Protein AF-0000000078824563 (afdb_homodimer)

Nearest PDB structures (foldseek):
  2xwp-assembly1_A  TM=9.485E-01  e=7.573E-29  Salmonella enterica subsp. enterica serovar Typhimurium
  2xvz-assembly1_A  TM=9.354E-01  e=5.977E-27  Nitratidesulfovibrio vulgaris str. Hildenborough
  4ccs-assembly1_A  TM=6.247E-01  e=8.666E-05  Paracoccus pantotrophus
  3t95-assembly1_A  TM=3.969E-01  e=1.319E-03  Yersinia pestis CO92
  3r5j-assembly1_A  TM=4.379E-01  e=1.372E-02  Homo sapiens

Secondary structure (DSSP, 8-state):
--EEEEEEE---S-HHHHIIIIIHHHHHHHHH-TTSEEEEEES-HHHHHHIIIII----B-HHHHHHHHHHTT--EEEEEE--SSSSHHHHHHHHHHHTTGGGSSEEEE---SS--B-SSTTS-BHHHHHHHHHGGGS-SSSEEEEEEEE-SSGGGHHHHHHHHHHHHTT-TTEEEEEEESSSBHHHHHHHHHHH----SSGGGEEEEEE-SSS--HIIIIIIT-SSTTSHHHHHHHTT-EEEE----GGG-HHHHHHHHHHHHHHHTT-S-TTTHHHHHHGGG--/--EEEEEEE---S-HHHHIIIIIHHHHHHHHH-TTSEEEEEES-HHHHHHIIIII----B-HHHHHHHHHHTT--EEEEEE--SSSSHHHHHHHHHHHTTGGGSSEEEE---SS--B-SSTTS-BHHHHHHHHHGGGS-SSSEEEEEEEE-SSGGGHHHHHHHHHHHHTT-TTEEEEEEESSSBHHHHHHHHHHH----SSGGGEEEEEE-SSS--HIIIIIIT-SSTTSHHHHHHHTT-EEEE----GGG-HHHHHHHHHHHHHHHTT-S-TTSHHHHHHGGG--

Radius of gyration: 24.61 Å; Cα contacts (8 Å, |Δi|>4): 1111; chains: 2; bounding box: 66×63×58 Å

Sequence (572 aa):
MKKAILVISFGTTYENTRRLTIDIIENKIRKKFNGYEIRRAFTAYKIISTLKSRDKIMIDTPGDALEKLKNEGFEKVIVQPLHIIPGGEYDFIVRVVQRYRGSFEEIKIGRPVLFYKGIDEEIPDDYSVMADAIENIIPKDNLSILMGHGSTHWANACYSCLQLVLRERGFNNSFIANVEGYPDFNNVVNHITKNYTFTEKEHKKIKLIPLMLVAGNHALVDMAGDEEDSWKNILTRLGFQVEAYIHGLGEIEEFQDIYISHIQDVINSKYDYKFHRKKEYECQKLMKKAILVISFGTTYENTRRLTIDIIENKIRKKFNGYEIRRAFTAYKIISTLKSRDKIMIDTPGDALEKLKNEGFEKVIVQPLHIIPGGEYDFIVRVVQRYRGSFEEIKIGRPVLFYKGIDEEIPDDYSVMADAIENIIPKDNLSILMGHGSTHWANACYSCLQLVLRERGFNNSFIANVEGYPDFNNVVNHITKNYTFTEKEHKKIKLIPLMLVAGNHALVDMAGDEEDSWKNILTRLGFQVEAYIHGLGEIEEFQDIYISHIQDVINSKYDYKFHRKKEYECQKL

Structure (mmCIF, N/CA/C/O backbone):
data_AF-0000000078824563-model_v1
#
loop_
_entity.id
_entity.type
_entity.pdbx_description
1 polymer CbiK
#
loop_
_atom_site.group_PDB
_atom_site.id
_atom_site.type_symbol
_atom_site.label_atom_id
_atom_site.label_alt_id
_atom_site.label_comp_id
_atom_site.label_asym_id
_atom_site.label_entity_id
_atom_site.label_seq_id
_atom_site.pdbx_PDB_ins_code
_atom_site.Cartn_x
_atom_site.Cartn_y
_atom_site.Cartn_z
_atom_site.occupancy
_atom_site.B_iso_or_equiv
_atom_site.auth_seq_id
_atom_site.auth_comp_id
_atom_site.auth_asym_id
_atom_site.auth_atom_id
_atom_site.pdbx_PDB_model_num
ATOM 1 N N . MET A 1 1 ? -19.219 -29.328 14.5 1 87.12 1 MET A N 1
ATOM 2 C CA . MET A 1 1 ? -19.219 -28.062 13.773 1 87.12 1 MET A CA 1
ATOM 3 C C . MET A 1 1 ? -18.594 -28.219 12.398 1 87.12 1 MET A C 1
ATOM 5 O O . MET A 1 1 ? -17.547 -28.844 12.258 1 87.12 1 MET A O 1
ATOM 9 N N . LYS A 1 2 ? -19.391 -27.938 11.391 1 96.25 2 LYS A N 1
ATOM 10 C CA . LYS A 1 2 ? -18.844 -28 10.039 1 96.25 2 LYS A CA 1
ATOM 11 C C . LYS A 1 2 ? -17.953 -26.797 9.742 1 96.25 2 LYS A C 1
ATOM 13 O O . LYS A 1 2 ? -18.406 -25.641 9.875 1 96.25 2 LYS A O 1
ATOM 18 N N . LYS A 1 3 ? -16.703 -27.078 9.461 1 98.44 3 LYS A N 1
ATOM 19 C CA . LYS A 1 3 ? -15.727 -26.016 9.188 1 98.44 3 LYS A CA 1
ATOM 20 C C . LYS A 1 3 ? -15.164 -26.141 7.781 1 98.44 3 LYS A C 1
ATOM 22 O O . LYS A 1 3 ? -14.945 -27.25 7.285 1 98.44 3 LYS A O 1
ATOM 27 N N . ALA A 1 4 ? -14.906 -25 7.172 1 98.81 4 ALA A N 1
ATOM 28 C CA . ALA A 1 4 ? -14.367 -25.016 5.812 1 98.81 4 ALA A CA 1
ATOM 29 C C . ALA A 1 4 ? -13.281 -23.953 5.637 1 98.81 4 ALA A C 1
ATOM 31 O O . ALA A 1 4 ? -13.273 -22.938 6.344 1 98.81 4 ALA A O 1
ATOM 32 N N . ILE A 1 5 ? -12.359 -24.234 4.836 1 98.88 5 ILE A N 1
ATOM 33 C CA . ILE A 1 5 ? -11.414 -23.266 4.297 1 98.88 5 ILE A CA 1
ATOM 34 C C . ILE A 1 5 ? -11.68 -23.047 2.811 1 98.88 5 ILE A C 1
ATOM 36 O O . ILE A 1 5 ? -11.625 -24 2.023 1 98.88 5 ILE A O 1
ATOM 40 N N . LEU A 1 6 ? -12.102 -21.891 2.496 1 98.94 6 LEU A N 1
ATOM 41 C CA . LEU A 1 6 ? -12.289 -21.5 1.105 1 98.94 6 LEU A CA 1
ATOM 42 C C . LEU A 1 6 ? -11.039 -20.828 0.553 1 98.94 6 LEU A C 1
ATOM 44 O O . LEU A 1 6 ? -10.672 -19.734 0.982 1 98.94 6 LEU A O 1
ATOM 48 N N . VAL A 1 7 ? -10.352 -21.5 -0.366 1 98.94 7 VAL A N 1
ATOM 49 C CA . VAL A 1 7 ? -9.141 -21 -0.998 1 98.94 7 VAL A CA 1
ATOM 50 C C . VAL A 1 7 ? -9.5 -20.266 -2.293 1 98.94 7 VAL A C 1
ATOM 52 O O . VAL A 1 7 ? -10.07 -20.859 -3.207 1 98.94 7 VAL A O 1
ATOM 55 N N . ILE A 1 8 ? -9.18 -18.969 -2.346 1 98.88 8 ILE A N 1
ATOM 56 C CA . ILE A 1 8 ? -9.594 -18.172 -3.494 1 98.88 8 ILE A CA 1
ATOM 57 C C . ILE A 1 8 ? -8.367 -17.703 -4.266 1 98.88 8 ILE A C 1
ATOM 59 O O . ILE A 1 8 ? -7.469 -17.062 -3.691 1 98.88 8 ILE A O 1
ATOM 63 N N . SER A 1 9 ? -8.289 -18 -5.531 1 98.62 9 SER A N 1
ATOM 64 C CA . SER A 1 9 ? -7.227 -17.531 -6.414 1 98.62 9 SER A CA 1
ATOM 65 C C . SER A 1 9 ? -7.793 -16.703 -7.57 1 98.62 9 SER A C 1
ATOM 67 O O . SER A 1 9 ? -9.008 -16.688 -7.781 1 98.62 9 SER A O 1
ATOM 69 N N . PHE A 1 10 ? -6.93 -15.93 -8.211 1 98 10 PHE A N 1
ATOM 70 C CA . PHE A 1 10 ? -7.336 -15.297 -9.461 1 98 10 PHE A CA 1
ATOM 71 C C . PHE A 1 10 ? -7.758 -16.344 -10.484 1 98 10 PHE A C 1
ATOM 73 O O . PHE A 1 10 ? -8.773 -16.188 -11.156 1 98 10 PHE A O 1
ATOM 80 N N . GLY A 1 11 ? -6.957 -17.406 -10.562 1 97.62 11 GLY A N 1
ATOM 81 C CA . GLY A 1 11 ? -7.191 -18.5 -11.484 1 97.62 11 GLY A CA 1
ATOM 82 C C . GLY A 1 11 ? -6.27 -18.469 -12.688 1 97.62 11 GLY A C 1
ATOM 83 O O . GLY A 1 11 ? -5.488 -17.531 -12.859 1 97.62 11 GLY A O 1
ATOM 84 N N . THR A 1 12 ? -6.266 -19.531 -13.445 1 97.81 12 THR A N 1
ATOM 85 C CA . THR A 1 12 ? -5.531 -19.625 -14.703 1 97.81 12 THR A CA 1
ATOM 86 C C . THR A 1 12 ? -6.215 -20.609 -15.648 1 97.81 12 THR A C 1
ATOM 88 O O . THR A 1 12 ? -6.816 -21.594 -15.203 1 97.81 12 THR A O 1
ATOM 91 N N . THR A 1 13 ? -6.145 -20.281 -16.906 1 96.94 13 THR A N 1
ATOM 92 C CA . THR A 1 13 ? -6.691 -21.203 -17.891 1 96.94 13 THR A CA 1
ATOM 93 C C . THR A 1 13 ? -5.66 -22.25 -18.281 1 96.94 13 THR A C 1
ATOM 95 O O . THR A 1 13 ? -5.98 -23.219 -18.969 1 96.94 13 THR A O 1
ATOM 98 N N . TYR A 1 14 ? -4.426 -22.109 -17.859 1 96.38 14 TYR A N 1
ATOM 99 C CA . TYR A 1 14 ? -3.352 -23.047 -18.172 1 96.38 14 TYR A CA 1
ATOM 100 C C . TYR A 1 14 ? -3.35 -24.219 -17.203 1 96.38 14 TYR A C 1
ATOM 102 O O . TYR A 1 14 ? -3.023 -24.062 -16.031 1 96.38 14 TYR A O 1
ATOM 110 N N . GLU A 1 15 ? -3.641 -25.328 -17.734 1 97 15 GLU A N 1
ATOM 111 C CA . GLU A 1 15 ? -3.807 -26.516 -16.906 1 97 15 GLU A CA 1
ATOM 112 C C . GLU A 1 15 ? -2.506 -26.891 -16.188 1 97 15 GLU A C 1
ATOM 114 O O . GLU A 1 15 ? -2.508 -27.188 -15 1 97 15 GLU A O 1
ATOM 119 N N . ASN A 1 16 ? -1.443 -26.875 -16.938 1 96.88 16 ASN A N 1
ATOM 120 C CA . ASN A 1 16 ? -0.164 -27.312 -16.375 1 96.88 16 ASN A CA 1
ATOM 121 C C . ASN A 1 16 ? 0.24 -26.469 -15.172 1 96.88 16 ASN A C 1
ATOM 123 O O . ASN A 1 16 ? 0.537 -27.016 -14.109 1 96.88 16 ASN A O 1
ATOM 127 N N . THR A 1 17 ? 0.23 -25.156 -15.297 1 97.38 17 THR A N 1
ATOM 128 C CA . THR A 1 17 ? 0.646 -24.312 -14.18 1 97.38 17 THR A CA 1
ATOM 129 C C . THR A 1 17 ? -0.39 -24.359 -13.055 1 97.38 17 THR A C 1
ATOM 131 O O . THR A 1 17 ? -0.041 -24.25 -11.875 1 97.38 17 THR A O 1
ATOM 134 N N . ARG A 1 18 ? -1.708 -24.516 -13.398 1 98.25 18 ARG A N 1
ATOM 135 C CA . ARG A 1 18 ? -2.713 -24.688 -12.359 1 98.25 18 ARG A CA 1
ATOM 136 C C . ARG A 1 18 ? -2.359 -25.859 -11.445 1 98.25 18 ARG A C 1
ATOM 138 O O . ARG A 1 18 ? -2.4 -25.734 -10.219 1 98.25 18 ARG A O 1
ATOM 145 N N . ARG A 1 19 ? -1.992 -26.969 -12.023 1 98.19 19 ARG A N 1
ATOM 146 C CA . ARG A 1 19 ? -1.627 -28.188 -11.297 1 98.19 19 ARG A CA 1
ATOM 147 C C . ARG A 1 19 ? -0.384 -27.953 -10.445 1 98.19 19 ARG A C 1
ATOM 149 O O . ARG A 1 19 ? -0.324 -28.406 -9.297 1 98.19 19 ARG A O 1
ATOM 156 N N . LEU A 1 20 ? 0.561 -27.234 -10.945 1 98.31 20 LEU A N 1
ATOM 157 C CA . LEU A 1 20 ? 1.868 -27.078 -10.32 1 98.31 20 LEU A CA 1
ATOM 158 C C . LEU A 1 20 ? 1.83 -26.016 -9.227 1 98.31 20 LEU A C 1
ATOM 160 O O . LEU A 1 20 ? 2.758 -25.922 -8.422 1 98.31 20 LEU A O 1
ATOM 164 N N . THR A 1 21 ? 0.789 -25.234 -9.164 1 98.69 21 THR A N 1
ATOM 165 C CA . THR A 1 21 ? 0.752 -24.109 -8.234 1 98.69 21 THR A CA 1
ATOM 166 C C . THR A 1 21 ? -0.511 -24.156 -7.375 1 98.69 21 THR A C 1
ATOM 168 O O . THR A 1 21 ? -0.499 -24.719 -6.273 1 98.69 21 THR A O 1
ATOM 171 N N . ILE A 1 22 ? -1.688 -23.859 -7.98 1 98.81 22 ILE A N 1
ATOM 172 C CA . ILE A 1 22 ? -2.941 -23.719 -7.25 1 98.81 22 ILE A CA 1
ATOM 173 C C . ILE A 1 22 ? -3.326 -25.062 -6.625 1 98.81 22 ILE A C 1
ATOM 175 O O . ILE A 1 22 ? -3.57 -25.141 -5.418 1 98.81 22 ILE A O 1
ATOM 179 N N . ASP A 1 23 ? -3.314 -26.125 -7.465 1 98.75 23 ASP A N 1
ATOM 180 C CA . ASP A 1 23 ? -3.725 -27.438 -6.98 1 98.75 23 ASP A CA 1
ATOM 181 C C . ASP A 1 23 ? -2.809 -27.922 -5.859 1 98.75 23 ASP A C 1
ATOM 183 O O . ASP A 1 23 ? -3.277 -28.469 -4.859 1 98.75 23 ASP A O 1
ATOM 187 N N . ILE A 1 24 ? -1.542 -27.719 -6.012 1 98.69 24 ILE A N 1
ATOM 188 C CA . ILE A 1 24 ? -0.576 -28.188 -5.031 1 98.69 24 ILE A CA 1
ATOM 189 C C . ILE A 1 24 ? -0.781 -27.453 -3.707 1 98.69 24 ILE A C 1
ATOM 191 O O . ILE A 1 24 ? -0.717 -28.062 -2.635 1 98.69 24 ILE A O 1
ATOM 195 N N . ILE A 1 25 ? -1.021 -26.156 -3.738 1 98.88 25 ILE A N 1
ATOM 196 C CA . ILE A 1 25 ? -1.242 -25.359 -2.531 1 98.88 25 ILE A CA 1
ATOM 197 C C . ILE A 1 25 ? -2.521 -25.828 -1.838 1 98.88 25 ILE A C 1
ATOM 199 O O . ILE A 1 25 ? -2.541 -26.016 -0.62 1 98.88 25 ILE A O 1
ATOM 203 N N . GLU A 1 26 ? -3.578 -26.016 -2.637 1 98.81 26 GLU A N 1
ATOM 204 C CA . GLU A 1 26 ? -4.84 -26.5 -2.078 1 98.81 26 GLU A CA 1
ATOM 205 C C . GLU A 1 26 ? -4.676 -27.859 -1.429 1 98.81 26 GLU A C 1
ATOM 207 O O . GLU A 1 26 ? -5.23 -28.125 -0.358 1 98.81 26 GLU A O 1
ATOM 212 N N . ASN A 1 27 ? -3.957 -28.719 -2.086 1 98.56 27 ASN A N 1
ATOM 213 C CA . ASN A 1 27 ? -3.705 -30.047 -1.531 1 98.56 27 ASN A CA 1
ATOM 214 C C . ASN A 1 27 ? -2.902 -29.969 -0.236 1 98.56 27 ASN A C 1
ATOM 216 O O . ASN A 1 27 ? -3.162 -30.719 0.706 1 98.56 27 ASN A O 1
ATOM 220 N N . LYS A 1 28 ? -1.932 -29.109 -0.235 1 98.69 28 LYS A N 1
ATOM 221 C CA . LYS A 1 28 ? -1.144 -28.922 0.978 1 98.69 28 LYS A CA 1
ATOM 222 C C . LYS A 1 28 ? -2.016 -28.406 2.125 1 98.69 28 LYS A C 1
ATOM 224 O O . LYS A 1 28 ? -1.871 -28.859 3.264 1 98.69 28 LYS A O 1
ATOM 229 N N . ILE A 1 29 ? -2.881 -27.469 1.826 1 98.81 29 ILE A N 1
ATOM 230 C CA . ILE A 1 29 ? -3.818 -26.953 2.816 1 98.81 29 ILE A CA 1
ATOM 231 C C . ILE A 1 29 ? -4.715 -28.078 3.32 1 98.81 29 ILE A C 1
ATOM 233 O O . ILE A 1 29 ? -4.926 -28.234 4.527 1 98.81 29 ILE A O 1
ATOM 237 N N . ARG A 1 30 ? -5.191 -28.891 2.396 1 98.44 30 ARG A N 1
ATOM 238 C CA . ARG A 1 30 ? -6.051 -30.016 2.74 1 98.44 30 ARG A CA 1
ATOM 239 C C . ARG A 1 30 ? -5.348 -30.984 3.697 1 98.44 30 ARG A C 1
ATOM 241 O O . ARG A 1 30 ? -5.945 -31.438 4.672 1 98.44 30 ARG A O 1
ATOM 248 N N . LYS A 1 31 ? -4.117 -31.219 3.461 1 98.12 31 LYS A N 1
ATOM 249 C CA . LYS A 1 31 ? -3.342 -32.156 4.277 1 98.12 31 LYS A CA 1
ATOM 250 C C . LYS A 1 31 ? -3.068 -31.578 5.66 1 98.12 31 LYS A C 1
ATOM 252 O O . LYS A 1 31 ? -3.074 -32.312 6.656 1 98.12 31 LYS A O 1
ATOM 257 N N . LYS A 1 32 ? -2.832 -30.312 5.695 1 98.19 32 LYS A N 1
ATOM 258 C CA . LYS A 1 32 ? -2.441 -29.656 6.945 1 98.19 32 LYS A CA 1
ATOM 259 C C . LYS A 1 32 ? -3.648 -29.453 7.855 1 98.19 32 LYS A C 1
ATOM 261 O O . LYS A 1 32 ? -3.529 -29.547 9.078 1 98.19 32 LYS A O 1
ATOM 266 N N . PHE A 1 33 ? -4.805 -29.188 7.223 1 98.25 33 PHE A N 1
ATOM 267 C CA . PHE A 1 33 ? -5.98 -28.844 8.016 1 98.25 33 PHE A CA 1
ATOM 268 C C . PHE A 1 33 ? -7.07 -29.891 7.84 1 98.25 33 PHE A C 1
ATOM 270 O O . PHE A 1 33 ? -8.164 -29.594 7.352 1 98.25 33 PHE A O 1
ATOM 277 N N . ASN A 1 34 ? -6.914 -31.141 8.391 1 94.12 34 ASN A N 1
ATOM 278 C CA . ASN A 1 34 ? -7.762 -32.312 8.211 1 94.12 34 ASN A CA 1
ATOM 279 C C . ASN A 1 34 ? -9.148 -32.094 8.805 1 94.12 34 ASN A C 1
ATOM 281 O O . ASN A 1 34 ? -10.117 -32.719 8.383 1 94.12 34 ASN A O 1
ATOM 285 N N . GLY A 1 35 ? -9.328 -31.109 9.586 1 95.12 35 GLY A N 1
ATOM 286 C CA . GLY A 1 35 ? -10.625 -30.875 10.203 1 95.12 35 GLY A CA 1
ATOM 287 C C . GLY A 1 35 ? -11.469 -29.875 9.43 1 95.12 35 GLY A C 1
ATOM 288 O O . GLY A 1 35 ? -12.609 -29.594 9.805 1 95.12 35 GLY A O 1
ATOM 289 N N . TYR A 1 36 ? -10.977 -29.438 8.305 1 98.19 36 TYR A N 1
ATOM 290 C CA . TYR A 1 36 ? -11.672 -28.453 7.484 1 98.19 36 TYR A CA 1
ATOM 291 C C . TYR A 1 36 ? -11.992 -29.016 6.105 1 98.19 36 TYR A C 1
ATOM 293 O O . TYR A 1 36 ? -11.172 -29.734 5.516 1 98.19 36 TYR A O 1
ATOM 301 N N . GLU A 1 37 ? -13.203 -28.75 5.656 1 98.31 37 GLU A N 1
ATOM 302 C CA . GLU A 1 37 ? -13.477 -28.922 4.23 1 98.31 37 GLU A CA 1
ATOM 303 C C . GLU A 1 37 ? -12.766 -27.859 3.398 1 98.31 37 GLU A C 1
ATOM 305 O O . GLU A 1 37 ? -12.828 -26.672 3.715 1 98.31 37 GLU A O 1
ATOM 310 N N . ILE A 1 38 ? -12.062 -28.312 2.346 1 98.69 38 ILE A N 1
ATOM 311 C CA . ILE A 1 38 ? -11.344 -27.359 1.503 1 98.69 38 ILE A CA 1
ATOM 312 C C . ILE A 1 38 ? -12.133 -27.125 0.217 1 98.69 38 ILE A C 1
ATOM 314 O O . ILE A 1 38 ? -12.523 -28.062 -0.466 1 98.69 38 ILE A O 1
ATOM 318 N N . ARG A 1 39 ? -12.445 -25.859 -0.086 1 98.75 39 ARG A N 1
ATOM 319 C CA . ARG A 1 39 ? -13.148 -25.469 -1.301 1 98.75 39 ARG A CA 1
ATOM 320 C C . ARG A 1 39 ? -12.32 -24.469 -2.107 1 98.75 39 ARG A C 1
ATOM 322 O O . ARG A 1 39 ? -11.531 -23.703 -1.543 1 98.75 39 ARG A O 1
ATOM 329 N N . ARG A 1 40 ? -12.578 -24.531 -3.402 1 98.75 40 ARG A N 1
ATOM 330 C CA . ARG A 1 40 ? -11.891 -23.641 -4.332 1 98.75 40 ARG A CA 1
ATOM 331 C C . ARG A 1 40 ? -12.859 -22.609 -4.898 1 98.75 40 ARG A C 1
ATOM 333 O O . ARG A 1 40 ? -14.023 -22.906 -5.172 1 98.75 40 ARG A O 1
ATOM 340 N N . ALA A 1 41 ? -12.375 -21.375 -5.086 1 98.81 41 ALA A N 1
ATOM 341 C CA . ALA A 1 41 ? -13.047 -20.359 -5.891 1 98.81 41 ALA A CA 1
ATOM 342 C C . ALA A 1 41 ? -12.031 -19.516 -6.66 1 98.81 41 ALA A C 1
ATOM 344 O O . ALA A 1 41 ? -10.867 -19.406 -6.266 1 98.81 41 ALA A O 1
ATOM 345 N N . PHE A 1 42 ? -12.406 -19 -7.812 1 98.62 42 PHE A N 1
ATOM 346 C CA . PHE A 1 42 ? -11.609 -18.047 -8.586 1 98.62 42 PHE A CA 1
ATOM 347 C C . PHE A 1 42 ? -12.297 -16.703 -8.648 1 98.62 42 PHE A C 1
ATOM 349 O O . PHE A 1 42 ? -13.531 -16.609 -8.602 1 98.62 42 PHE A O 1
ATOM 356 N N . THR A 1 43 ? -11.539 -15.625 -8.742 1 97.81 43 THR A N 1
ATOM 357 C CA . THR A 1 43 ? -12.109 -14.281 -8.828 1 97.81 43 THR A CA 1
ATOM 358 C C . THR A 1 43 ? -12.273 -13.859 -10.289 1 97.81 43 THR A C 1
ATOM 360 O O . THR A 1 43 ? -13.125 -13.031 -10.609 1 97.81 43 THR A O 1
ATOM 363 N N . ALA A 1 44 ? -11.469 -14.453 -11.242 1 96.62 44 ALA A N 1
ATOM 364 C CA . ALA A 1 44 ? -11.5 -14.008 -12.633 1 96.62 44 ALA A CA 1
ATOM 365 C C . ALA A 1 44 ? -12.617 -14.711 -13.398 1 96.62 44 ALA A C 1
ATOM 367 O O . ALA A 1 44 ? -12.492 -15.875 -13.773 1 96.62 44 ALA A O 1
ATOM 368 N N . TYR A 1 45 ? -13.602 -13.977 -13.727 1 95.88 45 TYR A N 1
ATOM 369 C CA . TYR A 1 45 ? -14.773 -14.523 -14.398 1 95.88 45 TYR A CA 1
ATOM 370 C C . TYR A 1 45 ? -14.414 -15.086 -15.766 1 95.88 45 TYR A C 1
ATOM 372 O O . TYR A 1 45 ? -14.953 -16.109 -16.188 1 95.88 45 TYR A O 1
ATOM 380 N N . LYS A 1 46 ? -13.562 -14.352 -16.484 1 95.69 46 LYS A N 1
ATOM 381 C CA . LYS A 1 46 ? -13.164 -14.805 -17.812 1 95.69 46 LYS A CA 1
ATOM 382 C C . LYS A 1 46 ? -12.484 -16.172 -17.734 1 95.69 46 LYS A C 1
ATOM 384 O O . LYS A 1 46 ? -12.664 -17.016 -18.625 1 95.69 46 LYS A O 1
ATOM 389 N N . ILE A 1 47 ? -11.711 -16.375 -16.656 1 97.38 47 ILE A N 1
ATOM 390 C CA . ILE A 1 47 ? -11.031 -17.641 -16.469 1 97.38 47 ILE A CA 1
ATOM 391 C C . ILE A 1 47 ? -12.062 -18.734 -16.156 1 97.38 47 ILE A C 1
ATOM 393 O O . ILE A 1 47 ? -12.016 -19.828 -16.719 1 97.38 47 ILE A O 1
ATOM 397 N N . ILE A 1 48 ? -12.992 -18.406 -15.258 1 97.88 48 ILE A N 1
ATOM 398 C CA . ILE A 1 48 ? -14.047 -19.344 -14.883 1 97.88 48 ILE A CA 1
ATOM 399 C C . ILE A 1 48 ? -14.828 -19.75 -16.125 1 97.88 48 ILE A C 1
ATOM 401 O O . ILE A 1 48 ? -15.039 -20.953 -16.359 1 97.88 48 ILE A O 1
ATOM 405 N N . SER A 1 49 ? -15.164 -18.75 -16.906 1 97.81 49 SER A N 1
ATOM 406 C CA . SER A 1 49 ? -15.945 -18.984 -18.125 1 97.81 49 SER A CA 1
ATOM 407 C C . SER A 1 49 ? -15.172 -19.844 -19.125 1 97.81 49 SER A C 1
ATOM 409 O O . SER A 1 49 ? -15.727 -20.766 -19.703 1 97.81 49 SER A O 1
ATOM 411 N N . THR A 1 50 ? -13.922 -19.531 -19.297 1 97.81 50 THR A N 1
ATOM 412 C CA . THR A 1 50 ? -13.086 -20.266 -20.234 1 97.81 50 THR A CA 1
ATOM 413 C C . THR A 1 50 ? -12.922 -21.719 -19.797 1 97.81 50 THR A C 1
ATOM 415 O O . THR A 1 50 ? -13.016 -22.641 -20.609 1 97.81 50 THR A O 1
ATOM 418 N N . LEU A 1 51 ? -12.672 -21.938 -18.547 1 98.25 51 LEU A N 1
ATOM 419 C CA . LEU A 1 51 ? -12.516 -23.281 -18.016 1 98.25 51 LEU A CA 1
ATOM 420 C C . LEU A 1 51 ? -13.805 -24.078 -18.188 1 98.25 51 LEU A C 1
ATOM 422 O O . LEU A 1 51 ? -13.758 -25.266 -18.516 1 98.25 51 LEU A O 1
ATOM 426 N N . LYS A 1 52 ? -14.891 -23.453 -17.938 1 98.12 52 LYS A N 1
ATOM 427 C CA . LYS A 1 52 ? -16.188 -24.109 -18.109 1 98.12 52 LYS A CA 1
ATOM 428 C C . LYS A 1 52 ? -16.422 -24.469 -19.578 1 98.12 52 LYS A C 1
ATOM 430 O O . LYS A 1 52 ? -16.766 -25.625 -19.875 1 98.12 52 LYS A O 1
ATOM 435 N N . SER A 1 53 ? -16.234 -23.516 -20.453 1 98.19 53 SER A N 1
ATOM 436 C CA . SER A 1 53 ? -16.578 -23.703 -21.859 1 98.19 53 SER A CA 1
ATOM 437 C C . SER A 1 53 ? -15.57 -24.609 -22.562 1 98.19 53 SER A C 1
ATOM 439 O O . SER A 1 53 ? -15.945 -25.484 -23.344 1 98.19 53 SER A O 1
ATOM 441 N N . ARG A 1 54 ? -14.312 -24.359 -22.281 1 97.81 54 ARG A N 1
ATOM 442 C CA . ARG A 1 54 ? -13.242 -25.047 -23 1 97.81 54 ARG A CA 1
ATOM 443 C C . ARG A 1 54 ? -12.953 -26.406 -22.375 1 97.81 54 ARG A C 1
ATOM 445 O O . ARG A 1 54 ? -12.805 -27.406 -23.094 1 97.81 54 ARG A O 1
ATOM 452 N N . ASP A 1 55 ? -12.914 -26.484 -21.062 1 97.5 55 ASP A N 1
ATOM 453 C CA . ASP A 1 55 ? -12.414 -27.672 -20.375 1 97.5 55 ASP A CA 1
ATOM 454 C C . ASP A 1 55 ? -13.539 -28.375 -19.625 1 97.5 55 ASP A C 1
ATOM 456 O O . ASP A 1 55 ? -13.328 -29.453 -19.047 1 97.5 55 ASP A O 1
ATOM 460 N N . LYS A 1 56 ? -14.703 -27.844 -19.531 1 97.88 56 LYS A N 1
ATOM 461 C CA . LYS A 1 56 ? -15.844 -28.375 -18.797 1 97.88 56 LYS A CA 1
ATOM 462 C C . LYS A 1 56 ? -15.539 -28.484 -17.312 1 97.88 56 LYS A C 1
ATOM 464 O O . LYS A 1 56 ? -15.969 -29.438 -16.656 1 97.88 56 LYS A O 1
ATOM 469 N N . ILE A 1 57 ? -14.703 -27.625 -16.875 1 97.94 57 ILE A N 1
ATOM 470 C CA . ILE A 1 57 ? -14.367 -27.547 -15.453 1 97.94 57 ILE A CA 1
ATOM 471 C C . ILE A 1 57 ? -15.195 -26.438 -14.789 1 97.94 57 ILE A C 1
ATOM 473 O O . ILE A 1 57 ? -15.156 -25.281 -15.219 1 97.94 57 ILE A O 1
ATOM 477 N N . MET A 1 58 ? -15.945 -26.828 -13.828 1 98.19 58 MET A N 1
ATOM 478 C CA . MET A 1 58 ? -16.781 -25.859 -13.109 1 98.19 58 MET A CA 1
ATOM 479 C C . MET A 1 58 ? -16.062 -25.344 -11.875 1 98.19 58 MET A C 1
ATOM 481 O O . MET A 1 58 ? -15.719 -26.109 -10.977 1 98.19 58 MET A O 1
ATOM 485 N N . ILE A 1 59 ? -15.812 -24.078 -11.875 1 98.38 59 ILE A N 1
ATOM 486 C CA . ILE A 1 59 ? -15.188 -23.422 -10.734 1 98.38 59 ILE A CA 1
ATOM 487 C C . ILE A 1 59 ? -16.125 -22.344 -10.188 1 98.38 59 ILE A C 1
ATOM 489 O O . ILE A 1 59 ? -16.688 -21.562 -10.953 1 98.38 59 ILE A O 1
ATOM 493 N N . ASP A 1 60 ? -16.281 -22.266 -8.906 1 98.56 60 ASP A N 1
ATOM 494 C CA . ASP A 1 60 ? -17.172 -21.312 -8.258 1 98.56 60 ASP A CA 1
ATOM 495 C C . ASP A 1 60 ? -16.531 -19.922 -8.219 1 98.56 60 ASP A C 1
ATOM 497 O O . ASP A 1 60 ? -15.312 -19.781 -8.117 1 98.56 60 ASP A O 1
ATOM 501 N N . THR A 1 61 ? -17.391 -18.906 -8.344 1 98.25 61 THR A N 1
ATOM 502 C CA . THR A 1 61 ? -17 -17.578 -7.867 1 98.25 61 THR A CA 1
ATOM 503 C C . THR A 1 61 ? -16.969 -17.547 -6.344 1 98.25 61 THR A C 1
ATOM 505 O O . THR A 1 61 ? -17.516 -18.438 -5.684 1 98.25 61 THR A O 1
ATOM 508 N N . PRO A 1 62 ? -16.312 -16.547 -5.781 1 98.31 62 PRO A N 1
ATOM 509 C CA . PRO A 1 62 ? -16.328 -16.438 -4.32 1 98.31 62 PRO A CA 1
ATOM 510 C C . PRO A 1 62 ? -17.734 -16.438 -3.744 1 98.31 62 PRO A C 1
ATOM 512 O O . PRO A 1 62 ? -18.016 -17.125 -2.76 1 98.31 62 PRO A O 1
ATOM 515 N N . GLY A 1 63 ? -18.609 -15.688 -4.371 1 98.06 63 GLY A N 1
ATOM 516 C CA . GLY A 1 63 ? -19.984 -15.641 -3.912 1 98.06 63 GLY A CA 1
ATOM 517 C C . GLY A 1 63 ? -20.688 -16.984 -3.99 1 98.06 63 GLY A C 1
ATOM 518 O O . GLY A 1 63 ? -21.344 -17.406 -3.039 1 98.06 63 GLY A O 1
ATOM 519 N N . ASP A 1 64 ? -20.547 -17.688 -5.109 1 98.19 64 ASP A N 1
ATOM 520 C CA . ASP A 1 64 ? -21.156 -19.016 -5.285 1 98.19 64 ASP A CA 1
ATOM 521 C C . ASP A 1 64 ? -20.625 -20 -4.238 1 98.19 64 ASP A C 1
ATOM 523 O O . ASP A 1 64 ? -21.406 -20.766 -3.668 1 98.19 64 ASP A O 1
ATOM 527 N N . ALA A 1 65 ? -19.344 -19.938 -4.055 1 98.75 65 ALA A N 1
ATOM 528 C CA . ALA A 1 65 ? -18.734 -20.859 -3.096 1 98.75 65 ALA A CA 1
ATOM 529 C C . ALA A 1 65 ? -19.281 -20.625 -1.688 1 98.75 65 ALA A C 1
ATOM 531 O O . ALA A 1 65 ? -19.594 -21.578 -0.971 1 98.75 65 ALA A O 1
ATOM 532 N N . LEU A 1 66 ? -19.391 -19.375 -1.29 1 98.69 66 LEU A N 1
ATOM 533 C CA . LEU A 1 66 ? -19.891 -19.031 0.043 1 98.69 66 LEU A CA 1
ATOM 534 C C . LEU A 1 66 ? -21.359 -19.391 0.187 1 98.69 66 LEU A C 1
ATOM 536 O O . LEU A 1 66 ? -21.797 -19.844 1.248 1 98.69 66 LEU A O 1
ATOM 540 N N . GLU A 1 67 ? -22.094 -19.172 -0.883 1 98.44 67 GLU A N 1
ATOM 541 C CA . GLU A 1 67 ? -23.516 -19.562 -0.868 1 98.44 67 GLU A CA 1
ATOM 542 C C . GLU A 1 67 ? -23.672 -21.062 -0.666 1 98.44 67 GLU A C 1
ATOM 544 O O . GLU A 1 67 ? -24.531 -21.5 0.102 1 98.44 67 GLU A O 1
ATOM 549 N N . LYS A 1 68 ? -22.891 -21.828 -1.405 1 98.62 68 LYS A N 1
ATOM 550 C CA . LYS A 1 68 ? -22.938 -23.281 -1.263 1 98.62 68 LYS A CA 1
ATOM 551 C C . LYS A 1 68 ? -22.578 -23.703 0.159 1 98.62 68 LYS A C 1
ATOM 553 O O . LYS A 1 68 ? -23.25 -24.562 0.744 1 98.62 68 LYS A O 1
ATOM 558 N N . LEU A 1 69 ? -21.547 -23.109 0.744 1 98.69 69 LEU A N 1
ATOM 559 C CA . LEU A 1 69 ? -21.156 -23.422 2.109 1 98.69 69 LEU A CA 1
ATOM 560 C C . LEU A 1 69 ? -22.281 -23.109 3.094 1 98.69 69 LEU A C 1
ATOM 562 O O . LEU A 1 69 ? -22.547 -23.891 4 1 98.69 69 LEU A O 1
ATOM 566 N N . LYS A 1 70 ? -22.844 -21.969 2.896 1 98.25 70 LYS A N 1
ATOM 567 C CA . LYS A 1 70 ? -23.984 -21.562 3.736 1 98.25 70 LYS A CA 1
ATOM 568 C C . LYS A 1 70 ? -25.109 -22.594 3.658 1 98.25 70 LYS A C 1
ATOM 570 O O . LYS A 1 70 ? -25.594 -23.078 4.688 1 98.25 70 LYS A O 1
ATOM 575 N N . ASN A 1 71 ? -25.484 -22.922 2.443 1 98.12 71 ASN A N 1
ATOM 576 C CA . ASN A 1 71 ? -26.594 -23.844 2.213 1 98.12 71 ASN A CA 1
ATOM 577 C C . ASN A 1 71 ? -26.312 -25.234 2.75 1 98.12 71 ASN A C 1
ATOM 579 O O . ASN A 1 71 ? -27.219 -25.969 3.131 1 98.12 71 ASN A O 1
ATOM 583 N N . GLU A 1 72 ? -25.078 -25.594 2.789 1 98.31 72 GLU A N 1
ATOM 584 C CA . GLU A 1 72 ? -24.672 -26.922 3.252 1 98.31 72 GLU A CA 1
ATOM 585 C C . GLU A 1 72 ? -24.484 -26.938 4.766 1 98.31 72 GLU A C 1
ATOM 587 O O . GLU A 1 72 ? -24.141 -27.984 5.34 1 98.31 72 GLU A O 1
ATOM 592 N N . GLY A 1 73 ? -24.641 -25.781 5.438 1 97.75 73 GLY A N 1
ATOM 593 C CA . GLY A 1 73 ? -24.719 -25.734 6.891 1 97.75 73 GLY A CA 1
ATOM 594 C C . GLY A 1 73 ? -23.375 -25.547 7.566 1 97.75 73 GLY A C 1
ATOM 595 O O . GLY A 1 73 ? -23.219 -25.906 8.734 1 97.75 73 GLY A O 1
ATOM 596 N N . PHE A 1 74 ? -22.406 -25.094 6.852 1 98.38 74 PHE A N 1
ATOM 597 C CA . PHE A 1 74 ? -21.125 -24.828 7.48 1 98.38 74 PHE A CA 1
ATOM 598 C C . PHE A 1 74 ? -21.234 -23.672 8.461 1 98.38 74 PHE A C 1
ATOM 600 O O . PHE A 1 74 ? -21.984 -22.719 8.219 1 98.38 74 PHE A O 1
ATOM 607 N N . GLU A 1 75 ? -20.531 -23.719 9.523 1 97.88 75 GLU A N 1
ATOM 608 C CA . GLU A 1 75 ? -20.656 -22.734 10.602 1 97.88 75 GLU A CA 1
ATOM 609 C C . GLU A 1 75 ? -19.422 -21.828 10.672 1 97.88 75 GLU A C 1
ATOM 611 O O . GLU A 1 75 ? -19.516 -20.641 10.984 1 97.88 75 GLU A O 1
ATOM 616 N N . LYS A 1 76 ? -18.281 -22.438 10.547 1 97.81 76 LYS A N 1
ATOM 617 C CA . LYS A 1 76 ? -17.031 -21.688 10.578 1 97.81 76 LYS A CA 1
ATOM 618 C C . LYS A 1 76 ? -16.328 -21.75 9.227 1 97.81 76 LYS A C 1
ATOM 620 O O . LYS A 1 76 ? -16.047 -22.828 8.703 1 97.81 76 LYS A O 1
ATOM 625 N N . VAL A 1 77 ? -16.047 -20.594 8.648 1 98.5 77 VAL A N 1
ATOM 626 C CA . VAL A 1 77 ? -15.43 -20.516 7.328 1 98.5 77 VAL A CA 1
ATOM 627 C C . VAL A 1 77 ? -14.203 -19.609 7.383 1 98.5 77 VAL A C 1
ATOM 629 O O . VAL A 1 77 ? -14.273 -18.484 7.879 1 98.5 77 VAL A O 1
ATOM 632 N N . ILE A 1 78 ? -13.109 -20.125 6.969 1 98.38 78 ILE A N 1
ATOM 633 C CA . ILE A 1 78 ? -11.898 -19.328 6.75 1 98.38 78 ILE A CA 1
ATOM 634 C C . ILE A 1 78 ? -11.68 -19.125 5.25 1 98.38 78 ILE A C 1
ATOM 636 O O . ILE A 1 78 ? -11.664 -20.094 4.484 1 98.38 78 ILE A O 1
ATOM 640 N N . VAL A 1 79 ? -11.625 -17.922 4.859 1 98.69 79 VAL A N 1
ATOM 641 C CA . VAL A 1 79 ? -11.328 -17.578 3.473 1 98.69 79 VAL A CA 1
ATOM 642 C C . VAL A 1 79 ? -9.852 -17.219 3.334 1 98.69 79 VAL A C 1
ATOM 644 O O . VAL A 1 79 ? -9.359 -16.312 4.023 1 98.69 79 VAL A O 1
ATOM 647 N N . GLN A 1 80 ? -9.117 -17.891 2.479 1 98.81 80 GLN A N 1
ATOM 648 C CA . GLN A 1 80 ? -7.707 -17.578 2.254 1 98.81 80 GLN A CA 1
ATOM 649 C C . GLN A 1 80 ? -7.453 -17.203 0.796 1 98.81 80 GLN A C 1
ATOM 651 O O . GLN A 1 80 ? -7.457 -18.062 -0.084 1 98.81 80 GLN A O 1
ATOM 656 N N . PRO A 1 81 ? -7.23 -15.891 0.546 1 98.69 81 PRO A N 1
ATOM 657 C CA . PRO A 1 81 ? -6.777 -15.492 -0.789 1 98.69 81 PRO A CA 1
ATOM 658 C C . PRO A 1 81 ? -5.355 -15.961 -1.095 1 98.69 81 PRO A C 1
ATOM 660 O O . PRO A 1 81 ? -4.488 -15.93 -0.217 1 98.69 81 PRO A O 1
ATOM 663 N N . LEU A 1 82 ? -5.109 -16.391 -2.309 1 98.88 82 LEU A N 1
ATOM 664 C CA . LEU A 1 82 ? -3.764 -16.75 -2.73 1 98.88 82 LEU A CA 1
ATOM 665 C C . LEU A 1 82 ? -3.086 -15.602 -3.463 1 98.88 82 LEU A C 1
ATOM 667 O O . LEU A 1 82 ? -2.15 -15.82 -4.238 1 98.88 82 LEU A O 1
ATOM 671 N N . HIS A 1 83 ? -3.568 -14.414 -3.273 1 98.25 83 HIS A N 1
ATOM 672 C CA . HIS A 1 83 ? -3.051 -13.211 -3.924 1 98.25 83 HIS A CA 1
ATOM 673 C C . HIS A 1 83 ? -1.771 -12.727 -3.246 1 98.25 83 HIS A C 1
ATOM 675 O O . HIS A 1 83 ? -1.525 -13.039 -2.08 1 98.25 83 HIS A O 1
ATOM 681 N N . ILE A 1 84 ? -1.035 -11.969 -3.967 1 98.56 84 ILE A N 1
ATOM 682 C CA . ILE A 1 84 ? 0.267 -11.5 -3.502 1 98.56 84 ILE A CA 1
ATOM 683 C C . ILE A 1 84 ? 0.1 -10.195 -2.727 1 98.56 84 ILE A C 1
ATOM 685 O O . ILE A 1 84 ? 0.668 -10.031 -1.644 1 98.56 84 ILE A O 1
ATOM 689 N N . ILE A 1 85 ? -0.698 -9.25 -3.223 1 98.38 85 ILE A N 1
ATOM 690 C CA . ILE A 1 85 ? -0.888 -7.957 -2.582 1 98.38 85 ILE A CA 1
ATOM 691 C C . ILE A 1 85 ? -2.363 -7.758 -2.246 1 98.38 85 ILE A C 1
ATOM 693 O O . ILE A 1 85 ? -3.232 -8.406 -2.832 1 98.38 85 ILE A O 1
ATOM 697 N N . PRO A 1 86 ? -2.633 -6.902 -1.283 1 97.5 86 PRO A N 1
ATOM 698 C CA . PRO A 1 86 ? -4.027 -6.562 -0.986 1 97.5 86 PRO A CA 1
ATOM 699 C C . PRO A 1 86 ? -4.609 -5.551 -1.969 1 97.5 86 PRO A C 1
ATOM 701 O O . PRO A 1 86 ? -5.074 -4.484 -1.559 1 97.5 86 PRO A O 1
ATOM 704 N N . GLY A 1 87 ? -4.648 -5.934 -3.254 1 95.88 87 GLY A N 1
ATOM 705 C CA . GLY A 1 87 ? -5.117 -5.059 -4.316 1 95.88 87 GLY A CA 1
ATOM 706 C C . GLY A 1 87 ? -6.598 -5.199 -4.598 1 95.88 87 GLY A C 1
ATOM 707 O O . GLY A 1 87 ? -7.387 -5.465 -3.688 1 95.88 87 GLY A O 1
ATOM 708 N N . GLY A 1 88 ? -6.973 -4.945 -5.824 1 93.62 88 GLY A N 1
ATOM 709 C CA . GLY A 1 88 ? -8.367 -4.941 -6.227 1 93.62 88 GLY A CA 1
ATOM 710 C C . GLY A 1 88 ? -9.055 -6.281 -6.027 1 93.62 88 GLY A C 1
ATOM 711 O O . GLY A 1 88 ? -10.219 -6.336 -5.621 1 93.62 88 GLY A O 1
ATOM 712 N N . GLU A 1 89 ? -8.352 -7.406 -6.316 1 95.44 89 GLU A N 1
ATOM 713 C CA . GLU A 1 89 ? -8.922 -8.742 -6.141 1 95.44 89 GLU A CA 1
ATOM 714 C C . GLU A 1 89 ? -9.203 -9.031 -4.668 1 95.44 89 GLU A C 1
ATOM 716 O O . GLU A 1 89 ? -10.219 -9.641 -4.332 1 95.44 89 GLU A O 1
ATOM 721 N N . TYR A 1 90 ? -8.289 -8.602 -3.852 1 96.44 90 TYR A N 1
ATOM 722 C CA . TYR A 1 90 ? -8.484 -8.766 -2.416 1 96.44 90 TYR A CA 1
ATOM 723 C C . TYR A 1 90 ? -9.68 -7.945 -1.932 1 96.44 90 TYR A C 1
ATOM 725 O O . TYR A 1 90 ? -10.508 -8.438 -1.158 1 96.44 90 TYR A O 1
ATOM 733 N N . ASP A 1 91 ? -9.773 -6.699 -2.387 1 93.56 91 ASP A N 1
ATOM 734 C CA . ASP A 1 91 ? -10.922 -5.863 -2.051 1 93.56 91 ASP A CA 1
ATOM 735 C C . ASP A 1 91 ? -12.234 -6.547 -2.436 1 93.56 91 ASP A C 1
ATOM 737 O O . ASP A 1 91 ? -13.211 -6.5 -1.683 1 93.56 91 ASP A O 1
ATOM 741 N N . PHE A 1 92 ? -12.195 -7.164 -3.662 1 95.5 92 PHE A N 1
ATOM 742 C CA . PHE A 1 92 ? -13.367 -7.875 -4.152 1 95.5 92 PHE A CA 1
ATOM 743 C C . PHE A 1 92 ? -13.75 -9.008 -3.205 1 95.5 92 PHE A C 1
ATOM 745 O O . PHE A 1 92 ? -14.922 -9.141 -2.828 1 95.5 92 PHE A O 1
ATOM 752 N N . ILE A 1 93 ? -12.805 -9.742 -2.758 1 96.5 93 ILE A N 1
ATOM 753 C CA . ILE A 1 93 ? -13.039 -10.867 -1.858 1 96.5 93 ILE A CA 1
ATOM 754 C C . ILE A 1 93 ? -13.594 -10.359 -0.531 1 96.5 93 ILE A C 1
ATOM 756 O O . ILE A 1 93 ? -14.562 -10.914 -0.002 1 96.5 93 ILE A O 1
ATOM 760 N N . VAL A 1 94 ? -12.992 -9.297 0.001 1 94.69 94 VAL A N 1
ATOM 761 C CA . VAL A 1 94 ? -13.43 -8.719 1.264 1 94.69 94 VAL A CA 1
ATOM 762 C C . VAL A 1 94 ? -14.891 -8.281 1.147 1 94.69 94 VAL A C 1
ATOM 764 O O . VAL A 1 94 ? -15.703 -8.555 2.039 1 94.69 94 VAL A O 1
ATOM 767 N N . ARG A 1 95 ? -15.219 -7.629 0.032 1 93.12 95 ARG A N 1
ATOM 768 C CA . ARG A 1 95 ? -16.578 -7.172 -0.186 1 93.12 95 ARG A CA 1
ATOM 769 C C . ARG A 1 95 ? -17.562 -8.352 -0.224 1 93.12 95 ARG A C 1
ATOM 771 O O . ARG A 1 95 ? -18.641 -8.289 0.366 1 93.12 95 ARG A O 1
ATOM 778 N N . VAL A 1 96 ? -17.188 -9.406 -0.914 1 95.69 96 VAL A N 1
ATOM 779 C CA . VAL A 1 96 ? -18.047 -10.578 -1.022 1 95.69 96 VAL A CA 1
ATOM 780 C C . VAL A 1 96 ? -18.234 -11.211 0.355 1 95.69 96 VAL A C 1
ATOM 782 O O . VAL A 1 96 ? -19.359 -11.539 0.75 1 95.69 96 VAL A O 1
ATOM 785 N N . VAL A 1 97 ? -17.156 -11.344 1.1 1 96.38 97 VAL A N 1
ATOM 786 C CA . VAL A 1 97 ? -17.188 -11.984 2.41 1 96.38 97 VAL A CA 1
ATOM 787 C C . VAL A 1 97 ? -18.062 -11.172 3.361 1 96.38 97 VAL A C 1
ATOM 789 O O . VAL A 1 97 ? -18.797 -11.734 4.176 1 96.38 97 VAL A O 1
ATOM 792 N N . GLN A 1 98 ? -17.953 -9.844 3.248 1 92.38 98 GLN A N 1
ATOM 793 C CA . GLN A 1 98 ? -18.734 -8.969 4.109 1 92.38 98 GLN A CA 1
ATOM 794 C C . GLN A 1 98 ? -20.234 -9.219 3.941 1 92.38 98 GLN A C 1
ATOM 796 O O . GLN A 1 98 ? -21 -9.117 4.902 1 92.38 98 GLN A O 1
ATOM 801 N N . ARG A 1 99 ? -20.656 -9.609 2.795 1 93.31 99 ARG A N 1
ATOM 802 C CA . ARG A 1 99 ? -22.062 -9.867 2.506 1 93.31 99 ARG A CA 1
ATOM 803 C C . ARG A 1 99 ? -22.531 -11.148 3.191 1 93.31 99 ARG A C 1
ATOM 805 O O . ARG A 1 99 ? -23.734 -11.352 3.375 1 93.31 99 ARG A O 1
ATOM 812 N N . TYR A 1 100 ? -21.578 -11.961 3.623 1 95.5 100 TYR A N 1
ATOM 813 C CA . TYR A 1 100 ? -21.938 -13.25 4.195 1 95.5 100 TYR A CA 1
ATOM 814 C C . TYR A 1 100 ? -21.641 -13.289 5.688 1 95.5 100 TYR A C 1
ATOM 816 O O . TYR A 1 100 ? -21.703 -14.352 6.316 1 95.5 100 TYR A O 1
ATOM 824 N N . ARG A 1 101 ? -21.203 -12.172 6.332 1 90.06 101 ARG A N 1
ATOM 825 C CA . ARG A 1 101 ? -20.844 -12.125 7.742 1 90.06 101 ARG A CA 1
ATOM 826 C C . ARG A 1 101 ? -21.969 -12.648 8.625 1 90.06 101 ARG A C 1
ATOM 828 O O . ARG A 1 101 ? -21.719 -13.32 9.625 1 90.06 101 ARG A O 1
ATOM 835 N N . GLY A 1 102 ? -23.234 -12.586 8.359 1 92.12 102 GLY A N 1
ATOM 836 C CA . GLY A 1 102 ? -24.359 -13.039 9.156 1 92.12 102 GLY A CA 1
ATOM 837 C C . GLY A 1 102 ? -24.844 -14.43 8.773 1 92.12 102 GLY A C 1
ATOM 838 O O . GLY A 1 102 ? -25.75 -14.969 9.406 1 92.12 102 GLY A O 1
ATOM 839 N N . SER A 1 103 ? -24.047 -15.031 7.895 1 96.12 103 SER A N 1
ATOM 840 C CA . SER A 1 103 ? -24.516 -16.312 7.355 1 96.12 103 SER A CA 1
ATOM 841 C C . SER A 1 103 ? -23.781 -17.484 8.016 1 96.12 103 SER A C 1
ATOM 843 O O . SER A 1 103 ? -24.188 -18.625 7.863 1 96.12 103 SER A O 1
ATOM 845 N N . PHE A 1 104 ? -22.734 -17.203 8.82 1 97.81 104 PHE A N 1
ATOM 846 C CA . PHE A 1 104 ? -21.906 -18.203 9.5 1 97.81 104 PHE A CA 1
ATOM 847 C C . PHE A 1 104 ? -21.703 -17.828 10.969 1 97.81 104 PHE A C 1
ATOM 849 O O . PHE A 1 104 ? -21.844 -16.656 11.336 1 97.81 104 PHE A O 1
ATOM 856 N N . GLU A 1 105 ? -21.531 -18.781 11.789 1 97.12 105 GLU A N 1
ATOM 857 C CA . GLU A 1 105 ? -21.109 -18.453 13.148 1 97.12 105 GLU A CA 1
ATOM 858 C C . GLU A 1 105 ? -19.844 -17.609 13.148 1 97.12 105 GLU A C 1
ATOM 860 O O . GLU A 1 105 ? -19.719 -16.672 13.953 1 97.12 105 GLU A O 1
ATOM 865 N N . GLU A 1 106 ? -18.984 -18.016 12.25 1 96.31 106 GLU A N 1
ATOM 866 C CA . GLU A 1 106 ? -17.734 -17.25 12.086 1 96.31 106 GLU A CA 1
ATOM 867 C C . GLU A 1 106 ? -17.25 -17.312 10.641 1 96.31 106 GLU A C 1
ATOM 869 O O . GLU A 1 106 ? -17.266 -18.375 10.023 1 96.31 106 GLU A O 1
ATOM 874 N N . ILE A 1 107 ? -16.875 -16.203 10.102 1 97.56 107 ILE A N 1
ATOM 875 C CA . ILE A 1 107 ? -16.188 -16.141 8.82 1 97.56 107 ILE A CA 1
ATOM 876 C C . ILE A 1 107 ? -15.016 -15.156 8.914 1 97.56 107 ILE A C 1
ATOM 878 O O . ILE A 1 107 ? -15.18 -14.023 9.391 1 97.56 107 ILE A O 1
ATOM 882 N N . LYS A 1 108 ? -13.828 -15.586 8.633 1 96.62 108 LYS A N 1
ATOM 883 C CA . LYS A 1 108 ? -12.617 -14.773 8.703 1 96.62 108 LYS A CA 1
ATOM 884 C C . LYS A 1 108 ? -11.828 -14.852 7.395 1 96.62 108 LYS A C 1
ATOM 886 O O . LYS A 1 108 ? -11.961 -15.82 6.637 1 96.62 108 LYS A O 1
ATOM 891 N N . ILE A 1 109 ? -11.109 -13.852 7.16 1 97 109 ILE A N 1
ATOM 892 C CA . ILE A 1 109 ? -10.328 -13.789 5.93 1 97 109 ILE A CA 1
ATOM 893 C C . ILE A 1 109 ? -8.836 -13.742 6.262 1 97 109 ILE A C 1
ATOM 895 O O . ILE A 1 109 ? -8.414 -12.969 7.125 1 97 109 ILE A O 1
ATOM 899 N N . GLY A 1 110 ? -8.055 -14.586 5.641 1 97.38 110 GLY A N 1
ATOM 900 C CA . GLY A 1 110 ? -6.605 -14.5 5.719 1 97.38 110 GLY A CA 1
ATOM 901 C C . GLY A 1 110 ? -6.023 -13.391 4.863 1 97.38 110 GLY A C 1
ATOM 902 O O . GLY A 1 110 ? -6.668 -12.93 3.918 1 97.38 110 GLY A O 1
ATOM 903 N N . ARG A 1 111 ? -4.832 -12.977 5.133 1 97 111 ARG A N 1
ATOM 904 C CA . ARG A 1 111 ? -4.191 -11.883 4.41 1 97 111 ARG A CA 1
ATOM 905 C C . ARG A 1 111 ? -3.379 -12.406 3.234 1 97 111 ARG A C 1
ATOM 907 O O . ARG A 1 111 ? -2.967 -13.57 3.225 1 97 111 ARG A O 1
ATOM 914 N N . PRO A 1 112 ? -3.139 -11.594 2.172 1 98.19 112 PRO A N 1
ATOM 915 C CA . PRO A 1 112 ? -2.227 -11.945 1.084 1 98.19 112 PRO A CA 1
ATOM 916 C C . PRO A 1 112 ? -0.769 -12.016 1.536 1 98.19 112 PRO A C 1
ATOM 918 O O . PRO A 1 112 ? -0.477 -11.836 2.721 1 98.19 112 PRO A O 1
ATOM 921 N N . VAL A 1 113 ? 0.066 -12.281 0.585 1 98.69 113 VAL A N 1
ATOM 922 C CA . VAL A 1 113 ? 1.459 -12.586 0.894 1 98.69 113 VAL A CA 1
ATOM 923 C C . VAL A 1 113 ? 2.154 -11.336 1.426 1 98.69 113 VAL A C 1
ATOM 925 O O . VAL A 1 113 ? 2.826 -11.383 2.459 1 98.69 113 VAL A O 1
ATOM 928 N N . LEU A 1 114 ? 1.982 -10.203 0.725 1 98.56 114 LEU A N 1
ATOM 929 C CA . LEU A 1 114 ? 2.615 -8.938 1.095 1 98.56 114 LEU A CA 1
ATOM 930 C C . LEU A 1 114 ? 1.621 -8.016 1.794 1 98.56 114 LEU A C 1
ATOM 932 O O . LEU A 1 114 ? 1.019 -7.152 1.157 1 98.56 114 LEU A O 1
ATOM 936 N N . PHE A 1 115 ? 1.557 -8.195 3.133 1 97 115 PHE A N 1
ATOM 937 C CA . PHE A 1 115 ? 0.528 -7.484 3.881 1 97 115 PHE A CA 1
ATOM 938 C C . PHE A 1 115 ? 1.146 -6.68 5.016 1 97 115 PHE A C 1
ATOM 940 O O . PHE A 1 115 ? 1.413 -5.484 4.867 1 97 115 PHE A O 1
ATOM 947 N N . TYR A 1 116 ? 1.63 -7.32 6.055 1 95.31 116 TYR A N 1
ATOM 948 C CA . TYR A 1 116 ? 2.213 -6.633 7.203 1 95.31 116 TYR A CA 1
ATOM 949 C C . TYR A 1 116 ? 3.727 -6.523 7.062 1 95.31 116 TYR A C 1
ATOM 951 O O . TYR A 1 116 ? 4.395 -7.496 6.711 1 95.31 116 TYR A O 1
ATOM 959 N N . LYS A 1 117 ? 4.199 -5.379 7.262 1 95.69 117 LYS A N 1
ATOM 960 C CA . LYS A 1 117 ? 5.637 -5.195 7.445 1 95.69 117 LYS A CA 1
ATOM 961 C C . LYS A 1 117 ? 5.961 -4.781 8.875 1 95.69 117 LYS A C 1
ATOM 963 O O . LYS A 1 117 ? 6.238 -3.609 9.141 1 95.69 117 LYS A O 1
ATOM 968 N N . GLY A 1 118 ? 5.867 -5.77 9.789 1 89.25 118 GLY A N 1
ATOM 969 C CA . GLY A 1 118 ? 6.125 -5.508 11.195 1 89.25 118 GLY A CA 1
ATOM 970 C C . GLY A 1 118 ? 7.586 -5.227 11.492 1 89.25 118 GLY A C 1
ATOM 971 O O . GLY A 1 118 ? 8.477 -5.805 10.859 1 89.25 118 GLY A O 1
ATOM 972 N N . ILE A 1 119 ? 7.785 -4.238 12.414 1 79.94 119 ILE A N 1
ATOM 973 C CA . ILE A 1 119 ? 9.148 -3.936 12.828 1 79.94 119 ILE A CA 1
ATOM 974 C C . ILE A 1 119 ? 9.391 -4.484 14.234 1 79.94 119 ILE A C 1
ATOM 976 O O . ILE A 1 119 ? 10.539 -4.574 14.68 1 79.94 119 ILE A O 1
ATOM 980 N N . ASP A 1 120 ? 8.242 -4.793 14.93 1 76.38 120 ASP A N 1
ATOM 981 C CA . ASP A 1 120 ? 8.344 -5.406 16.25 1 76.38 120 ASP A CA 1
ATOM 982 C C . ASP A 1 120 ? 7.727 -6.805 16.266 1 76.38 120 ASP A C 1
ATOM 984 O O . ASP A 1 120 ? 7.152 -7.242 15.258 1 76.38 120 ASP A O 1
ATOM 988 N N . GLU A 1 121 ? 7.895 -7.473 17.297 1 76.06 121 GLU A N 1
ATOM 989 C CA . GLU A 1 121 ? 7.516 -8.883 17.375 1 76.06 121 GLU A CA 1
ATOM 990 C C . GLU A 1 121 ? 5.996 -9.039 17.406 1 76.06 121 GLU A C 1
ATOM 992 O O . GLU A 1 121 ? 5.477 -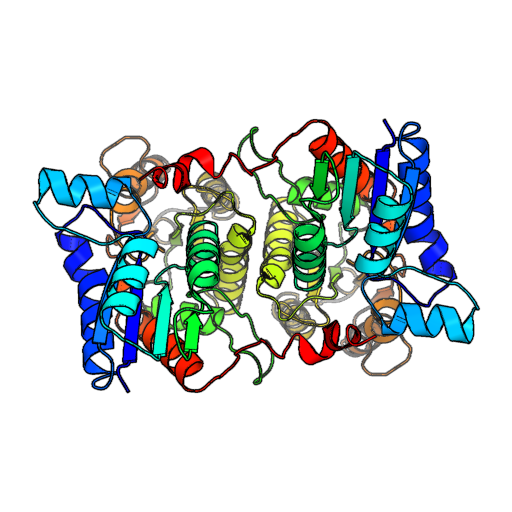10.133 17.156 1 76.06 121 GLU A O 1
ATOM 997 N N . GLU A 1 122 ? 5.277 -8.039 17.484 1 82.12 122 GLU A N 1
ATOM 998 C CA . GLU A 1 122 ? 3.83 -8.141 17.641 1 82.12 122 GLU A CA 1
ATOM 999 C C . GLU A 1 122 ? 3.125 -8.203 16.297 1 82.12 122 GLU A C 1
ATOM 1001 O O . GLU A 1 122 ? 1.993 -8.68 16.203 1 82.12 122 GLU A O 1
ATOM 1006 N N . ILE A 1 123 ? 3.762 -7.684 15.273 1 87.94 123 ILE A N 1
ATOM 1007 C CA . ILE A 1 123 ? 3.205 -7.68 13.922 1 87.94 123 ILE A CA 1
ATOM 1008 C C . ILE A 1 123 ? 4.129 -8.445 12.984 1 87.94 123 ILE A C 1
ATOM 1010 O O . ILE A 1 123 ? 5.344 -8.234 12.984 1 87.94 123 ILE A O 1
ATOM 1014 N N . PRO A 1 124 ? 3.562 -9.375 12.25 1 92.94 124 PRO A N 1
ATOM 1015 C CA . PRO A 1 124 ? 4.422 -10.18 11.383 1 92.94 124 PRO A CA 1
ATOM 1016 C C . PRO A 1 124 ? 5.113 -9.352 10.305 1 92.94 124 PRO A C 1
ATOM 1018 O O . PRO A 1 124 ? 4.617 -8.289 9.922 1 92.94 124 PRO A O 1
ATOM 1021 N N . ASP A 1 125 ? 6.258 -9.812 9.93 1 96.19 125 ASP A N 1
ATOM 1022 C CA . ASP A 1 125 ? 6.984 -9.25 8.797 1 96.19 125 ASP A CA 1
ATOM 1023 C C . ASP A 1 125 ? 6.836 -10.125 7.555 1 96.19 125 ASP A C 1
ATOM 1025 O O . ASP A 1 125 ? 7.75 -10.875 7.203 1 96.19 125 ASP A O 1
ATOM 1029 N N . ASP A 1 126 ? 5.73 -9.93 6.863 1 97.56 126 ASP A N 1
ATOM 1030 C CA . ASP A 1 126 ? 5.387 -10.758 5.707 1 97.56 126 ASP A CA 1
ATOM 1031 C C . ASP A 1 126 ? 6.391 -10.555 4.57 1 97.56 126 ASP A C 1
ATOM 1033 O O . ASP A 1 126 ? 6.582 -11.445 3.738 1 97.56 126 ASP A O 1
ATOM 1037 N N . TYR A 1 127 ? 7.023 -9.398 4.516 1 98.31 127 TYR A N 1
ATOM 1038 C CA . TYR A 1 127 ? 7.957 -9.086 3.441 1 98.31 127 TYR A CA 1
ATOM 1039 C C . TYR A 1 127 ? 9.25 -9.867 3.598 1 98.31 127 TYR A C 1
ATOM 1041 O O . TYR A 1 127 ? 9.789 -10.391 2.617 1 98.31 127 TYR A O 1
ATOM 1049 N N . SER A 1 128 ? 9.742 -9.93 4.801 1 97.19 128 SER A N 1
ATOM 1050 C CA . SER A 1 128 ? 10.93 -10.734 5.043 1 97.19 128 SER A CA 1
ATOM 1051 C C . SER A 1 128 ? 10.656 -12.211 4.812 1 97.19 128 SER A C 1
ATOM 1053 O O . SER A 1 128 ? 11.5 -12.938 4.277 1 97.19 128 SER A O 1
ATOM 1055 N N . VAL A 1 129 ? 9.461 -12.656 5.273 1 98.12 129 VAL A N 1
ATOM 1056 C CA . VAL A 1 129 ? 9.07 -14.047 5.051 1 98.12 129 VAL A CA 1
ATOM 1057 C C . VAL A 1 129 ? 9.047 -14.344 3.553 1 98.12 129 VAL A C 1
ATOM 1059 O O . VAL A 1 129 ? 9.562 -15.375 3.111 1 98.12 129 VAL A O 1
ATOM 1062 N N . MET A 1 130 ? 8.5 -13.453 2.777 1 98.69 130 MET A N 1
ATOM 1063 C CA . MET A 1 130 ? 8.461 -13.586 1.323 1 98.69 130 MET A CA 1
ATOM 1064 C C . MET A 1 130 ? 9.867 -13.609 0.741 1 98.69 130 MET A C 1
ATOM 1066 O O . MET A 1 130 ? 10.188 -14.453 -0.1 1 98.69 130 MET A O 1
ATOM 1070 N N . ALA A 1 131 ? 10.703 -12.672 1.16 1 98.25 131 ALA A N 1
ATOM 1071 C CA . ALA A 1 131 ? 12.078 -12.609 0.672 1 98.25 131 ALA A CA 1
ATOM 1072 C C . ALA A 1 131 ? 12.82 -13.922 0.94 1 98.25 131 ALA A C 1
ATOM 1074 O O . ALA A 1 131 ? 13.516 -14.438 0.063 1 98.25 131 ALA A O 1
ATOM 1075 N N . ASP A 1 132 ? 12.625 -14.461 2.127 1 98.25 132 ASP A N 1
ATOM 1076 C CA . ASP A 1 132 ? 13.25 -15.734 2.49 1 98.25 132 ASP A CA 1
ATOM 1077 C C . ASP A 1 132 ? 12.742 -16.875 1.602 1 98.25 132 ASP A C 1
ATOM 1079 O O . ASP A 1 132 ? 13.516 -17.734 1.188 1 98.25 132 ASP A O 1
ATOM 1083 N N . ALA A 1 133 ? 11.492 -16.828 1.312 1 98.62 133 ALA A N 1
ATOM 1084 C CA . ALA A 1 133 ? 10.867 -17.906 0.559 1 98.62 133 ALA A CA 1
ATOM 1085 C C . ALA A 1 133 ? 11.398 -17.969 -0.869 1 98.62 133 ALA A C 1
ATOM 1087 O O . ALA A 1 133 ? 11.461 -19.047 -1.473 1 98.62 133 ALA A O 1
ATOM 1088 N N . ILE A 1 134 ? 11.859 -16.812 -1.403 1 98.06 134 ILE A N 1
ATOM 1089 C CA . ILE A 1 134 ? 12.172 -16.812 -2.828 1 98.06 134 ILE A CA 1
ATOM 1090 C C . ILE A 1 134 ? 13.672 -16.578 -3.027 1 98.06 134 ILE A C 1
ATOM 1092 O O . ILE A 1 134 ? 14.141 -16.469 -4.164 1 98.06 134 ILE A O 1
ATOM 1096 N N . GLU A 1 135 ? 14.461 -16.531 -1.976 1 97.5 135 GLU A N 1
ATOM 1097 C CA . GLU A 1 135 ? 15.859 -16.125 -2.062 1 97.5 135 GLU A CA 1
ATOM 1098 C C . GLU A 1 135 ? 16.656 -17.094 -2.951 1 97.5 135 GLU A C 1
ATOM 1100 O O . GLU A 1 135 ? 17.578 -16.672 -3.648 1 97.5 135 GLU A O 1
ATOM 1105 N N . ASN A 1 136 ? 16.219 -18.359 -3.027 1 96.88 136 ASN A N 1
ATOM 1106 C CA . ASN A 1 136 ? 16.984 -19.375 -3.734 1 96.88 136 ASN A CA 1
ATOM 1107 C C . ASN A 1 136 ? 16.828 -19.25 -5.246 1 96.88 136 ASN A C 1
ATOM 1109 O O . ASN A 1 136 ? 17.625 -19.797 -6.008 1 96.88 136 ASN A O 1
ATOM 1113 N N . ILE A 1 137 ? 15.805 -18.547 -5.672 1 97.44 137 ILE A N 1
ATOM 1114 C CA . ILE A 1 137 ? 15.641 -18.438 -7.117 1 97.44 137 ILE A CA 1
ATOM 1115 C C . ILE A 1 137 ? 16.234 -17.125 -7.609 1 97.44 137 ILE A C 1
ATOM 1117 O O . ILE A 1 137 ? 16.312 -16.875 -8.82 1 97.44 137 ILE A O 1
ATOM 1121 N N . ILE A 1 138 ? 16.625 -16.25 -6.75 1 97.06 138 ILE A N 1
ATOM 1122 C CA . ILE A 1 138 ? 17.266 -14.992 -7.09 1 97.06 138 ILE A CA 1
ATOM 1123 C C . ILE A 1 138 ? 18.781 -15.203 -7.195 1 97.06 138 ILE A C 1
ATOM 1125 O O . ILE A 1 138 ? 19.422 -15.648 -6.234 1 97.06 138 ILE A O 1
ATOM 1129 N N . PRO A 1 139 ? 19.344 -14.938 -8.352 1 94.56 139 PRO A N 1
ATOM 1130 C CA . PRO A 1 139 ? 20.781 -15.141 -8.484 1 94.56 139 PRO A CA 1
ATOM 1131 C C . PRO A 1 139 ? 21.609 -14.188 -7.621 1 94.56 139 PRO A C 1
ATOM 1133 O O . PRO A 1 139 ? 21.219 -13.023 -7.441 1 94.56 139 PRO A O 1
ATOM 1136 N N . LYS A 1 140 ? 22.734 -14.602 -7.164 1 88.25 140 LYS A N 1
ATOM 1137 C CA . LYS A 1 140 ? 23.594 -13.805 -6.289 1 88.25 140 LYS A CA 1
ATOM 1138 C C . LYS A 1 140 ? 24.516 -12.898 -7.098 1 88.25 140 LYS A C 1
ATOM 1140 O O . LYS A 1 140 ? 24.828 -11.781 -6.676 1 88.25 140 LYS A O 1
ATOM 1145 N N . ASP A 1 141 ? 24.906 -13.297 -8.273 1 85.88 141 ASP A N 1
ATOM 1146 C CA . ASP A 1 141 ? 25.969 -12.602 -8.977 1 85.88 141 ASP A CA 1
ATOM 1147 C C . ASP A 1 141 ? 25.453 -11.938 -10.25 1 85.88 141 ASP A C 1
ATOM 1149 O O . ASP A 1 141 ? 26.094 -11.031 -10.789 1 85.88 141 ASP A O 1
ATOM 1153 N N . ASN A 1 142 ? 24.312 -12.43 -10.758 1 91.06 142 ASN A N 1
ATOM 1154 C CA . ASN A 1 142 ? 23.75 -11.875 -11.992 1 91.06 142 ASN A CA 1
ATOM 1155 C C . ASN A 1 142 ? 22.578 -10.93 -11.695 1 91.06 142 ASN A C 1
ATOM 1157 O O . ASN A 1 142 ? 22.031 -10.953 -10.602 1 91.06 142 ASN A O 1
ATOM 1161 N N . LEU A 1 143 ? 22.312 -10.094 -12.703 1 94.94 143 LEU A N 1
ATOM 1162 C CA . LEU A 1 143 ? 21.109 -9.266 -12.602 1 94.94 143 LEU A CA 1
ATOM 1163 C C . LEU A 1 143 ? 19.859 -10.117 -12.68 1 94.94 143 LEU A C 1
ATOM 1165 O O . LEU A 1 143 ? 19.859 -11.18 -13.312 1 94.94 143 LEU A O 1
ATOM 1169 N N . SER A 1 144 ? 18.875 -9.711 -12.016 1 97.62 144 SER A N 1
ATOM 1170 C CA . SER A 1 144 ? 17.578 -10.359 -12.156 1 97.62 144 SER A CA 1
ATOM 1171 C C . SER A 1 144 ? 16.438 -9.344 -12.141 1 97.62 144 SER A C 1
ATOM 1173 O O . SER A 1 144 ? 16.562 -8.281 -11.523 1 97.62 144 SER A O 1
ATOM 1175 N N . ILE A 1 145 ? 15.469 -9.602 -12.945 1 98.5 145 ILE A N 1
ATOM 1176 C CA . ILE A 1 145 ? 14.227 -8.844 -12.945 1 98.5 145 ILE A CA 1
ATOM 1177 C C . ILE A 1 145 ? 13.062 -9.758 -12.562 1 98.5 145 ILE A C 1
ATOM 1179 O O . ILE A 1 145 ? 12.805 -10.758 -13.234 1 98.5 145 ILE A O 1
ATOM 1183 N N . LEU A 1 146 ? 12.469 -9.484 -11.43 1 98.88 146 LEU A N 1
ATOM 1184 C CA . LEU A 1 146 ? 11.258 -10.18 -10.992 1 98.88 146 LEU A CA 1
ATOM 1185 C C . LEU A 1 146 ? 10.008 -9.516 -11.555 1 98.88 146 LEU A C 1
ATOM 1187 O O . LEU A 1 146 ? 9.734 -8.352 -11.242 1 98.88 146 LEU A O 1
ATOM 1191 N N . MET A 1 147 ? 9.258 -10.258 -12.359 1 98.81 147 MET A N 1
ATOM 1192 C CA . MET A 1 147 ? 8.086 -9.711 -13.039 1 98.81 147 MET A CA 1
ATOM 1193 C C . MET A 1 147 ? 6.836 -9.867 -12.188 1 98.81 147 MET A C 1
ATOM 1195 O O . MET A 1 147 ? 6.293 -10.969 -12.062 1 98.81 147 MET A O 1
ATOM 1199 N N . GLY A 1 148 ? 6.395 -8.758 -11.594 1 98.5 148 GLY A N 1
ATOM 1200 C CA . GLY A 1 148 ? 5.094 -8.75 -10.953 1 98.5 148 GLY A CA 1
ATOM 1201 C C . GLY A 1 148 ? 3.961 -8.398 -11.898 1 98.5 148 GLY A C 1
ATOM 1202 O O . GLY A 1 148 ? 4.195 -7.836 -12.969 1 98.5 148 GLY A O 1
ATOM 1203 N N . HIS A 1 149 ? 2.771 -8.789 -11.57 1 97.19 149 HIS A N 1
ATOM 1204 C CA . HIS A 1 149 ? 1.628 -8.344 -12.359 1 97.19 149 HIS A CA 1
ATOM 1205 C C . HIS A 1 149 ? 1.424 -6.836 -12.234 1 97.19 149 HIS A C 1
ATOM 1207 O O . HIS A 1 149 ? 1.212 -6.148 -13.234 1 97.19 149 HIS A O 1
ATOM 1213 N N . GLY A 1 150 ? 1.566 -6.426 -10.938 1 95.62 150 GLY A N 1
ATOM 1214 C CA . GLY A 1 150 ? 1.27 -5.031 -10.648 1 95.62 150 GLY A CA 1
ATOM 1215 C C . GLY A 1 150 ? -0.216 -4.723 -10.656 1 95.62 150 GLY A C 1
ATOM 1216 O O . GLY A 1 150 ? -1.043 -5.633 -10.734 1 95.62 150 GLY A O 1
ATOM 1217 N N . SER A 1 151 ? -0.589 -3.438 -10.391 1 93.44 151 SER A N 1
ATOM 1218 C CA . SER A 1 151 ? -1.978 -3.002 -10.289 1 93.44 151 SER A CA 1
ATOM 1219 C C . SER A 1 151 ? -2.086 -1.481 -10.359 1 93.44 151 SER A C 1
ATOM 1221 O O . SER A 1 151 ? -1.122 -0.771 -10.07 1 93.44 151 SER A O 1
ATOM 1223 N N . THR A 1 152 ? -3.229 -1.042 -10.836 1 90.62 152 THR A N 1
ATOM 1224 C CA . THR A 1 152 ? -3.527 0.381 -10.711 1 90.62 152 THR A CA 1
ATOM 1225 C C . THR A 1 152 ? -4.035 0.71 -9.312 1 90.62 152 THR A C 1
ATOM 1227 O O . THR A 1 152 ? -4.125 1.881 -8.938 1 90.62 152 THR A O 1
ATOM 1230 N N . HIS A 1 153 ? -4.348 -0.327 -8.562 1 93.75 153 HIS A N 1
ATOM 1231 C CA . HIS A 1 153 ? -4.715 -0.19 -7.16 1 93.75 153 HIS A CA 1
ATOM 1232 C C . HIS A 1 153 ? -3.557 0.368 -6.34 1 93.75 153 HIS A C 1
ATOM 1234 O O . HIS A 1 153 ? -2.393 0.074 -6.621 1 93.75 153 HIS A O 1
ATOM 1240 N N . TRP A 1 154 ? -3.848 1.164 -5.34 1 94.88 154 TRP A N 1
ATOM 1241 C CA . TRP A 1 154 ? -2.811 1.832 -4.559 1 94.88 154 TRP A CA 1
ATOM 1242 C C . TRP A 1 154 ? -1.944 0.816 -3.822 1 94.88 154 TRP A C 1
ATOM 1244 O O . TRP A 1 154 ? -0.813 1.12 -3.438 1 94.88 154 TRP A O 1
ATOM 1254 N N . ALA A 1 155 ? -2.422 -0.415 -3.67 1 96.56 155 ALA A N 1
ATOM 1255 C CA . ALA A 1 155 ? -1.653 -1.468 -3.01 1 96.56 155 ALA A CA 1
ATOM 1256 C C . ALA A 1 155 ? -0.451 -1.881 -3.854 1 96.56 155 ALA A C 1
ATOM 1258 O O . ALA A 1 155 ? 0.416 -2.625 -3.389 1 96.56 155 ALA A O 1
ATOM 1259 N N . ASN A 1 156 ? -0.387 -1.389 -5.098 1 97.56 156 ASN A N 1
ATOM 1260 C CA . ASN A 1 156 ? 0.795 -1.648 -5.914 1 97.56 156 ASN A CA 1
ATOM 1261 C C . ASN A 1 156 ? 2.076 -1.253 -5.184 1 97.56 156 ASN A C 1
ATOM 1263 O O . ASN A 1 156 ? 3.146 -1.798 -5.461 1 97.56 156 ASN A O 1
ATOM 1267 N N . ALA A 1 157 ? 1.948 -0.36 -4.215 1 98.44 157 ALA A N 1
ATOM 1268 C CA . ALA A 1 157 ? 3.08 0.123 -3.428 1 98.44 157 ALA A CA 1
ATOM 1269 C C . ALA A 1 157 ? 3.771 -1.026 -2.699 1 98.44 157 ALA A C 1
ATOM 1271 O O . ALA A 1 157 ? 4.945 -0.922 -2.338 1 98.44 157 ALA A O 1
ATOM 1272 N N . CYS A 1 158 ? 3.062 -2.125 -2.506 1 98.62 158 CYS A N 1
ATOM 1273 C CA . CYS A 1 158 ? 3.627 -3.281 -1.82 1 98.62 158 CYS A CA 1
ATOM 1274 C C . CYS A 1 158 ? 4.84 -3.824 -2.57 1 98.62 158 CYS A C 1
ATOM 1276 O O . CYS A 1 158 ? 5.785 -4.312 -1.956 1 98.62 158 CYS A O 1
ATOM 1278 N N . TYR A 1 159 ? 4.836 -3.727 -3.912 1 98.75 159 TYR A N 1
ATOM 1279 C CA . TYR A 1 159 ? 5.98 -4.18 -4.695 1 98.75 159 TYR A CA 1
ATOM 1280 C C . TYR A 1 159 ? 7.199 -3.305 -4.43 1 98.75 159 TYR A C 1
ATOM 1282 O O . TYR A 1 159 ? 8.336 -3.797 -4.414 1 98.75 159 TYR A O 1
ATOM 1290 N N . SER A 1 160 ? 6.977 -1.983 -4.234 1 98.62 160 SER A N 1
ATOM 1291 C CA . SER A 1 160 ? 8.062 -1.074 -3.889 1 98.62 160 SER A CA 1
ATOM 1292 C C . SER A 1 160 ? 8.648 -1.41 -2.521 1 98.62 160 SER A C 1
ATOM 1294 O O . SER A 1 160 ? 9.867 -1.353 -2.33 1 98.62 160 SER A O 1
ATOM 1296 N N . CYS A 1 161 ? 7.734 -1.736 -1.615 1 98.69 161 CYS A N 1
ATOM 1297 C CA . CYS A 1 161 ? 8.203 -2.119 -0.288 1 98.69 161 CYS A CA 1
ATOM 1298 C C . CYS A 1 161 ? 9.055 -3.379 -0.353 1 98.69 161 CYS A C 1
ATOM 1300 O O . CYS A 1 161 ? 10.125 -3.443 0.26 1 98.69 161 CYS A O 1
ATOM 1302 N N . LEU A 1 162 ? 8.594 -4.355 -1.138 1 98.81 162 LEU A N 1
ATOM 1303 C CA . LEU A 1 162 ? 9.375 -5.574 -1.303 1 98.81 162 LEU A CA 1
ATOM 1304 C C . LEU A 1 162 ? 10.742 -5.266 -1.908 1 98.81 162 LEU A C 1
ATOM 1306 O O . LEU A 1 162 ? 11.75 -5.859 -1.515 1 98.81 162 LEU 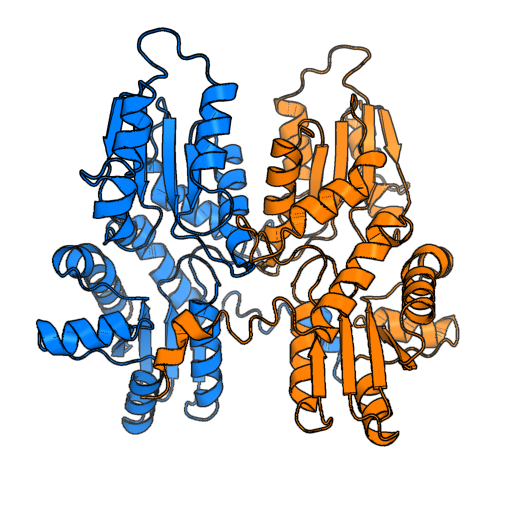A O 1
ATOM 1310 N N . GLN A 1 163 ? 10.805 -4.359 -2.898 1 98.62 163 GLN A N 1
ATOM 1311 C CA . GLN A 1 163 ? 12.07 -3.957 -3.512 1 98.62 163 GLN A CA 1
ATOM 1312 C C . GLN A 1 163 ? 13.055 -3.451 -2.463 1 98.62 163 GLN A C 1
ATOM 1314 O O . GLN A 1 163 ? 14.227 -3.828 -2.469 1 98.62 163 GLN A O 1
ATOM 1319 N N . LEU A 1 164 ? 12.609 -2.609 -1.559 1 97.94 164 LEU A N 1
ATOM 1320 C CA . LEU A 1 164 ? 13.477 -2.07 -0.518 1 97.94 164 LEU A CA 1
ATOM 1321 C C . LEU A 1 164 ? 13.953 -3.176 0.421 1 97.94 164 LEU A C 1
ATOM 1323 O O . LEU A 1 164 ? 15.109 -3.188 0.838 1 97.94 164 LEU A O 1
ATOM 1327 N N . VAL A 1 165 ? 13.055 -4.09 0.742 1 97.88 165 VAL A N 1
ATOM 1328 C CA . VAL A 1 165 ? 13.398 -5.191 1.64 1 97.88 165 VAL A CA 1
ATOM 1329 C C . VAL A 1 165 ? 14.469 -6.07 0.996 1 97.88 165 VAL A C 1
ATOM 1331 O O . VAL A 1 165 ? 15.422 -6.484 1.657 1 97.88 165 VAL A O 1
ATOM 1334 N N . LEU A 1 166 ? 14.281 -6.371 -0.313 1 97.75 166 LEU A N 1
ATOM 1335 C CA . LEU A 1 166 ? 15.281 -7.168 -1.022 1 97.75 166 LEU A CA 1
ATOM 1336 C C . LEU A 1 166 ? 16.641 -6.484 -0.994 1 97.75 166 LEU A C 1
ATOM 1338 O O . LEU A 1 166 ? 17.672 -7.137 -0.789 1 97.75 166 LEU A O 1
ATOM 1342 N N . ARG A 1 167 ? 16.656 -5.199 -1.127 1 95.25 167 ARG A N 1
ATOM 1343 C CA . ARG A 1 167 ? 17.906 -4.449 -1.072 1 95.25 167 ARG A CA 1
ATOM 1344 C C . ARG A 1 167 ? 18.547 -4.543 0.311 1 95.25 167 ARG A C 1
ATOM 1346 O O . ARG A 1 167 ? 19.75 -4.742 0.43 1 95.25 167 ARG A O 1
ATOM 1353 N N . GLU A 1 168 ? 17.766 -4.383 1.28 1 94.12 168 GLU A N 1
ATOM 1354 C CA . GLU A 1 168 ? 18.266 -4.473 2.65 1 94.12 168 GLU A CA 1
ATOM 1355 C C . GLU A 1 168 ? 18.844 -5.852 2.934 1 94.12 168 GLU A C 1
ATOM 1357 O O . GLU A 1 168 ? 19.766 -5.984 3.742 1 94.12 168 GLU A O 1
ATOM 1362 N N . ARG A 1 169 ? 18.328 -6.82 2.225 1 94.19 169 ARG A N 1
ATOM 1363 C CA . ARG A 1 169 ? 18.766 -8.195 2.414 1 94.19 169 ARG A CA 1
ATOM 1364 C C . ARG A 1 169 ? 19.969 -8.508 1.535 1 94.19 169 ARG A C 1
ATOM 1366 O O . ARG A 1 169 ? 20.438 -9.656 1.487 1 94.19 169 ARG A O 1
ATOM 1373 N N . GLY A 1 170 ? 20.453 -7.551 0.791 1 93.06 170 GLY A N 1
ATOM 1374 C CA . GLY A 1 170 ? 21.688 -7.703 0.03 1 93.06 170 GLY A CA 1
ATOM 1375 C C . GLY A 1 170 ? 21.438 -8.062 -1.423 1 93.06 170 GLY A C 1
ATOM 1376 O O . GLY A 1 170 ? 22.391 -8.328 -2.166 1 93.06 170 GLY A O 1
ATOM 1377 N N . PHE A 1 171 ? 20.141 -8.062 -1.841 1 95.62 171 PHE A N 1
ATOM 1378 C CA . PHE A 1 171 ? 19.828 -8.367 -3.234 1 95.62 171 PHE A CA 1
ATOM 1379 C C . PHE A 1 171 ? 19.844 -7.094 -4.078 1 95.62 171 PHE A C 1
ATOM 1381 O O . PHE A 1 171 ? 18.859 -6.758 -4.723 1 95.62 171 PHE A O 1
ATOM 1388 N N . ASN A 1 172 ? 20.984 -6.5 -4.199 1 92.69 172 ASN A N 1
ATOM 1389 C CA . ASN A 1 172 ? 21.141 -5.203 -4.844 1 92.69 172 ASN A CA 1
ATOM 1390 C C . ASN A 1 172 ? 21.062 -5.32 -6.363 1 92.69 172 ASN A C 1
ATOM 1392 O O . ASN A 1 172 ? 20.844 -4.324 -7.059 1 92.69 172 ASN A O 1
ATOM 1396 N N . ASN A 1 173 ? 21.219 -6.527 -6.871 1 93.44 173 ASN A N 1
ATOM 1397 C CA . ASN A 1 173 ? 21.219 -6.766 -8.312 1 93.44 173 ASN A CA 1
ATOM 1398 C C . ASN A 1 173 ? 19.875 -7.32 -8.781 1 93.44 173 ASN A C 1
ATOM 1400 O O . ASN A 1 173 ? 19.766 -7.883 -9.867 1 93.44 173 ASN A O 1
ATOM 1404 N N . SER A 1 174 ? 18.875 -7.266 -7.922 1 96.75 174 SER A N 1
ATOM 1405 C CA . SER A 1 174 ? 17.531 -7.754 -8.242 1 96.75 174 SER A CA 1
ATOM 1406 C C . SER A 1 174 ? 16.531 -6.609 -8.281 1 96.75 174 SER A C 1
ATOM 1408 O O . SER A 1 174 ? 16.5 -5.77 -7.375 1 96.75 174 SER A O 1
ATOM 1410 N N . PHE A 1 175 ? 15.734 -6.609 -9.336 1 98.19 175 PHE A N 1
ATOM 1411 C CA . PHE A 1 175 ? 14.789 -5.523 -9.555 1 98.19 175 PHE A CA 1
ATOM 1412 C C . PHE A 1 175 ? 13.383 -6.066 -9.773 1 98.19 175 PHE A C 1
ATOM 1414 O O . PHE A 1 175 ? 13.203 -7.074 -10.461 1 98.19 175 PHE A O 1
ATOM 1421 N N . ILE A 1 176 ? 12.438 -5.434 -9.164 1 98.75 176 ILE A N 1
ATOM 1422 C CA . ILE A 1 176 ? 11.039 -5.773 -9.406 1 98.75 176 ILE A CA 1
ATOM 1423 C C . ILE A 1 176 ? 10.453 -4.848 -10.469 1 98.75 176 ILE A C 1
ATOM 1425 O O . ILE A 1 176 ? 10.586 -3.625 -10.383 1 98.75 176 ILE A O 1
ATOM 1429 N N . ALA A 1 177 ? 9.906 -5.422 -11.516 1 98.62 177 ALA A N 1
ATOM 1430 C CA . ALA A 1 177 ? 9.195 -4.707 -12.57 1 98.62 177 ALA A CA 1
ATOM 1431 C C . ALA A 1 177 ? 7.797 -5.273 -12.773 1 98.62 177 ALA A C 1
ATOM 1433 O O . ALA A 1 177 ? 7.625 -6.488 -12.898 1 98.62 177 ALA A O 1
ATOM 1434 N N . ASN A 1 178 ? 6.812 -4.379 -12.805 1 98 178 ASN A N 1
ATOM 1435 C CA . ASN A 1 178 ? 5.43 -4.824 -12.938 1 98 178 ASN A CA 1
ATOM 1436 C C . ASN A 1 178 ? 4.926 -4.672 -14.367 1 98 178 ASN A C 1
ATOM 1438 O O . ASN A 1 178 ? 5.281 -3.715 -15.055 1 98 178 ASN A O 1
ATOM 1442 N N . VAL A 1 179 ? 4.051 -5.648 -14.75 1 96.5 179 VAL A N 1
ATOM 1443 C CA . VAL A 1 179 ? 3.385 -5.555 -16.047 1 96.5 179 VAL A CA 1
ATOM 1444 C C . VAL A 1 179 ? 2.477 -4.328 -16.062 1 96.5 179 VAL A C 1
ATOM 1446 O O . VAL A 1 179 ? 2.496 -3.553 -17.031 1 96.5 179 VAL A O 1
ATOM 1449 N N . GLU A 1 180 ? 1.733 -4.254 -14.953 1 92.31 180 GLU A N 1
ATOM 1450 C CA . GLU A 1 180 ? 0.863 -3.1 -14.742 1 92.31 180 GLU A CA 1
ATOM 1451 C C . GLU A 1 180 ? 1.19 -2.395 -13.43 1 92.31 180 GLU A C 1
ATOM 1453 O O . GLU A 1 180 ? 1.021 -2.969 -12.352 1 92.31 180 GLU A O 1
ATOM 1458 N N . GLY A 1 181 ? 1.791 -1.188 -13.562 1 94.31 181 GLY A N 1
ATOM 1459 C CA . GLY A 1 181 ? 2.047 -0.417 -12.359 1 94.31 181 GLY A CA 1
ATOM 1460 C C . GLY A 1 181 ? 3.518 -0.117 -12.141 1 94.31 181 GLY A C 1
ATOM 1461 O O . GLY A 1 181 ? 4.375 -0.67 -12.828 1 94.31 181 GLY A O 1
ATOM 1462 N N . TYR A 1 182 ? 3.84 0.65 -11.164 1 96.81 182 TYR A N 1
ATOM 1463 C CA . TYR A 1 182 ? 5.188 1.089 -10.812 1 96.81 182 TYR A CA 1
ATOM 1464 C C . TYR A 1 182 ? 5.84 0.122 -9.836 1 96.81 182 TYR A C 1
ATOM 1466 O O . TYR A 1 182 ? 5.191 -0.357 -8.898 1 96.81 182 TYR A O 1
ATOM 1474 N N . PRO A 1 183 ? 7.18 -0.137 -10.008 1 97.56 183 PRO A N 1
ATOM 1475 C CA . PRO A 1 183 ? 7.98 0.161 -11.195 1 97.56 183 PRO A CA 1
ATOM 1476 C C . PRO A 1 183 ? 7.602 -0.706 -12.398 1 97.56 183 PRO A C 1
ATOM 1478 O O . PRO A 1 183 ? 7.164 -1.846 -12.227 1 97.56 183 PRO A O 1
ATOM 1481 N N . ASP A 1 184 ? 7.629 -0.155 -13.469 1 96.94 184 ASP A N 1
ATOM 1482 C CA . ASP A 1 184 ? 7.379 -0.968 -14.648 1 96.94 184 ASP A CA 1
ATOM 1483 C C . ASP A 1 184 ? 8.688 -1.371 -15.328 1 96.94 184 ASP A C 1
ATOM 1485 O O . ASP A 1 184 ? 9.766 -1.052 -14.836 1 96.94 184 ASP A O 1
ATOM 1489 N N . PHE A 1 185 ? 8.594 -2.123 -16.375 1 97.81 185 PHE A N 1
ATOM 1490 C CA . PHE A 1 185 ? 9.734 -2.674 -17.094 1 97.81 185 PHE A CA 1
ATOM 1491 C C . PHE A 1 185 ? 10.664 -1.561 -17.562 1 97.81 185 PHE A C 1
ATOM 1493 O O . PHE A 1 185 ? 11.883 -1.665 -17.422 1 97.81 185 PHE A O 1
ATOM 1500 N N . ASN A 1 186 ? 10.156 -0.475 -18.094 1 95.81 186 ASN A N 1
ATOM 1501 C CA . ASN A 1 186 ? 10.969 0.629 -18.594 1 95.81 186 ASN A CA 1
ATOM 1502 C C . ASN A 1 186 ? 11.758 1.304 -17.469 1 95.81 186 ASN A C 1
ATOM 1504 O O . ASN A 1 186 ? 12.922 1.646 -17.656 1 95.81 186 ASN A O 1
ATOM 1508 N N . ASN A 1 187 ? 11.109 1.512 -16.297 1 95.31 187 ASN A N 1
ATOM 1509 C CA . ASN A 1 187 ? 11.82 2.059 -15.148 1 95.31 187 ASN A CA 1
ATOM 1510 C C . ASN A 1 187 ? 13.07 1.245 -14.82 1 95.31 187 ASN A C 1
ATOM 1512 O O . ASN A 1 187 ? 14.148 1.81 -14.609 1 95.31 187 ASN A O 1
ATOM 1516 N N . VAL A 1 188 ? 12.898 -0.041 -14.836 1 96.94 188 VAL A N 1
ATOM 1517 C CA . VAL A 1 188 ? 13.953 -0.948 -14.391 1 96.94 188 VAL A CA 1
ATOM 1518 C C . VAL A 1 188 ? 15.062 -0.993 -15.438 1 96.94 188 VAL A C 1
ATOM 1520 O O . VAL A 1 188 ? 16.25 -0.891 -15.102 1 96.94 188 VAL A O 1
ATOM 1523 N N . VAL A 1 189 ? 14.719 -1.091 -16.703 1 95.81 189 VAL A N 1
ATOM 1524 C CA . VAL A 1 189 ? 15.703 -1.171 -17.766 1 95.81 189 VAL A CA 1
ATOM 1525 C C . VAL A 1 189 ? 16.516 0.124 -17.828 1 95.81 189 VAL A C 1
ATOM 1527 O O . VAL A 1 189 ? 17.734 0.094 -17.984 1 95.81 189 VAL A O 1
ATOM 1530 N N . ASN A 1 190 ? 15.828 1.23 -17.734 1 94.12 190 ASN A N 1
ATOM 1531 C CA . ASN A 1 190 ? 16.516 2.516 -17.719 1 94.12 190 ASN A CA 1
ATOM 1532 C C . ASN A 1 190 ? 17.516 2.596 -16.562 1 94.12 190 ASN A C 1
ATOM 1534 O O . ASN A 1 190 ? 18.625 3.076 -16.734 1 94.12 190 ASN A O 1
ATOM 1538 N N . HIS A 1 191 ? 17.078 2.143 -15.422 1 93.56 191 HIS A N 1
ATOM 1539 C CA . HIS A 1 191 ? 17.953 2.146 -14.258 1 93.56 191 HIS A CA 1
ATOM 1540 C C . HIS A 1 191 ? 19.188 1.277 -14.492 1 93.56 191 HIS A C 1
ATOM 1542 O O . HIS A 1 191 ? 20.312 1.694 -14.203 1 93.56 191 HIS A O 1
ATOM 1548 N N . ILE A 1 192 ? 18.969 0.103 -15.023 1 93 192 ILE A N 1
ATOM 1549 C CA . ILE A 1 192 ? 20.047 -0.841 -15.258 1 93 192 ILE A CA 1
ATOM 1550 C C . ILE A 1 192 ? 21.031 -0.261 -16.281 1 93 192 ILE A C 1
ATOM 1552 O O . ILE A 1 192 ? 22.234 -0.269 -16.078 1 93 192 ILE A O 1
ATOM 1556 N N . THR A 1 193 ? 20.516 0.282 -17.312 1 90.19 193 THR A N 1
ATOM 1557 C CA . THR A 1 193 ? 21.359 0.784 -18.406 1 90.19 193 THR A CA 1
ATOM 1558 C C . THR A 1 193 ? 22.125 2.02 -17.953 1 90.19 193 THR A C 1
ATOM 1560 O O . THR A 1 193 ? 23.25 2.246 -18.406 1 90.19 193 THR A O 1
ATOM 1563 N N . LYS A 1 194 ? 21.641 2.752 -17.031 1 88.06 194 LYS A N 1
ATOM 1564 C CA . LYS A 1 194 ? 22.281 3.969 -16.547 1 88.06 194 LYS A CA 1
ATOM 1565 C C . LYS A 1 194 ? 23.344 3.648 -15.508 1 88.06 194 LYS A C 1
ATOM 1567 O O . LYS A 1 194 ? 24.359 4.355 -15.406 1 88.06 194 LYS A O 1
ATOM 1572 N N . ASN A 1 195 ? 23.156 2.605 -14.789 1 84.12 195 ASN A N 1
ATOM 1573 C CA . ASN A 1 195 ? 23.984 2.42 -13.602 1 84.12 195 ASN A CA 1
ATOM 1574 C C . ASN A 1 195 ? 24.922 1.235 -13.758 1 84.12 195 ASN A C 1
ATOM 1576 O O . ASN A 1 195 ? 25.812 1.036 -12.93 1 84.12 195 ASN A O 1
ATOM 1580 N N . TYR A 1 196 ? 24.672 0.53 -14.758 1 79.06 196 TYR A N 1
ATOM 1581 C CA . TYR A 1 196 ? 25.547 -0.616 -14.984 1 79.06 196 TYR A CA 1
ATOM 1582 C C . TYR A 1 196 ? 26.297 -0.473 -16.312 1 79.06 196 TYR A C 1
ATOM 1584 O O . TYR A 1 196 ? 25.703 -0.148 -17.328 1 79.06 196 TYR A O 1
ATOM 1592 N N . THR A 1 197 ? 27.609 -0.231 -16.141 1 72.19 197 THR A N 1
ATOM 1593 C CA . THR A 1 197 ? 28.484 -0.246 -17.312 1 72.19 197 THR A CA 1
ATOM 1594 C C . THR A 1 197 ? 28.844 -1.677 -17.703 1 72.19 197 THR A C 1
ATOM 1596 O O . THR A 1 197 ? 29.234 -2.475 -16.844 1 72.19 197 THR A O 1
ATOM 1599 N N . PHE A 1 198 ? 28.25 -2.023 -18.703 1 62.78 198 PHE A N 1
ATOM 1600 C CA . PHE A 1 198 ? 28.438 -3.414 -19.109 1 62.78 198 PHE A CA 1
ATOM 1601 C C . PHE A 1 198 ? 29.719 -3.57 -19.938 1 62.78 198 PHE A C 1
ATOM 1603 O O . PHE A 1 198 ? 29.891 -2.887 -20.938 1 62.78 198 PHE A O 1
ATOM 1610 N N . THR A 1 199 ? 30.766 -3.41 -19.141 1 54.62 199 THR A N 1
ATOM 1611 C CA . THR A 1 199 ? 31.922 -3.863 -19.922 1 54.62 199 THR A CA 1
ATOM 1612 C C . THR A 1 199 ? 31.766 -5.324 -20.328 1 54.62 199 THR A C 1
ATOM 1614 O O . THR A 1 199 ? 30.875 -6.023 -19.812 1 54.62 199 THR A O 1
ATOM 1617 N N . GLU A 1 200 ? 32.656 -6.016 -20.719 1 50.12 200 GLU A N 1
ATOM 1618 C CA . GLU A 1 200 ? 32.594 -7.328 -21.359 1 50.12 200 GLU A CA 1
ATOM 1619 C C . GLU A 1 200 ? 31.688 -8.273 -20.562 1 50.12 200 GLU A C 1
ATOM 1621 O O . GLU A 1 200 ? 30.562 -8.562 -20.984 1 50.12 200 GLU A O 1
ATOM 1626 N N . LYS A 1 201 ? 32.062 -9.562 -19.859 1 54.56 201 LYS A N 1
ATOM 1627 C CA . LYS A 1 201 ? 31.5 -10.898 -19.688 1 54.56 201 LYS A CA 1
ATOM 1628 C C . LYS A 1 201 ? 30.516 -10.922 -18.531 1 54.56 201 LYS A C 1
ATOM 1630 O O . LYS A 1 201 ? 29.453 -11.547 -18.625 1 54.56 201 LYS A O 1
ATOM 1635 N N . GLU A 1 202 ? 30.703 -10.57 -17.297 1 56.88 202 GLU A N 1
ATOM 1636 C CA . GLU A 1 202 ? 29.984 -11 -16.094 1 56.88 202 GLU A CA 1
ATOM 1637 C C . GLU A 1 202 ? 28.688 -10.219 -15.898 1 56.88 202 GLU A C 1
ATOM 1639 O O . GLU A 1 202 ? 27.672 -10.781 -15.531 1 56.88 202 GLU A O 1
ATOM 1644 N N . HIS A 1 203 ? 28.594 -8.867 -16.156 1 60 203 HIS A N 1
ATOM 1645 C CA . HIS A 1 203 ? 27.438 -8.094 -15.758 1 60 203 HIS A CA 1
ATOM 1646 C C . HIS A 1 203 ? 26.422 -7.992 -16.906 1 60 203 HIS A C 1
ATOM 1648 O O . HIS A 1 203 ? 25.453 -7.254 -16.812 1 60 203 HIS A O 1
ATOM 1654 N N . LYS A 1 204 ? 26.438 -9.078 -17.75 1 80 204 LYS A N 1
ATOM 1655 C CA . LYS A 1 204 ? 25.547 -8.953 -18.906 1 80 204 LYS A CA 1
ATOM 1656 C C . LYS A 1 204 ? 24.453 -10.008 -18.875 1 80 204 LYS A C 1
ATOM 1658 O O . LYS A 1 204 ? 23.656 -10.117 -19.828 1 80 204 LYS A O 1
ATOM 1663 N N . LYS A 1 205 ? 24.438 -10.719 -17.781 1 92 205 LYS A N 1
ATOM 1664 C CA . LYS A 1 205 ? 23.406 -11.75 -17.688 1 92 205 LYS A CA 1
ATOM 1665 C C . LYS A 1 205 ? 22.219 -11.266 -16.859 1 92 205 LYS A C 1
ATOM 1667 O O . LYS A 1 205 ? 22.391 -10.641 -15.812 1 92 205 LYS A O 1
ATOM 1672 N N . ILE A 1 206 ? 21.016 -11.531 -17.438 1 96.38 206 ILE A N 1
ATOM 1673 C CA . ILE A 1 206 ? 19.797 -11.18 -16.703 1 96.38 206 ILE A CA 1
ATOM 1674 C C . ILE A 1 206 ? 18.891 -12.398 -16.594 1 96.38 206 ILE A C 1
ATOM 1676 O O . ILE A 1 206 ? 18.594 -13.062 -17.594 1 96.38 206 ILE A O 1
ATOM 1680 N N . LYS A 1 207 ? 18.562 -12.75 -15.406 1 98 207 LYS A N 1
ATOM 1681 C CA . LYS A 1 207 ? 17.547 -13.773 -15.156 1 98 207 LYS A CA 1
ATOM 1682 C C . LYS A 1 207 ? 16.172 -13.156 -14.953 1 98 207 LYS A C 1
ATOM 1684 O O . LYS A 1 207 ? 16 -12.242 -14.141 1 98 207 LYS A O 1
ATOM 1689 N N . LEU A 1 208 ? 15.211 -13.562 -15.773 1 98.56 208 LEU A N 1
ATOM 1690 C CA . LEU A 1 208 ? 13.82 -13.148 -15.633 1 98.56 208 LEU A CA 1
ATOM 1691 C C . LEU A 1 208 ? 13.039 -14.141 -14.789 1 98.56 208 LEU A C 1
ATOM 1693 O O . LEU A 1 208 ? 13.047 -15.344 -15.062 1 98.56 208 LEU A O 1
ATOM 1697 N N . ILE A 1 209 ? 12.391 -13.633 -13.742 1 98.75 209 ILE A N 1
ATOM 1698 C CA . ILE A 1 209 ? 11.703 -14.5 -12.789 1 98.75 209 ILE A CA 1
ATOM 1699 C C . ILE A 1 209 ? 10.281 -13.992 -12.555 1 98.75 209 ILE A C 1
ATOM 1701 O O . ILE A 1 209 ? 10.086 -12.836 -12.164 1 98.75 209 ILE A O 1
ATOM 1705 N N . PRO A 1 210 ? 9.227 -14.867 -12.734 1 98.69 210 PRO A N 1
ATOM 1706 C CA . PRO A 1 210 ? 7.875 -14.438 -12.375 1 98.69 210 PRO A CA 1
ATOM 1707 C C . PRO A 1 210 ? 7.707 -14.211 -10.875 1 98.69 210 PRO A C 1
ATOM 1709 O O . PRO A 1 210 ? 8.039 -15.094 -10.07 1 98.69 210 PRO A O 1
ATOM 1712 N N . LEU A 1 211 ? 7.297 -13.031 -10.5 1 98.75 211 LEU A N 1
ATOM 1713 C CA . LEU A 1 211 ? 6.844 -12.719 -9.148 1 98.75 211 LEU A CA 1
ATOM 1714 C C . LEU A 1 211 ? 5.324 -12.828 -9.047 1 98.75 211 LEU A C 1
ATOM 1716 O O . LEU A 1 211 ? 4.656 -11.883 -8.625 1 98.75 211 LEU A O 1
ATOM 1720 N N . MET A 1 212 ? 4.742 -13.922 -9.5 1 98.5 212 MET A N 1
ATOM 1721 C CA . MET A 1 212 ? 3.324 -14.258 -9.57 1 98.5 212 MET A CA 1
ATOM 1722 C C . MET A 1 212 ? 3.088 -15.695 -9.117 1 98.5 212 MET A C 1
ATOM 1724 O O . MET A 1 212 ? 3.975 -16.547 -9.242 1 98.5 212 MET A O 1
ATOM 1728 N N . LEU A 1 213 ? 1.888 -15.93 -8.609 1 98.69 213 LEU A N 1
ATOM 1729 C CA . LEU A 1 213 ? 1.553 -17.266 -8.125 1 98.69 213 LEU A CA 1
ATOM 1730 C C . LEU A 1 213 ? 1.727 -18.297 -9.227 1 98.69 213 LEU A C 1
ATOM 1732 O O . LEU A 1 213 ? 2.283 -19.375 -8.992 1 98.69 213 LEU A O 1
ATOM 1736 N N . VAL A 1 214 ? 1.208 -17.953 -10.414 1 98.19 214 VAL A N 1
ATOM 1737 C CA . VAL A 1 214 ? 1.271 -18.875 -11.547 1 98.19 214 VAL A CA 1
ATOM 1738 C C . VAL A 1 214 ? 2.162 -18.281 -12.641 1 98.19 214 VAL A C 1
ATOM 1740 O O . VAL A 1 214 ? 2.27 -17.062 -12.773 1 98.19 214 VAL A O 1
ATOM 1743 N N . ALA A 1 215 ? 2.873 -19.188 -13.391 1 97.5 215 ALA A N 1
ATOM 1744 C CA . ALA A 1 215 ? 3.52 -18.781 -14.641 1 97.5 215 ALA A CA 1
ATOM 1745 C C . ALA A 1 215 ? 2.58 -18.953 -15.828 1 97.5 215 ALA A C 1
ATOM 1747 O O . ALA A 1 215 ? 2.73 -19.891 -16.609 1 97.5 215 ALA A O 1
ATOM 1748 N N . GLY A 1 216 ? 1.608 -18.031 -15.906 1 95.81 216 GLY A N 1
ATOM 1749 C CA . GLY A 1 216 ? 0.621 -18.094 -16.969 1 95.81 216 GLY A CA 1
ATOM 1750 C C . GLY A 1 216 ? 0.973 -17.234 -18.172 1 95.81 216 GLY A C 1
ATOM 1751 O O . GLY A 1 216 ? 2.1 -17.281 -18.672 1 95.81 216 GLY A O 1
ATOM 1752 N N . ASN A 1 217 ? -0.011 -16.516 -18.641 1 94.25 217 ASN A N 1
ATOM 1753 C CA . ASN A 1 217 ? 0.106 -15.75 -19.875 1 94.25 217 ASN A CA 1
ATOM 1754 C C . ASN A 1 217 ? 1.205 -14.695 -19.781 1 94.25 217 ASN A C 1
ATOM 1756 O O . ASN A 1 217 ? 2.059 -14.594 -20.656 1 94.25 217 ASN A O 1
ATOM 1760 N N . HIS A 1 218 ? 1.245 -13.906 -18.766 1 96.25 218 HIS A N 1
ATOM 1761 C CA . HIS A 1 218 ? 2.24 -12.852 -18.609 1 96.25 218 HIS A CA 1
ATOM 1762 C C . HIS A 1 218 ? 3.654 -13.422 -18.609 1 96.25 218 HIS A C 1
ATOM 1764 O O . HIS A 1 218 ? 4.562 -12.844 -19.219 1 96.25 218 HIS A O 1
ATOM 1770 N N . ALA A 1 219 ? 3.814 -14.523 -17.969 1 97.25 219 ALA A N 1
ATOM 1771 C CA . ALA A 1 219 ? 5.133 -15.156 -17.922 1 97.25 219 ALA A CA 1
ATOM 1772 C C . ALA A 1 219 ? 5.504 -15.766 -19.266 1 97.25 219 ALA A C 1
ATOM 1774 O O . ALA A 1 219 ? 6.613 -15.555 -19.766 1 97.25 219 ALA A O 1
ATOM 1775 N N . LEU A 1 220 ? 4.59 -16.422 -19.875 1 96.94 220 LEU A N 1
ATOM 1776 C CA . LEU A 1 220 ? 4.859 -17.203 -21.062 1 96.94 220 LEU A CA 1
ATOM 1777 C C . LEU A 1 220 ? 4.941 -16.312 -22.297 1 96.94 220 LEU A C 1
ATOM 1779 O O . LEU A 1 220 ? 5.707 -16.594 -23.219 1 96.94 220 LEU A O 1
ATOM 1783 N N . VAL A 1 221 ? 4.215 -15.188 -22.281 1 97.06 221 VAL A N 1
ATOM 1784 C CA . VAL A 1 221 ? 4.109 -14.375 -23.484 1 97.06 221 VAL A CA 1
ATOM 1785 C C . VAL A 1 221 ? 4.828 -13.039 -23.281 1 97.06 221 VAL A C 1
ATOM 1787 O O . VAL A 1 221 ? 5.809 -12.742 -23.969 1 97.06 221 VAL A O 1
ATOM 1790 N N . ASP A 1 222 ? 4.449 -12.281 -22.266 1 97.81 222 ASP A N 1
ATOM 1791 C CA . ASP A 1 222 ? 5.004 -10.945 -22.062 1 97.81 222 ASP A CA 1
ATOM 1792 C C . ASP A 1 222 ? 6.457 -11.016 -21.609 1 97.81 222 ASP A C 1
ATOM 1794 O O . ASP A 1 222 ? 7.281 -10.195 -22 1 97.81 222 ASP A O 1
ATOM 1798 N N . MET A 1 223 ? 6.75 -11.969 -20.797 1 98.44 223 MET A N 1
ATOM 1799 C CA . MET A 1 223 ? 8.094 -12.055 -20.234 1 98.44 223 MET A CA 1
ATOM 1800 C C . MET A 1 223 ? 9.031 -12.805 -21.172 1 98.44 223 MET A C 1
ATOM 1802 O O . MET A 1 223 ? 10.078 -12.281 -21.562 1 98.44 223 MET A O 1
ATOM 1806 N N . ALA A 1 224 ? 8.617 -14.031 -21.625 1 97.75 224 ALA A N 1
ATOM 1807 C CA . ALA A 1 224 ? 9.562 -14.945 -22.25 1 97.75 224 ALA A CA 1
ATOM 1808 C C . ALA A 1 224 ? 9.086 -15.359 -23.641 1 97.75 224 ALA A C 1
ATOM 1810 O O . ALA A 1 224 ? 9.617 -16.297 -24.234 1 97.75 224 ALA A O 1
ATOM 1811 N N . GLY A 1 225 ? 8.102 -14.719 -24.141 1 96.5 225 GLY A N 1
ATOM 1812 C CA . GLY A 1 225 ? 7.535 -15.125 -25.422 1 96.5 225 GLY A CA 1
ATOM 1813 C C . GLY A 1 225 ? 8.438 -14.812 -26.609 1 96.5 225 GLY A C 1
ATOM 1814 O O . GLY A 1 225 ? 9.492 -14.195 -26.438 1 96.5 225 GLY A O 1
ATOM 1815 N N . ASP A 1 226 ? 7.938 -15.195 -27.75 1 95.81 226 ASP A N 1
ATOM 1816 C CA . ASP A 1 226 ? 8.727 -15.062 -28.969 1 95.81 226 ASP A CA 1
ATOM 1817 C C . ASP A 1 226 ? 8.492 -13.703 -29.625 1 95.81 226 ASP A C 1
ATOM 1819 O O . ASP A 1 226 ? 9.25 -13.297 -30.516 1 95.81 226 ASP A O 1
ATOM 1823 N N . GLU A 1 227 ? 7.516 -13.016 -29.125 1 96.44 227 GLU A N 1
ATOM 1824 C CA . GLU A 1 227 ? 7.195 -11.727 -29.734 1 96.44 227 GLU A CA 1
ATOM 1825 C C . GLU A 1 227 ? 8.289 -10.695 -29.453 1 96.44 227 GLU A C 1
ATOM 1827 O O . GLU A 1 227 ? 8.992 -10.781 -28.453 1 96.44 227 GLU A O 1
ATOM 1832 N N . GLU A 1 228 ? 8.367 -9.68 -30.281 1 96.56 228 GLU A N 1
ATOM 1833 C CA . GLU A 1 228 ? 9.422 -8.672 -30.219 1 96.56 228 GLU A CA 1
ATOM 1834 C C . GLU A 1 228 ? 9.32 -7.836 -28.953 1 96.56 228 GLU A C 1
ATOM 1836 O O . GLU A 1 228 ? 10.328 -7.344 -28.438 1 96.56 228 GLU A O 1
ATOM 1841 N N . ASP A 1 229 ? 8.117 -7.789 -28.406 1 97 229 ASP A N 1
ATOM 1842 C CA . ASP A 1 229 ? 7.934 -6.891 -27.281 1 97 229 ASP A CA 1
ATOM 1843 C C . ASP A 1 229 ? 7.988 -7.656 -25.953 1 97 229 ASP A C 1
ATOM 1845 O O . ASP A 1 229 ? 7.688 -7.102 -24.891 1 97 229 ASP A O 1
ATOM 1849 N N . SER A 1 230 ? 8.344 -8.914 -26.094 1 98.38 230 SER A N 1
ATOM 1850 C CA . SER A 1 230 ? 8.57 -9.633 -24.844 1 98.38 230 SER A CA 1
ATOM 1851 C C . SER A 1 230 ? 9.773 -9.07 -24.094 1 98.38 230 SER A C 1
ATOM 1853 O O . SER A 1 230 ? 10.703 -8.547 -24.703 1 98.38 230 SER A O 1
ATOM 1855 N N . TRP A 1 231 ? 9.781 -9.141 -22.75 1 98.62 231 TRP A N 1
ATOM 1856 C CA . TRP A 1 231 ? 10.891 -8.633 -21.938 1 98.62 231 TRP A CA 1
ATOM 1857 C C . TRP A 1 231 ? 12.203 -9.297 -22.328 1 98.62 231 TRP A C 1
ATOM 1859 O O . TRP A 1 231 ? 13.234 -8.633 -22.453 1 98.62 231 TRP A O 1
ATOM 1869 N N . LYS A 1 232 ? 12.172 -10.633 -22.562 1 98.31 232 LYS A N 1
ATOM 1870 C CA . LYS A 1 232 ? 13.336 -11.406 -22.984 1 98.31 232 LYS A CA 1
ATOM 1871 C C . LYS A 1 232 ? 13.945 -10.836 -24.266 1 98.31 232 LYS A C 1
ATOM 1873 O O . LYS A 1 232 ? 15.141 -10.555 -24.312 1 98.31 232 LYS A O 1
ATOM 1878 N N . ASN A 1 233 ? 13.125 -10.578 -25.234 1 97.88 233 ASN A N 1
ATOM 1879 C CA . ASN A 1 233 ? 13.617 -10.141 -26.531 1 97.88 233 ASN A CA 1
ATOM 1880 C C . ASN A 1 233 ? 14.094 -8.695 -26.484 1 97.88 233 ASN A C 1
ATOM 1882 O O . ASN A 1 233 ? 15.07 -8.336 -27.156 1 97.88 233 ASN A O 1
ATOM 1886 N N . ILE A 1 234 ? 13.43 -7.859 -25.75 1 97.62 234 ILE A N 1
ATOM 1887 C CA . ILE A 1 234 ? 13.875 -6.477 -25.609 1 97.62 234 ILE A CA 1
ATOM 1888 C C . ILE A 1 234 ? 15.258 -6.449 -24.953 1 97.62 234 ILE A C 1
ATOM 1890 O O . ILE A 1 234 ? 16.172 -5.777 -25.438 1 97.62 234 ILE A O 1
ATOM 1894 N N . LEU A 1 235 ? 15.445 -7.203 -23.906 1 96.94 235 LEU A N 1
ATOM 1895 C CA . LEU A 1 235 ? 16.719 -7.234 -23.188 1 96.94 235 LEU A CA 1
ATOM 1896 C C . LEU A 1 235 ? 17.812 -7.832 -24.047 1 96.94 235 LEU A C 1
ATOM 1898 O O . LEU A 1 235 ? 18.953 -7.363 -24.031 1 96.94 235 LEU A O 1
ATOM 1902 N N . THR A 1 236 ? 17.453 -8.852 -24.828 1 95.69 236 THR A N 1
ATOM 1903 C CA . THR A 1 236 ? 18.406 -9.453 -25.734 1 95.69 236 THR A CA 1
ATOM 1904 C C . THR A 1 236 ? 18.891 -8.438 -26.766 1 95.69 236 THR A C 1
ATOM 1906 O O . THR A 1 236 ? 20.078 -8.352 -27.062 1 95.69 236 THR A O 1
ATOM 1909 N N . ARG A 1 237 ? 18 -7.66 -27.25 1 94.56 237 ARG A N 1
ATOM 1910 C CA . ARG A 1 237 ? 18.359 -6.637 -28.219 1 94.56 237 ARG A CA 1
ATOM 1911 C C . ARG A 1 237 ? 19.234 -5.562 -27.609 1 94.56 237 ARG A C 1
ATOM 1913 O O . ARG A 1 237 ? 20.047 -4.941 -28.297 1 94.56 237 ARG A O 1
ATOM 1920 N N . LEU A 1 238 ? 19.094 -5.387 -26.359 1 92.44 238 LEU A N 1
ATOM 1921 C CA . LEU A 1 238 ? 19.906 -4.398 -25.656 1 92.44 238 LEU A CA 1
ATOM 1922 C C . LEU A 1 238 ? 21.281 -4.961 -25.328 1 92.44 238 LEU A C 1
ATOM 1924 O O . LEU A 1 238 ? 22.109 -4.27 -24.734 1 92.44 238 LEU A O 1
ATOM 1928 N N . GLY A 1 239 ? 21.484 -6.277 -25.609 1 91.06 239 GLY A N 1
ATOM 1929 C CA . GLY A 1 239 ? 22.812 -6.848 -25.5 1 91.06 239 GLY A CA 1
ATOM 1930 C C . GLY A 1 239 ? 22.969 -7.758 -24.297 1 91.06 239 GLY A C 1
ATOM 1931 O O . GLY A 1 239 ? 24.078 -8.211 -23.984 1 91.06 239 GLY A O 1
ATOM 1932 N N . PHE A 1 240 ? 21.859 -8.094 -23.672 1 93.69 240 PHE A N 1
ATOM 1933 C CA . PHE A 1 240 ? 21.938 -8.945 -22.484 1 93.69 240 PHE A CA 1
ATOM 1934 C C . PHE A 1 240 ? 21.781 -10.414 -22.875 1 93.69 240 PHE A C 1
ATOM 1936 O O . PHE A 1 240 ? 21.078 -10.734 -23.828 1 93.69 240 PHE A O 1
ATOM 1943 N N . GLN A 1 241 ? 22.484 -11.25 -22.172 1 94.69 241 GLN A N 1
ATOM 1944 C CA . GLN A 1 241 ? 22.156 -12.664 -22.156 1 94.69 241 GLN A CA 1
ATOM 1945 C C . GLN A 1 241 ? 21.016 -12.953 -21.172 1 94.69 241 GLN A C 1
ATOM 1947 O O . GLN A 1 241 ? 21.188 -12.789 -19.969 1 94.69 241 GLN A O 1
ATOM 1952 N N . VAL A 1 242 ? 19.906 -13.453 -21.703 1 96.62 242 VAL A N 1
ATOM 1953 C CA . VAL A 1 242 ? 18.703 -13.508 -20.875 1 96.62 242 VAL A CA 1
ATOM 1954 C C . VAL A 1 242 ? 18.344 -14.969 -20.594 1 96.62 242 VAL A C 1
ATOM 1956 O O . VAL A 1 242 ? 18.312 -15.797 -21.5 1 96.62 242 VAL A O 1
ATOM 1959 N N . GLU A 1 243 ? 18.141 -15.281 -19.359 1 96.94 243 GLU A N 1
ATOM 1960 C CA . GLU A 1 243 ? 17.594 -16.547 -18.906 1 96.94 243 GLU A CA 1
ATOM 1961 C C . GLU A 1 243 ? 16.203 -16.375 -18.312 1 96.94 243 GLU A C 1
ATOM 1963 O O . GLU A 1 243 ? 16 -15.539 -17.422 1 96.94 243 GLU A O 1
ATOM 1968 N N . ALA A 1 244 ? 15.242 -17.125 -18.812 1 97.81 244 ALA A N 1
ATOM 1969 C CA . ALA A 1 244 ? 13.883 -17.047 -18.297 1 97.81 244 ALA A CA 1
ATOM 1970 C C . ALA A 1 244 ? 13.578 -18.219 -17.359 1 97.81 244 ALA A C 1
ATOM 1972 O O . ALA A 1 244 ? 13.688 -19.375 -17.766 1 97.81 244 ALA A O 1
ATOM 1973 N N . TYR A 1 245 ? 13.32 -17.953 -16.141 1 97.81 245 TYR A N 1
ATOM 1974 C CA . TYR A 1 245 ? 12.836 -18.922 -15.156 1 97.81 245 TYR A CA 1
ATOM 1975 C C . TYR A 1 245 ? 11.312 -19 -15.18 1 97.81 245 TYR A C 1
ATOM 1977 O O . TYR A 1 245 ? 10.633 -18.312 -14.414 1 97.81 245 TYR A O 1
ATOM 1985 N N . ILE A 1 246 ? 10.703 -19.922 -15.977 1 97.44 246 ILE A N 1
ATOM 1986 C CA . ILE A 1 246 ? 9.266 -19.938 -16.219 1 97.44 246 ILE A CA 1
ATOM 1987 C C . ILE A 1 246 ? 8.578 -20.844 -15.211 1 97.44 246 ILE A C 1
ATOM 1989 O O . ILE A 1 246 ? 7.953 -21.844 -15.578 1 97.44 246 ILE A O 1
ATOM 1993 N N . HIS A 1 247 ? 8.664 -20.5 -13.977 1 98.12 247 HIS A N 1
ATOM 1994 C CA . HIS A 1 247 ? 8.008 -21.172 -12.859 1 98.12 247 HIS A CA 1
ATOM 1995 C C . HIS A 1 247 ? 7.297 -20.172 -11.953 1 98.12 247 HIS A C 1
ATOM 1997 O O . HIS A 1 247 ? 7.871 -19.156 -11.57 1 98.12 247 HIS A O 1
ATOM 2003 N N . GLY A 1 248 ? 6.027 -20.453 -11.664 1 98.38 248 GLY A N 1
ATOM 2004 C CA . GLY A 1 248 ? 5.309 -19.609 -10.719 1 98.38 248 GLY A CA 1
ATOM 2005 C C . GLY A 1 248 ? 5.77 -19.781 -9.289 1 98.38 248 GLY A C 1
ATOM 2006 O O . GLY A 1 248 ? 6.273 -20.844 -8.922 1 98.38 248 GLY A O 1
ATOM 2007 N N . LEU A 1 249 ? 5.562 -18.766 -8.477 1 98.81 249 LEU A N 1
ATOM 2008 C CA . LEU A 1 249 ? 5.949 -18.828 -7.07 1 98.81 249 LEU A CA 1
ATOM 2009 C C . LEU A 1 249 ? 5.254 -19.984 -6.359 1 98.81 249 LEU A C 1
ATOM 2011 O O . LEU A 1 249 ? 5.789 -20.531 -5.398 1 98.81 249 LEU A O 1
ATOM 2015 N N . GLY A 1 250 ? 4.055 -20.328 -6.84 1 98.81 250 GLY A N 1
ATOM 2016 C CA . GLY A 1 250 ? 3.279 -21.406 -6.234 1 98.81 250 GLY A CA 1
ATOM 2017 C C . GLY A 1 250 ? 3.971 -22.75 -6.297 1 98.81 250 GLY A C 1
ATOM 2018 O O . GLY A 1 250 ? 3.574 -23.703 -5.609 1 98.81 250 GLY A O 1
ATOM 2019 N N . GLU A 1 251 ? 4.988 -22.891 -7.109 1 98.69 251 GLU A N 1
ATOM 2020 C CA . GLU A 1 251 ? 5.734 -24.125 -7.234 1 98.69 251 GLU A CA 1
ATOM 2021 C C . GLU A 1 251 ? 6.758 -24.281 -6.113 1 98.69 251 GLU A C 1
ATOM 2023 O O . GLU A 1 251 ? 7.312 -25.359 -5.91 1 98.69 251 GLU A O 1
ATOM 2028 N N . ILE A 1 252 ? 7.059 -23.188 -5.41 1 98.69 252 ILE A N 1
ATOM 2029 C CA . ILE A 1 252 ? 8.078 -23.172 -4.367 1 98.69 252 ILE A CA 1
ATOM 2030 C C . ILE A 1 252 ? 7.453 -23.562 -3.029 1 98.69 252 ILE A C 1
ATOM 2032 O O . ILE A 1 252 ? 6.547 -22.891 -2.537 1 98.69 252 ILE A O 1
ATOM 2036 N N . GLU A 1 253 ? 7.977 -24.562 -2.432 1 98.62 253 GLU A N 1
ATOM 2037 C CA . GLU A 1 253 ? 7.406 -25.109 -1.204 1 98.62 253 GLU A CA 1
ATOM 2038 C C . GLU A 1 253 ? 7.371 -24.062 -0.097 1 98.62 253 GLU A C 1
ATOM 2040 O O . GLU A 1 253 ? 6.363 -23.922 0.596 1 98.62 253 GLU A O 1
ATOM 2045 N N . GLU A 1 254 ? 8.477 -23.344 0.031 1 98.75 254 GLU A N 1
ATOM 2046 C CA . GLU A 1 254 ? 8.57 -22.328 1.062 1 98.75 254 GLU A CA 1
ATOM 2047 C C . GLU A 1 254 ? 7.52 -21.234 0.849 1 98.75 254 GLU A C 1
ATOM 2049 O O . GLU A 1 254 ? 6.992 -20.672 1.813 1 98.75 254 GLU A O 1
ATOM 2054 N N . PHE A 1 255 ? 7.246 -20.984 -0.391 1 98.81 255 PHE A N 1
ATOM 2055 C CA . PHE A 1 255 ? 6.223 -20 -0.712 1 98.81 255 PHE A CA 1
ATOM 2056 C C . PHE A 1 255 ? 4.836 -20.531 -0.382 1 98.81 255 PHE A C 1
ATOM 2058 O O . PHE A 1 255 ? 4 -19.797 0.165 1 98.81 255 PHE A O 1
ATOM 2065 N N . GLN A 1 256 ? 4.543 -21.781 -0.666 1 98.88 256 GLN A N 1
ATOM 2066 C CA . GLN A 1 256 ? 3.281 -22.422 -0.309 1 98.88 256 GLN A CA 1
ATOM 2067 C C . GLN A 1 256 ? 3.02 -22.312 1.19 1 98.88 256 GLN A C 1
ATOM 2069 O O . GLN A 1 256 ? 1.886 -22.078 1.613 1 98.88 256 GLN A O 1
ATOM 2074 N N . ASP A 1 257 ? 4.043 -22.422 1.973 1 98.81 257 ASP A N 1
ATOM 2075 C CA . ASP A 1 257 ? 3.947 -22.438 3.43 1 98.81 257 ASP A CA 1
ATOM 2076 C C . ASP A 1 257 ? 3.447 -21.109 3.967 1 98.81 257 ASP A C 1
ATOM 2078 O O . ASP A 1 257 ? 2.9 -21.031 5.07 1 98.81 257 ASP A O 1
ATOM 2082 N N . ILE A 1 258 ? 3.652 -20.047 3.207 1 98.81 258 ILE A N 1
ATOM 2083 C CA . ILE A 1 258 ? 3.188 -18.734 3.633 1 98.81 258 ILE A CA 1
ATOM 2084 C C . ILE A 1 258 ? 1.672 -18.75 3.809 1 98.81 258 ILE A C 1
ATOM 2086 O O . ILE A 1 258 ? 1.151 -18.281 4.824 1 98.81 258 ILE A O 1
ATOM 2090 N N . TYR A 1 259 ? 0.99 -19.344 2.855 1 98.81 259 TYR A N 1
ATOM 2091 C CA . TYR A 1 259 ? -0.466 -19.391 2.932 1 98.81 259 TYR A CA 1
ATOM 2092 C C . TYR A 1 259 ? -0.917 -20.297 4.082 1 98.81 259 TYR A C 1
ATOM 2094 O O . TYR A 1 259 ? -1.918 -20 4.742 1 98.81 259 TYR A O 1
ATOM 2102 N N . ILE A 1 260 ? -0.178 -21.391 4.289 1 98.75 260 ILE A N 1
ATOM 2103 C CA . ILE A 1 260 ? -0.482 -22.266 5.406 1 98.75 260 ILE A CA 1
ATOM 2104 C C . ILE A 1 260 ? -0.371 -21.5 6.723 1 98.75 260 ILE A C 1
ATOM 2106 O O . ILE A 1 260 ? -1.257 -21.594 7.574 1 98.75 260 ILE A O 1
ATOM 2110 N N . SER A 1 261 ? 0.681 -20.734 6.832 1 98.25 261 SER A N 1
ATOM 2111 C CA . SER A 1 261 ? 0.909 -19.938 8.031 1 98.25 261 SER A CA 1
ATOM 2112 C C . SER A 1 261 ? -0.187 -18.891 8.219 1 98.25 261 SER A C 1
ATOM 2114 O O . SER A 1 261 ? -0.619 -18.641 9.344 1 98.25 261 SER A O 1
ATOM 2116 N N . HIS A 1 262 ? -0.636 -18.266 7.141 1 98.19 262 HIS A N 1
ATOM 2117 C CA . HIS A 1 262 ? -1.687 -17.266 7.219 1 98.19 262 HIS A CA 1
ATOM 2118 C C . HIS A 1 262 ? -3 -17.875 7.699 1 98.19 262 HIS A C 1
ATOM 2120 O O . HIS A 1 262 ? -3.715 -17.266 8.5 1 98.19 262 HIS A O 1
ATOM 2126 N N . ILE A 1 263 ? -3.299 -19.047 7.203 1 98.56 263 ILE A N 1
ATOM 2127 C CA . ILE A 1 263 ? -4.496 -19.75 7.652 1 98.56 263 ILE A CA 1
ATOM 2128 C C . ILE A 1 263 ? -4.383 -20.047 9.148 1 98.56 263 ILE A C 1
ATOM 2130 O O . ILE A 1 263 ? -5.332 -19.828 9.906 1 98.56 263 ILE A O 1
ATOM 2134 N N . GLN A 1 264 ? -3.211 -20.516 9.562 1 97.88 264 GLN A N 1
ATOM 2135 C CA . GLN A 1 264 ? -2.975 -20.797 10.969 1 97.88 264 GLN A CA 1
ATOM 2136 C C . GLN A 1 264 ? -3.148 -19.547 11.828 1 97.88 264 GLN A C 1
ATOM 2138 O O . GLN A 1 264 ? -3.715 -19.625 12.922 1 97.88 264 GLN A O 1
ATOM 2143 N N . ASP A 1 265 ? -2.592 -18.453 11.352 1 96.38 265 ASP A N 1
ATOM 2144 C CA . ASP A 1 265 ? -2.74 -17.188 12.07 1 96.38 265 ASP A CA 1
ATOM 2145 C C . ASP A 1 265 ? -4.215 -16.859 12.305 1 96.38 265 ASP A C 1
ATOM 2147 O O . ASP A 1 265 ? -4.594 -16.438 13.398 1 96.38 265 ASP A O 1
ATOM 2151 N N . VAL A 1 266 ? -5.047 -17.047 11.281 1 96.38 266 VAL A N 1
ATOM 2152 C CA . VAL A 1 266 ? -6.469 -16.734 11.359 1 96.38 266 VAL A CA 1
ATOM 2153 C C . VAL A 1 266 ? -7.152 -17.688 12.336 1 96.38 266 VAL A C 1
ATOM 2155 O O . VAL A 1 266 ? -7.941 -17.266 13.18 1 96.38 266 VAL A O 1
ATOM 2158 N N . ILE A 1 267 ? -6.848 -18.938 12.203 1 95.81 267 ILE A N 1
ATOM 2159 C CA . ILE A 1 267 ? -7.434 -19.953 13.07 1 95.81 267 ILE A CA 1
ATOM 2160 C C . ILE A 1 267 ? -7.113 -19.641 14.523 1 95.81 267 ILE A C 1
ATOM 2162 O O . ILE A 1 267 ? -7.977 -19.75 15.398 1 95.81 267 ILE A O 1
ATOM 2166 N N . ASN A 1 268 ? -5.926 -19.156 14.727 1 94.31 268 ASN A N 1
ATOM 2167 C CA . ASN A 1 268 ? -5.469 -18.891 16.094 1 94.31 268 ASN A CA 1
ATOM 2168 C C . ASN A 1 268 ? -5.77 -17.453 16.5 1 94.31 268 ASN A C 1
ATOM 2170 O O . ASN A 1 268 ? -5.359 -17 17.578 1 94.31 268 ASN A O 1
ATOM 2174 N N . SER A 1 269 ? -6.422 -16.672 15.648 1 90.56 269 SER A N 1
ATOM 2175 C CA . SER A 1 269 ? -6.781 -15.273 15.891 1 90.56 269 SER A CA 1
ATOM 2176 C C . SER A 1 269 ? -5.551 -14.43 16.188 1 90.56 269 SER A C 1
ATOM 2178 O O . SER A 1 269 ? -5.562 -13.617 17.125 1 90.56 269 SER A O 1
ATOM 2180 N N . LYS A 1 270 ? -4.512 -14.891 15.398 1 85.69 270 LYS A N 1
ATOM 2181 C CA . LYS A 1 270 ? -3.303 -14.078 15.492 1 85.69 270 LYS A CA 1
ATOM 2182 C C . LYS A 1 270 ? -3.385 -12.859 14.57 1 85.69 270 LYS A C 1
ATOM 2184 O O . LYS A 1 270 ? -3.857 -12.961 13.438 1 85.69 270 LYS A O 1
ATOM 2189 N N . TYR A 1 271 ? -3.014 -11.734 14.922 1 74.62 271 TYR A N 1
ATOM 2190 C CA . TYR A 1 271 ? -2.895 -10.5 14.156 1 74.62 271 TYR A CA 1
ATOM 2191 C C . TYR A 1 271 ? -4.266 -10 13.719 1 74.62 271 TYR A C 1
ATOM 2193 O O . TYR A 1 271 ? -4.387 -9.328 12.688 1 74.62 271 TYR A O 1
ATOM 2201 N N . ASP A 1 272 ? -5.352 -10.781 14.023 1 62.38 272 ASP A N 1
ATOM 2202 C CA . ASP A 1 272 ? -6.715 -10.352 13.727 1 62.38 272 ASP A CA 1
ATOM 2203 C C . ASP A 1 272 ? -6.918 -8.883 14.078 1 62.38 272 ASP A C 1
ATOM 2205 O O . ASP A 1 272 ? -6.93 -8.516 15.25 1 62.38 272 ASP A O 1
ATOM 2209 N N . TYR A 1 273 ? -6.141 -8.125 13.422 1 49.38 273 TYR A N 1
ATOM 2210 C CA . TYR A 1 273 ? -6.137 -6.703 13.727 1 49.38 273 TYR A CA 1
ATOM 2211 C C . TYR A 1 273 ? -7.559 -6.152 13.789 1 49.38 273 TYR A C 1
ATOM 2213 O O . TYR A 1 273 ? -7.77 -4.945 13.648 1 49.38 273 TYR A O 1
ATOM 2221 N N . LYS A 1 274 ? -8.656 -6.918 13.688 1 43.28 274 LYS A N 1
ATOM 2222 C CA . LYS A 1 274 ? -9.719 -6.109 14.281 1 43.28 274 LYS A CA 1
ATOM 2223 C C . LYS A 1 274 ? -9.141 -4.996 15.148 1 43.28 274 LYS A C 1
ATOM 2225 O O . LYS A 1 274 ? -9.688 -3.887 15.18 1 43.28 274 LYS A O 1
ATOM 2230 N N . PHE A 1 275 ? -8.367 -5.43 16.234 1 38.16 275 PHE A N 1
ATOM 2231 C CA . PHE A 1 275 ? -7.84 -5.051 17.547 1 38.16 275 PHE A CA 1
ATOM 2232 C C . PHE A 1 275 ? -6.711 -4.039 17.406 1 38.16 275 PHE A C 1
ATOM 2234 O O . PHE A 1 275 ? -6.332 -3.385 18.375 1 38.16 275 PHE A O 1
ATOM 2241 N N . HIS A 1 276 ? -5.883 -4.293 16.406 1 37.66 276 HIS A N 1
ATOM 2242 C CA . HIS A 1 276 ?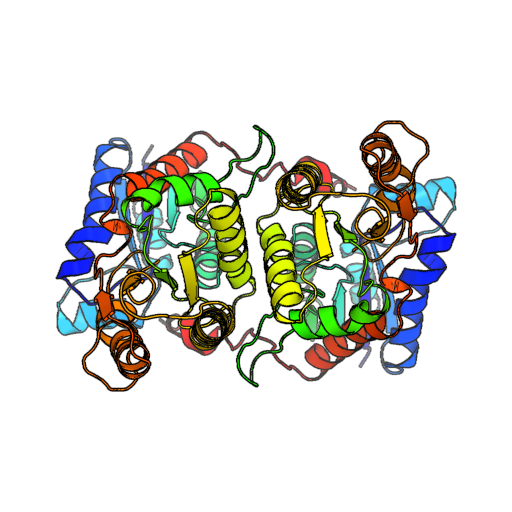 -4.926 -3.193 16.375 1 37.66 276 HIS A CA 1
ATOM 2243 C C . HIS A 1 276 ? -5.633 -1.849 16.25 1 37.66 276 HIS A C 1
ATOM 2245 O O . HIS A 1 276 ? -4.98 -0.804 16.172 1 37.66 276 HIS A O 1
ATOM 2251 N N . ARG A 1 277 ? -6.77 -1.914 15.617 1 38.31 277 ARG A N 1
ATOM 2252 C CA . ARG A 1 277 ? -7.625 -0.732 15.656 1 38.31 277 ARG A CA 1
ATOM 2253 C C . ARG A 1 277 ? -7.906 -0.304 17.094 1 38.31 277 ARG A C 1
ATOM 2255 O O . ARG A 1 277 ? -8.539 0.727 17.328 1 38.31 277 ARG A O 1
ATOM 2262 N N . LYS A 1 278 ? -8.023 -1.394 17.938 1 37.34 278 LYS A N 1
ATOM 2263 C CA . LYS A 1 278 ? -8.445 -0.936 19.266 1 37.34 278 LYS A CA 1
ATOM 2264 C C . LYS A 1 278 ? -7.688 0.32 19.672 1 37.34 278 LYS A C 1
ATOM 2266 O O . LYS A 1 278 ? -8.242 1.192 20.359 1 37.34 278 LYS A O 1
ATOM 2271 N N . LYS A 1 279 ? -6.422 0.227 19.594 1 36.62 279 LYS A N 1
ATOM 2272 C CA . LYS A 1 279 ? -5.828 1.41 20.203 1 36.62 279 LYS A CA 1
ATOM 2273 C C . LYS A 1 279 ? -6.305 2.686 19.516 1 36.62 279 LYS A C 1
ATOM 2275 O O . LYS A 1 279 ? -6.527 3.705 20.172 1 36.62 279 LYS A O 1
ATOM 2280 N N . GLU A 1 280 ? -6.289 2.662 18.188 1 34.88 280 GLU A N 1
ATOM 2281 C CA . GLU A 1 280 ? -6.559 3.98 17.625 1 34.88 280 GLU A CA 1
ATOM 2282 C C . GLU A 1 280 ? -8.047 4.301 17.656 1 34.88 280 GLU A C 1
ATOM 2284 O O . GLU A 1 280 ? -8.438 5.426 17.984 1 34.88 280 GLU A O 1
ATOM 2289 N N . TYR A 1 281 ? -9.055 3.383 17.062 1 34.59 281 TYR A N 1
ATOM 2290 C CA . TYR A 1 281 ? -10.43 3.822 16.891 1 34.59 281 TYR A CA 1
ATOM 2291 C C . TYR A 1 281 ? -11.273 3.494 18.109 1 34.59 281 TYR A C 1
ATOM 2293 O O . TYR A 1 281 ? -12.484 3.717 18.125 1 34.59 281 TYR A O 1
ATOM 2301 N N . GLU A 1 282 ? -10.891 2.748 18.953 1 33.78 282 GLU A N 1
ATOM 2302 C CA . GLU A 1 282 ? -11.805 2.668 20.094 1 33.78 282 GLU A CA 1
ATOM 2303 C C . GLU A 1 282 ? -12.25 4.059 20.547 1 33.78 282 GLU A C 1
ATOM 2305 O O . GLU A 1 282 ? -12.961 4.195 21.547 1 33.78 282 GLU A O 1
ATOM 2310 N N . CYS A 1 283 ? -11.75 5.117 20.031 1 31.67 283 CYS A N 1
ATOM 2311 C CA . CYS A 1 283 ? -12.422 6.309 20.531 1 31.67 283 CYS A CA 1
ATOM 2312 C C . CYS A 1 283 ? -13.875 6.348 20.078 1 31.67 283 CYS A C 1
ATOM 2314 O O . CYS A 1 283 ? -14.562 7.352 20.266 1 31.67 283 CYS A O 1
ATOM 2316 N N . GLN A 1 284 ? -14.367 5.469 19.219 1 29.5 284 GLN A N 1
ATOM 2317 C CA . GLN A 1 284 ? -15.773 5.672 18.906 1 29.5 284 GLN A CA 1
ATOM 2318 C C . GLN A 1 284 ? -16.656 5.379 20.109 1 29.5 284 GLN A C 1
ATOM 2320 O O . GLN A 1 284 ? -17.891 5.418 20.016 1 29.5 284 GLN A O 1
ATOM 2325 N N . LYS A 1 285 ? -16.5 4.508 21.094 1 29.94 285 LYS A N 1
ATOM 2326 C CA . LYS A 1 285 ? -17.734 4.516 21.891 1 29.94 285 LYS A CA 1
ATOM 2327 C C . LYS A 1 285 ? -18.094 5.934 22.328 1 29.94 285 LYS A C 1
ATOM 2329 O O . LYS A 1 285 ? -17.438 6.512 23.188 1 29.94 285 LYS A O 1
ATOM 2334 N N . LEU A 1 286 ? -18.266 6.949 21.297 1 22.38 286 LEU A N 1
ATOM 2335 C CA . LEU A 1 286 ? -19.125 7.977 21.875 1 22.38 286 LEU A CA 1
ATOM 2336 C C . LEU A 1 286 ? -20.516 7.426 22.156 1 22.38 286 LEU A C 1
ATOM 2338 O O . LEU A 1 286 ? -21.109 6.77 21.297 1 22.38 286 LEU A O 1
ATOM 2342 N N . MET B 1 1 ? -29.094 23.75 -4.66 1 87.31 1 MET B N 1
ATOM 2343 C CA . MET B 1 1 ? -28.531 22.547 -4.055 1 87.31 1 MET B CA 1
ATOM 2344 C C . MET B 1 1 ? -27.469 22.906 -3.023 1 87.31 1 MET B C 1
ATOM 2346 O O . MET B 1 1 ? -26.609 23.75 -3.271 1 87.31 1 MET B O 1
ATOM 2350 N N . LYS B 1 2 ? -27.703 22.484 -1.802 1 96.31 2 LYS B N 1
ATOM 2351 C CA . LYS B 1 2 ? -26.703 22.719 -0.763 1 96.31 2 LYS B CA 1
ATOM 2352 C C . LYS B 1 2 ? -25.547 21.734 -0.883 1 96.31 2 LYS B C 1
ATOM 2354 O O . LYS B 1 2 ? -25.75 20.516 -0.88 1 96.31 2 LYS B O 1
ATOM 2359 N N . LYS B 1 3 ? -24.359 22.281 -1.102 1 98.44 3 LYS B N 1
ATOM 2360 C CA . LYS B 1 3 ? -23.172 21.469 -1.279 1 98.44 3 LYS B CA 1
ATOM 2361 C C . LYS B 1 3 ? -22.125 21.766 -0.196 1 98.44 3 LYS B C 1
ATOM 2363 O O . LYS B 1 3 ? -21.984 22.922 0.228 1 98.44 3 LYS B O 1
ATOM 2368 N N . ALA B 1 4 ? -21.422 20.734 0.212 1 98.81 4 ALA B N 1
ATOM 2369 C CA . ALA B 1 4 ? -20.422 20.922 1.255 1 98.81 4 ALA B CA 1
ATOM 2370 C C . ALA B 1 4 ? -19.156 20.125 0.953 1 98.81 4 ALA B C 1
ATOM 2372 O O . ALA B 1 4 ? -19.203 19.109 0.25 1 98.81 4 ALA B O 1
ATOM 2373 N N . ILE B 1 5 ? -18.078 20.609 1.349 1 98.88 5 ILE B N 1
ATOM 2374 C CA . ILE B 1 5 ? -16.812 19.891 1.436 1 98.88 5 ILE B CA 1
ATOM 2375 C C . ILE B 1 5 ? -16.438 19.688 2.9 1 98.88 5 ILE B C 1
ATOM 2377 O O . ILE B 1 5 ? -16.266 20.656 3.646 1 98.88 5 ILE B O 1
ATOM 2381 N N . LEU B 1 6 ? -16.438 18.484 3.299 1 98.94 6 LEU B N 1
ATOM 2382 C CA . LEU B 1 6 ? -15.992 18.109 4.637 1 98.94 6 LEU B CA 1
ATOM 2383 C C . LEU B 1 6 ? -14.508 17.75 4.629 1 98.94 6 LEU B C 1
ATOM 2385 O O . LEU B 1 6 ? -14.109 16.75 4.043 1 98.94 6 LEU B O 1
ATOM 2389 N N . VAL B 1 7 ? -13.68 18.594 5.242 1 98.94 7 VAL B N 1
ATOM 2390 C CA . VAL B 1 7 ? -12.242 18.391 5.328 1 98.94 7 VAL B CA 1
ATOM 2391 C C . VAL B 1 7 ? -11.906 17.656 6.629 1 98.94 7 VAL B C 1
ATOM 2393 O O . VAL B 1 7 ? -12.188 18.156 7.719 1 98.94 7 VAL B O 1
ATOM 2396 N N . ILE B 1 8 ? -11.328 16.453 6.492 1 98.88 8 ILE B N 1
ATOM 2397 C CA . ILE B 1 8 ? -11.086 15.633 7.672 1 98.88 8 ILE B CA 1
ATOM 2398 C C . ILE B 1 8 ? -9.578 15.469 7.883 1 98.88 8 ILE B C 1
ATOM 2400 O O . ILE B 1 8 ? -8.867 15.031 6.98 1 98.88 8 ILE B O 1
ATOM 2404 N N . SER B 1 9 ? -9.086 15.82 9.039 1 98.62 9 SER B N 1
ATOM 2405 C CA . SER B 1 9 ? -7.6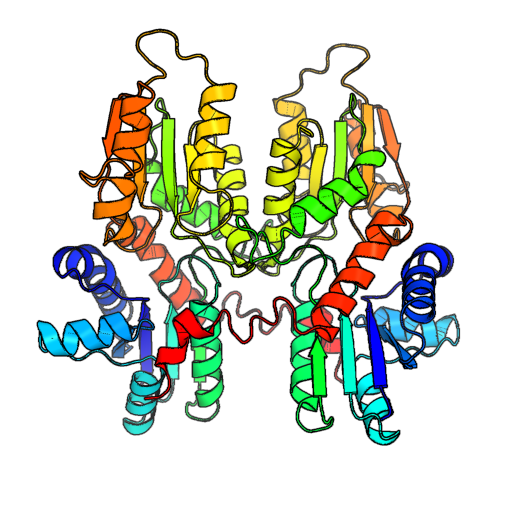91 15.617 9.422 1 98.62 9 SER B CA 1
ATOM 2406 C C . SER B 1 9 ? -7.582 14.75 10.664 1 98.62 9 SER B C 1
ATOM 2408 O O . SER B 1 9 ? -8.586 14.477 11.336 1 98.62 9 SER B O 1
ATOM 2410 N N . PHE B 1 10 ? -6.395 14.203 10.898 1 98 10 PHE B N 1
ATOM 2411 C CA . PHE B 1 10 ? -6.137 13.555 12.18 1 98 10 PHE B CA 1
ATOM 2412 C C . PHE B 1 10 ? -6.332 14.531 13.328 1 98 10 PHE B C 1
ATOM 2414 O O . PHE B 1 10 ? -6.938 14.188 14.344 1 98 10 PHE B O 1
ATOM 2421 N N . GLY B 1 11 ? -5.82 15.742 13.125 1 97.62 11 GLY B N 1
ATOM 2422 C CA . GLY B 1 11 ? -5.902 16.797 14.117 1 97.62 11 GLY B CA 1
ATOM 2423 C C . GLY B 1 11 ? -4.605 17.016 14.867 1 97.62 11 GLY B C 1
ATOM 2424 O O . GLY B 1 11 ? -3.635 16.281 14.664 1 97.62 11 GLY B O 1
ATOM 2425 N N . THR B 1 12 ? -4.516 18.062 15.625 1 97.88 12 THR B N 1
ATOM 2426 C CA . THR B 1 12 ? -3.391 18.375 16.5 1 97.88 12 THR B CA 1
ATOM 2427 C C . THR B 1 12 ? -3.844 19.234 17.688 1 97.88 12 THR B C 1
ATOM 2429 O O . THR B 1 12 ? -4.766 20.031 17.547 1 97.88 12 THR B O 1
ATOM 2432 N N . THR B 1 13 ? -3.227 18.969 18.781 1 97.06 13 THR B N 1
ATOM 2433 C CA . THR B 1 13 ? -3.531 19.797 19.953 1 97.06 13 THR B CA 1
ATOM 2434 C C . THR B 1 13 ? -2.682 21.062 19.953 1 97.06 13 THR B C 1
ATOM 2436 O O . THR B 1 13 ? -2.906 21.969 20.766 1 97.06 13 THR B O 1
ATOM 2439 N N . TYR B 1 14 ? -1.704 21.172 19.078 1 96.5 14 TYR B N 1
ATOM 2440 C CA . TYR B 1 14 ? -0.816 22.328 19 1 96.5 14 TYR B CA 1
ATOM 2441 C C . TYR B 1 14 ? -1.438 23.438 18.172 1 96.5 14 TYR B C 1
ATOM 2443 O O . TYR B 1 14 ? -1.571 23.297 16.953 1 96.5 14 TYR B O 1
ATOM 2451 N N . GLU B 1 15 ? -1.734 24.469 18.812 1 97.12 15 GLU B N 1
ATOM 2452 C CA . GLU B 1 15 ? -2.457 25.562 18.172 1 97.12 15 GLU B CA 1
ATOM 2453 C C . GLU B 1 15 ? -1.644 26.172 17.031 1 97.12 15 GLU B C 1
ATOM 2455 O O . GLU B 1 15 ? -2.176 26.422 15.945 1 97.12 15 GLU B O 1
ATOM 2460 N N . ASN B 1 16 ? -0.399 26.422 17.297 1 96.94 16 ASN B N 1
ATOM 2461 C CA . ASN B 1 16 ? 0.44 27.094 16.312 1 96.94 16 ASN B CA 1
ATOM 2462 C C . ASN B 1 16 ? 0.509 26.312 15 1 96.94 16 ASN B C 1
ATOM 2464 O O . ASN B 1 16 ? 0.244 26.859 13.93 1 96.94 16 ASN B O 1
ATOM 2468 N N . THR B 1 17 ? 0.823 25.016 15.055 1 97.44 17 THR B N 1
ATOM 2469 C CA . THR B 1 17 ? 0.938 24.25 13.82 1 97.44 17 THR B CA 1
ATOM 2470 C C . THR B 1 17 ? -0.436 24.016 13.195 1 97.44 17 THR B C 1
ATOM 2472 O O . THR B 1 17 ? -0.562 23.953 11.969 1 97.44 17 THR B O 1
ATOM 2475 N N . ARG B 1 18 ? -1.518 23.922 14.031 1 98.25 18 ARG B N 1
ATOM 2476 C CA . ARG B 1 18 ? -2.861 23.828 13.469 1 98.25 18 ARG B CA 1
ATOM 2477 C C . ARG B 1 18 ? -3.146 25.016 12.547 1 98.25 18 ARG B C 1
ATOM 2479 O O . ARG B 1 18 ? -3.633 24.828 11.43 1 98.25 18 ARG B O 1
ATOM 2486 N N . ARG B 1 19 ? -2.826 26.203 12.992 1 98.19 19 ARG B N 1
ATOM 2487 C CA . ARG B 1 19 ? -3.037 27.438 12.242 1 98.19 19 ARG B CA 1
ATOM 2488 C C . ARG B 1 19 ? -2.205 27.438 10.961 1 98.19 19 ARG B C 1
ATOM 2490 O O . ARG B 1 19 ? -2.693 27.828 9.898 1 98.19 19 ARG B O 1
ATOM 2497 N N . LEU B 1 20 ? -1.009 26.953 11.023 1 98.31 20 LEU B N 1
ATOM 2498 C CA . LEU B 1 20 ? -0.05 27.062 9.93 1 98.31 20 LEU B CA 1
ATOM 2499 C C . LEU B 1 20 ? -0.283 25.969 8.891 1 98.31 20 LEU B C 1
ATOM 2501 O O . LEU B 1 20 ? 0.254 26.047 7.781 1 98.31 20 LEU B O 1
ATOM 2505 N N . THR B 1 21 ? -1.069 24.969 9.203 1 98.69 21 THR B N 1
ATOM 2506 C CA . THR B 1 21 ? -1.226 23.828 8.305 1 98.69 21 THR B CA 1
ATOM 2507 C C . THR B 1 21 ? -2.699 23.578 8.008 1 98.69 21 THR B C 1
ATOM 2509 O O . THR B 1 21 ? -3.23 24.062 7.012 1 98.69 21 THR B O 1
ATOM 2512 N N . ILE B 1 22 ? -3.461 23.047 9.008 1 98.81 22 ILE B N 1
ATOM 2513 C CA . ILE B 1 22 ? -4.84 22.625 8.812 1 98.81 22 ILE B CA 1
ATOM 2514 C C . ILE B 1 22 ? -5.711 23.812 8.445 1 98.81 22 ILE B C 1
ATOM 2516 O O . ILE B 1 22 ? -6.414 23.797 7.438 1 98.81 22 ILE B O 1
ATOM 2520 N N . ASP B 1 23 ? -5.602 24.906 9.266 1 98.75 23 ASP B N 1
ATOM 2521 C CA . ASP B 1 23 ? -6.438 26.078 9.039 1 98.75 23 ASP B CA 1
ATOM 2522 C C . ASP B 1 23 ? -6.156 26.703 7.672 1 98.75 23 ASP B C 1
ATOM 2524 O O . ASP B 1 23 ? -7.082 27.094 6.957 1 98.75 23 ASP B O 1
ATOM 2528 N N . ILE B 1 24 ? -4.914 26.781 7.309 1 98.69 24 ILE B N 1
ATOM 2529 C CA . ILE B 1 24 ? -4.527 27.406 6.051 1 98.69 24 ILE B CA 1
ATOM 2530 C C . ILE B 1 24 ? -5.07 26.594 4.875 1 98.69 24 ILE B C 1
ATOM 2532 O O . ILE B 1 24 ? -5.555 27.156 3.893 1 98.69 24 ILE B O 1
ATOM 2536 N N . ILE B 1 25 ? -4.996 25.266 4.953 1 98.88 25 ILE B N 1
ATOM 2537 C CA . ILE B 1 25 ? -5.492 24.406 3.893 1 98.88 25 ILE B CA 1
ATOM 2538 C C . ILE B 1 25 ? -7.008 24.547 3.77 1 98.88 25 ILE B C 1
ATOM 2540 O O . ILE B 1 25 ? -7.539 24.688 2.664 1 98.88 25 ILE B O 1
ATOM 2544 N N . GLU B 1 26 ? -7.695 24.547 4.918 1 98.81 26 GLU B N 1
ATOM 2545 C CA . GLU B 1 26 ? -9.141 24.719 4.91 1 98.81 26 GLU B CA 1
ATOM 2546 C C . GLU B 1 26 ? -9.539 26.062 4.309 1 98.81 26 GLU B C 1
ATOM 2548 O O . GLU B 1 26 ? -10.508 26.141 3.551 1 98.81 26 GLU B O 1
ATOM 2553 N N . ASN B 1 27 ? -8.82 27.078 4.672 1 98.56 27 ASN B N 1
ATOM 2554 C CA . ASN B 1 27 ? -9.086 28.406 4.125 1 98.56 27 ASN B CA 1
ATOM 2555 C C . ASN B 1 27 ? -8.852 28.453 2.617 1 98.56 27 ASN B C 1
ATOM 2557 O O . ASN B 1 27 ? -9.609 29.078 1.884 1 98.56 27 ASN B O 1
ATOM 2561 N N . LYS B 1 28 ? -7.797 27.812 2.195 1 98.69 28 LYS B N 1
ATOM 2562 C CA . LYS B 1 28 ? -7.516 27.734 0.764 1 98.69 28 LYS B CA 1
ATOM 2563 C C . LYS B 1 28 ? -8.641 27.016 0.024 1 98.69 28 LYS B C 1
ATOM 2565 O O . LYS B 1 28 ? -9.039 27.438 -1.062 1 98.69 28 LYS B O 1
ATOM 2570 N N . ILE B 1 29 ? -9.102 25.922 0.603 1 98.81 29 ILE B N 1
ATOM 2571 C CA . ILE B 1 29 ? -10.211 25.188 0.031 1 98.81 29 ILE B CA 1
ATOM 2572 C C . ILE B 1 29 ? -11.453 26.078 -0.037 1 98.81 29 ILE B C 1
ATOM 2574 O O . ILE B 1 29 ? -12.141 26.125 -1.061 1 98.81 29 ILE B O 1
ATOM 2578 N N . ARG B 1 30 ? -11.695 26.797 1.021 1 98.44 30 ARG B N 1
ATOM 2579 C CA . ARG B 1 30 ? -12.844 27.703 1.087 1 98.44 30 ARG B CA 1
ATOM 2580 C C . ARG B 1 30 ? -12.781 28.75 -0.025 1 98.44 30 ARG B C 1
ATOM 2582 O O . ARG B 1 30 ? -13.789 29.031 -0.671 1 98.44 30 ARG B O 1
ATOM 2589 N N . LYS B 1 31 ? -11.641 29.25 -0.273 1 98.12 31 LYS B N 1
ATOM 2590 C CA . LYS B 1 31 ? -11.453 30.297 -1.284 1 98.12 31 LYS B CA 1
ATOM 2591 C C . LYS B 1 31 ? -11.617 29.734 -2.691 1 98.12 31 LYS B C 1
ATOM 2593 O O . LYS B 1 31 ? -12.156 30.391 -3.574 1 98.12 31 LYS B O 1
ATOM 2598 N N . LYS B 1 32 ? -11.156 28.547 -2.867 1 98.19 32 LYS B N 1
ATOM 2599 C CA . LYS B 1 32 ? -11.148 27.938 -4.195 1 98.19 32 LYS B CA 1
ATOM 2600 C C . LYS B 1 32 ? -12.539 27.453 -4.582 1 98.19 32 LYS B C 1
ATOM 2602 O O . LYS B 1 32 ? -12.922 27.5 -5.754 1 98.19 32 LYS B O 1
ATOM 2607 N N . PHE B 1 33 ? -13.273 26.969 -3.555 1 98.25 33 PHE B N 1
ATOM 2608 C CA . PHE B 1 33 ? -14.562 26.344 -3.844 1 98.25 33 PHE B CA 1
ATOM 2609 C C . PHE B 1 33 ? -15.695 27.141 -3.217 1 98.25 33 PHE B C 1
ATOM 2611 O O . PHE B 1 33 ? -16.422 26.641 -2.357 1 98.25 33 PHE B O 1
ATOM 2618 N N . ASN B 1 34 ? -16.047 28.375 -3.732 1 94.25 34 ASN B N 1
ATOM 2619 C CA . ASN B 1 34 ? -16.984 29.344 -3.184 1 94.25 34 ASN B CA 1
ATOM 2620 C C . ASN B 1 34 ? -18.406 28.812 -3.199 1 94.25 34 ASN B C 1
ATOM 2622 O O . ASN B 1 34 ? -19.25 29.25 -2.408 1 94.25 34 ASN B O 1
ATOM 2626 N N . GLY B 1 35 ? -18.672 27.781 -3.896 1 95.06 35 GLY B N 1
ATOM 2627 C CA . GLY B 1 35 ? -20.016 27.234 -3.969 1 95.06 35 GLY B CA 1
ATOM 2628 C C . GLY B 1 35 ? -20.25 26.109 -2.979 1 95.06 35 GLY B C 1
ATOM 2629 O O . GLY B 1 35 ? -21.359 25.578 -2.896 1 95.06 35 GLY B O 1
ATOM 2630 N N . TYR B 1 36 ? -19.297 25.844 -2.145 1 98.19 36 TYR B N 1
ATOM 2631 C CA . TYR B 1 36 ? -19.391 24.766 -1.161 1 98.19 36 TYR B CA 1
ATOM 2632 C C . TYR B 1 36 ? -19.266 25.312 0.257 1 98.19 36 TYR B C 1
ATOM 2634 O O . TYR B 1 36 ? -18.453 26.219 0.516 1 98.19 36 TYR B O 1
ATOM 2642 N N . GLU B 1 37 ? -20.109 24.828 1.131 1 98.38 37 GLU B N 1
ATOM 2643 C CA . GLU B 1 37 ? -19.844 24.984 2.557 1 98.38 37 GLU B CA 1
ATOM 2644 C C . GLU B 1 37 ? -18.656 24.141 3 1 98.38 37 GLU B C 1
ATOM 2646 O O . GLU B 1 37 ? -18.578 22.953 2.674 1 98.38 37 GLU B O 1
ATOM 2651 N N . ILE B 1 38 ? -17.719 24.766 3.713 1 98.69 38 ILE B N 1
ATOM 2652 C CA . ILE B 1 38 ? -16.547 24.031 4.168 1 98.69 38 ILE B CA 1
ATOM 2653 C C . ILE B 1 38 ? -16.703 23.672 5.648 1 98.69 38 ILE B C 1
ATOM 2655 O O . ILE B 1 38 ? -16.984 24.547 6.473 1 98.69 38 ILE B O 1
ATOM 2659 N N . ARG B 1 39 ? -16.594 22.406 5.988 1 98.75 39 ARG B N 1
ATOM 2660 C CA . ARG B 1 39 ? -16.656 21.906 7.359 1 98.75 39 ARG B CA 1
ATOM 2661 C C . ARG B 1 39 ? -15.391 21.141 7.734 1 98.75 39 ARG B C 1
ATOM 2663 O O . ARG B 1 39 ? -14.742 20.547 6.875 1 98.75 39 ARG B O 1
ATOM 2670 N N . ARG B 1 40 ? -15.133 21.219 9.031 1 98.75 40 ARG B N 1
ATOM 2671 C CA . ARG B 1 40 ? -13.977 20.516 9.586 1 98.75 40 ARG B CA 1
ATOM 2672 C C . ARG B 1 40 ? -14.398 19.328 10.43 1 98.75 40 ARG B C 1
ATOM 2674 O O . ARG B 1 40 ? -15.398 19.391 11.148 1 98.75 40 ARG B O 1
ATOM 2681 N N . ALA B 1 41 ? -13.641 18.234 10.367 1 98.81 41 ALA B N 1
ATOM 2682 C CA . ALA B 1 41 ? -13.711 17.141 11.32 1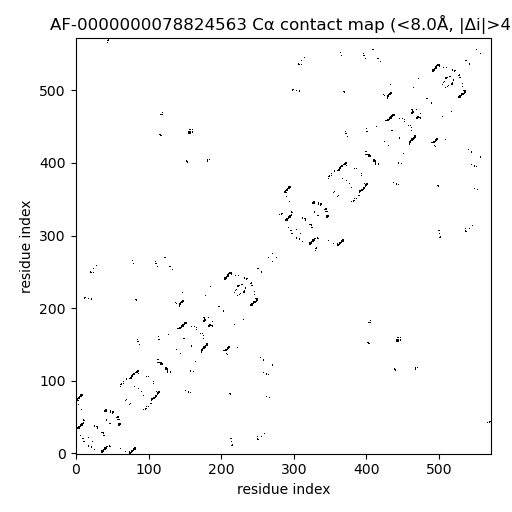 98.81 41 ALA B CA 1
ATOM 2683 C C . ALA B 1 41 ? -12.328 16.547 11.602 1 98.81 41 ALA B C 1
ATOM 2685 O O . ALA B 1 41 ? -11.422 16.688 10.781 1 98.81 41 ALA B O 1
ATOM 2686 N N . PHE B 1 42 ? -12.109 16.016 12.781 1 98.56 42 PHE B N 1
ATOM 2687 C CA . PHE B 1 42 ? -10.898 15.297 13.141 1 98.56 42 PHE B CA 1
ATOM 2688 C C . PHE B 1 42 ? -11.203 13.828 13.406 1 98.56 42 PHE B C 1
ATOM 2690 O O . PHE B 1 42 ? -12.305 13.484 13.836 1 98.56 42 PHE B O 1
ATOM 2697 N N . THR B 1 43 ? -10.258 12.953 13.156 1 97.81 43 THR B N 1
ATOM 2698 C CA . THR B 1 43 ? -10.445 11.523 13.391 1 97.81 43 THR B CA 1
ATOM 2699 C C . THR B 1 43 ? -9.945 11.141 14.781 1 97.81 43 THR B C 1
ATOM 2701 O O . THR B 1 43 ? -10.406 10.156 15.359 1 97.81 43 THR B O 1
ATOM 2704 N N . ALA B 1 44 ? -8.977 11.922 15.367 1 96.62 44 ALA B N 1
ATOM 2705 C CA . ALA B 1 44 ? -8.375 11.539 16.641 1 96.62 44 ALA B CA 1
ATOM 2706 C C . ALA B 1 44 ? -9.227 12.016 17.812 1 96.62 44 ALA B C 1
ATOM 2708 O O . ALA B 1 44 ? -9.219 13.195 18.156 1 96.62 44 ALA B O 1
ATOM 2709 N N . TYR B 1 45 ? -9.828 11.117 18.469 1 95.88 45 TYR B N 1
ATOM 2710 C CA . TYR B 1 45 ? -10.742 11.43 19.562 1 95.88 45 TYR B CA 1
ATOM 2711 C C . TYR B 1 45 ? -10.008 12.102 20.719 1 95.88 45 TYR B C 1
ATOM 2713 O O . TYR B 1 45 ? -10.547 13.016 21.344 1 95.88 45 TYR B O 1
ATOM 2721 N N . LYS B 1 46 ? -8.805 11.586 21 1 95.75 46 LYS B N 1
ATOM 2722 C CA . LYS B 1 46 ? -8.023 12.18 22.094 1 95.75 46 LYS B CA 1
ATOM 2723 C C . LYS B 1 46 ? -7.73 13.648 21.828 1 95.75 46 LYS B C 1
ATOM 2725 O O . LYS B 1 46 ? -7.727 14.469 22.75 1 95.75 46 LYS B O 1
ATOM 2730 N N . ILE B 1 47 ? -7.496 13.961 20.547 1 97.38 47 ILE B N 1
ATOM 2731 C CA . ILE B 1 47 ? -7.23 15.344 20.172 1 97.38 47 ILE B CA 1
ATOM 2732 C C . ILE B 1 47 ? -8.5 16.172 20.312 1 97.38 47 ILE B C 1
ATOM 2734 O O . ILE B 1 47 ? -8.469 17.281 20.875 1 97.38 47 ILE B O 1
ATOM 2738 N N . ILE B 1 48 ? -9.625 15.625 19.844 1 97.88 48 ILE B N 1
ATOM 2739 C CA . ILE B 1 48 ? -10.914 16.297 19.953 1 97.88 48 ILE B CA 1
ATOM 2740 C C . ILE B 1 48 ? -11.219 16.594 21.406 1 97.88 48 ILE B C 1
ATOM 2742 O O . ILE B 1 48 ? -11.57 17.719 21.766 1 97.88 48 ILE B O 1
ATOM 2746 N N . SER B 1 49 ? -11.008 15.57 22.219 1 97.81 49 SER B N 1
ATOM 2747 C CA . SER B 1 49 ? -11.289 15.688 23.641 1 97.81 49 SER B CA 1
ATOM 2748 C C . SER B 1 49 ? -10.391 16.719 24.297 1 97.81 49 SER B C 1
ATOM 2750 O O . SER B 1 49 ? -10.852 17.531 25.109 1 97.81 49 SER B O 1
ATOM 2752 N N . THR B 1 50 ? -9.125 16.703 23.969 1 97.81 50 THR B N 1
ATOM 2753 C CA . THR B 1 50 ? -8.164 17.625 24.547 1 97.81 50 THR B CA 1
ATOM 2754 C C . THR B 1 50 ? -8.492 19.062 24.141 1 97.81 50 THR B C 1
ATOM 2756 O O . THR B 1 50 ? -8.453 19.969 24.969 1 97.81 50 THR B O 1
ATOM 2759 N N . LEU B 1 51 ? -8.812 19.266 22.906 1 98.25 51 LEU B N 1
ATOM 2760 C CA . LEU B 1 51 ? -9.156 20.594 22.422 1 98.25 51 LEU B CA 1
ATOM 2761 C C . LEU B 1 51 ? -10.414 21.125 23.109 1 98.25 51 LEU B C 1
ATOM 2763 O O . LEU B 1 51 ? -10.5 22.297 23.453 1 98.25 51 LEU B O 1
ATOM 2767 N N . LYS B 1 52 ? -11.352 20.25 23.281 1 98.06 52 LYS B N 1
ATOM 2768 C CA . LYS B 1 52 ? -12.586 20.625 23.969 1 98.06 52 LYS B CA 1
ATOM 2769 C C . LYS B 1 52 ? -12.32 21 25.422 1 98.06 52 LYS B C 1
ATOM 2771 O O . LYS B 1 52 ? -12.742 22.047 25.891 1 98.06 52 LYS B O 1
ATOM 2776 N N . SER B 1 53 ? -11.586 20.141 26.109 1 98.19 53 SER B N 1
ATOM 2777 C CA . SER B 1 53 ? -11.391 20.312 27.547 1 98.19 53 SER B CA 1
ATOM 2778 C C . SER B 1 53 ? -10.398 21.438 27.844 1 98.19 53 SER B C 1
ATOM 2780 O O . SER B 1 53 ? -10.617 22.234 28.75 1 98.19 53 SER B O 1
ATOM 2782 N N . ARG B 1 54 ? -9.328 21.438 27.078 1 97.75 54 ARG B N 1
ATOM 2783 C CA . ARG B 1 54 ? -8.234 22.359 27.359 1 97.75 54 ARG B CA 1
ATOM 2784 C C . ARG B 1 54 ? -8.508 23.734 26.734 1 97.75 54 ARG B C 1
ATOM 2786 O O . ARG B 1 54 ? -8.305 24.766 27.375 1 97.75 54 ARG B O 1
ATOM 2793 N N . ASP B 1 55 ? -9.008 23.766 25.516 1 97.5 55 ASP B N 1
ATOM 2794 C CA . ASP B 1 55 ? -9.078 25 24.75 1 97.5 55 ASP B CA 1
ATOM 2795 C C . ASP B 1 55 ? -10.523 25.438 24.516 1 97.5 55 ASP B C 1
ATOM 2797 O O . ASP B 1 55 ? -10.789 26.5 23.969 1 97.5 55 ASP B O 1
ATOM 2801 N N . LYS B 1 56 ? -11.492 24.641 24.891 1 97.81 56 LYS B N 1
ATOM 2802 C CA . LYS B 1 56 ? -12.914 24.891 24.672 1 97.81 56 LYS B CA 1
ATOM 2803 C C . LYS B 1 56 ? -13.234 25.016 23.188 1 97.81 56 LYS B C 1
ATOM 2805 O O . LYS B 1 56 ? -14.07 25.828 22.781 1 97.81 56 LYS B O 1
ATOM 2810 N N . ILE B 1 57 ? -12.477 24.328 22.406 1 97.94 57 ILE B N 1
ATOM 2811 C CA . ILE B 1 57 ? -12.703 24.266 20.969 1 97.94 57 ILE B CA 1
ATOM 2812 C C . ILE B 1 57 ? -13.469 22.984 20.625 1 97.94 57 ILE B C 1
ATOM 2814 O O . ILE B 1 57 ? -13.023 21.891 20.953 1 97.94 57 ILE B O 1
ATOM 2818 N N . MET B 1 58 ? -14.594 23.156 20.047 1 98.19 58 MET B N 1
ATOM 2819 C CA . MET B 1 58 ? -15.422 22.016 19.656 1 98.19 58 MET B CA 1
ATOM 2820 C C . MET B 1 58 ? -15.148 21.609 18.219 1 98.19 58 MET B C 1
ATOM 2822 O O . MET B 1 58 ? -15.344 22.391 17.297 1 98.19 58 MET B O 1
ATOM 2826 N N . ILE B 1 59 ? -14.664 20.422 18.062 1 98.38 59 ILE B N 1
ATOM 2827 C CA . ILE B 1 59 ? -14.406 19.875 16.734 1 98.38 59 ILE B CA 1
ATOM 2828 C C . ILE B 1 59 ? -15.234 18.594 16.547 1 98.38 59 ILE B C 1
ATOM 2830 O O . ILE B 1 59 ? -15.281 17.734 17.438 1 98.38 59 ILE B O 1
ATOM 2834 N N . ASP B 1 60 ? -15.859 18.438 15.438 1 98.5 60 ASP B N 1
ATOM 2835 C CA . ASP B 1 60 ? -16.703 17.281 15.133 1 98.5 60 ASP B CA 1
ATOM 2836 C C . ASP B 1 60 ? -15.852 16.062 14.789 1 98.5 60 ASP B C 1
ATOM 2838 O O . ASP B 1 60 ? -14.773 16.188 14.219 1 98.5 60 ASP B O 1
ATOM 2842 N N . THR B 1 61 ? -16.359 14.906 15.188 1 98.25 61 THR B N 1
ATOM 2843 C CA . THR B 1 61 ? -15.922 13.672 14.539 1 98.25 61 THR B CA 1
ATOM 2844 C C . THR B 1 61 ? -16.469 13.586 13.117 1 98.25 61 THR B C 1
ATOM 2846 O O . THR B 1 61 ? -17.406 14.312 12.758 1 98.25 61 THR B O 1
ATOM 2849 N N . PRO B 1 62 ? -15.883 12.734 12.305 1 98.25 62 PRO B N 1
ATOM 2850 C CA . PRO B 1 62 ? -16.438 12.562 10.953 1 98.25 62 PRO B CA 1
ATOM 2851 C C . PRO B 1 62 ? -17.938 12.227 10.969 1 98.25 62 PRO B C 1
ATOM 2853 O O . PRO B 1 62 ? -18.703 12.805 10.203 1 98.25 62 PRO B O 1
ATOM 2856 N N . GLY B 1 63 ? -18.297 11.336 11.844 1 98 63 GLY B N 1
ATOM 2857 C CA . GLY B 1 63 ? -19.703 10.977 11.961 1 98 63 GLY B CA 1
ATOM 2858 C C . GLY B 1 63 ? -20.594 12.141 12.367 1 98 63 GLY B C 1
ATOM 2859 O O . GLY B 1 63 ? -21.641 12.367 11.766 1 98 63 GLY B O 1
ATOM 2860 N N . ASP B 1 64 ? -20.188 12.914 13.375 1 98.12 64 ASP B N 1
ATOM 2861 C CA . ASP B 1 64 ? -20.938 14.078 13.828 1 98.12 64 ASP B CA 1
ATOM 2862 C C . ASP B 1 64 ? -21.094 15.102 12.711 1 98.12 64 ASP B C 1
ATOM 2864 O O . ASP B 1 64 ? -22.172 15.664 12.516 1 98.12 64 ASP B O 1
ATOM 2868 N N . ALA B 1 65 ? -20 15.32 12.039 1 98.75 65 ALA B N 1
ATOM 2869 C CA . ALA B 1 65 ? -20.016 16.312 10.961 1 98.75 65 ALA B CA 1
ATOM 2870 C C . ALA B 1 65 ? -21 15.898 9.859 1 98.75 65 ALA B C 1
ATOM 2872 O O .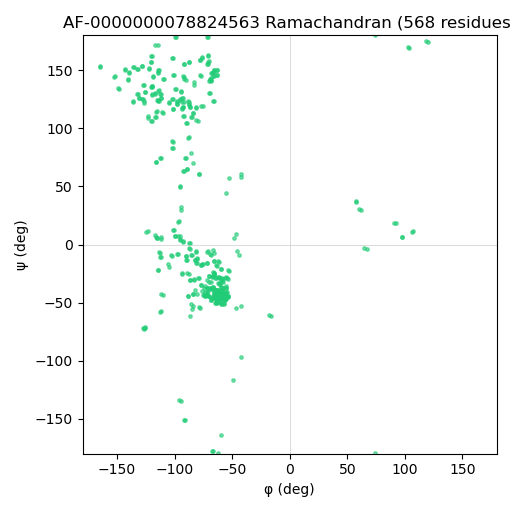 ALA B 1 65 ? -21.766 16.734 9.367 1 98.75 65 ALA B O 1
ATOM 2873 N N . LEU B 1 66 ? -20.984 14.633 9.492 1 98.62 66 LEU B N 1
ATOM 2874 C CA . LEU B 1 66 ? -21.875 14.148 8.438 1 98.62 66 LEU B CA 1
ATOM 2875 C C . LEU B 1 66 ? -23.328 14.18 8.891 1 98.62 66 LEU B C 1
ATOM 2877 O O . LEU B 1 66 ? -24.219 14.484 8.102 1 98.62 66 LEU B O 1
ATOM 2881 N N . GLU B 1 67 ? -23.531 13.859 10.148 1 98.44 67 GLU B N 1
ATOM 2882 C CA . GLU B 1 67 ? -24.875 13.922 10.695 1 98.44 67 GLU B CA 1
ATOM 2883 C C . GLU B 1 67 ? -25.422 15.352 10.641 1 98.44 67 GLU B C 1
ATOM 2885 O O . GLU B 1 67 ? -26.594 15.562 10.289 1 98.44 67 GLU B O 1
ATOM 2890 N N . LYS B 1 68 ? -24.609 16.297 11.062 1 98.62 68 LYS B N 1
ATOM 2891 C CA . LYS B 1 68 ? -25.016 17.703 11.016 1 98.62 68 LYS B CA 1
ATOM 2892 C C . LYS B 1 68 ? -25.344 18.141 9.594 1 98.62 68 LYS B C 1
ATOM 2894 O O . LYS B 1 68 ? -26.344 18.797 9.352 1 98.62 68 LYS B O 1
ATOM 2899 N N . LEU B 1 69 ? -24.5 17.75 8.617 1 98.69 69 LEU B N 1
ATOM 2900 C CA . LEU B 1 69 ? -24.734 18.094 7.223 1 98.69 69 LEU B CA 1
ATOM 2901 C C . LEU B 1 69 ? -26.062 17.5 6.734 1 98.69 69 LEU B C 1
ATOM 2903 O O . LEU B 1 69 ? -26.828 18.172 6.043 1 98.69 69 LEU B O 1
ATOM 2907 N N . LYS B 1 70 ? -26.25 16.266 7.082 1 98.25 70 LYS B N 1
ATOM 2908 C CA . LYS B 1 70 ? -27.5 15.602 6.727 1 98.25 70 LYS B CA 1
ATOM 2909 C C . LYS B 1 70 ? -28.703 16.359 7.281 1 98.25 70 LYS B C 1
ATOM 2911 O O . LYS B 1 70 ? -29.641 16.688 6.543 1 98.25 70 LYS B O 1
ATOM 2916 N N . ASN B 1 71 ? -28.641 16.656 8.562 1 98.12 71 ASN B N 1
ATOM 2917 C CA . ASN B 1 71 ? -29.75 17.312 9.25 1 98.12 71 ASN B CA 1
ATOM 2918 C C . ASN B 1 71 ? -30 18.719 8.711 1 98.12 71 ASN B C 1
ATOM 2920 O O . ASN B 1 71 ? -31.125 19.219 8.742 1 98.12 71 ASN B O 1
ATOM 2924 N N . GLU B 1 72 ? -28.984 19.344 8.219 1 98.31 72 GLU B N 1
ATOM 2925 C CA . GLU B 1 72 ? -29.078 20.703 7.695 1 98.31 72 GLU B CA 1
ATOM 2926 C C . GLU B 1 72 ? -29.5 20.703 6.23 1 98.31 72 GLU B C 1
ATOM 2928 O O . GLU B 1 72 ? -29.641 21.766 5.617 1 98.31 72 GLU B O 1
ATOM 2933 N N . GLY B 1 73 ? -29.641 19.516 5.609 1 97.75 73 GLY B N 1
ATOM 2934 C CA . GLY B 1 73 ? -30.281 19.391 4.305 1 97.75 73 GLY B CA 1
ATOM 2935 C C . GLY B 1 73 ? -29.297 19.469 3.154 1 97.75 73 GLY B C 1
ATOM 2936 O O . GLY B 1 73 ? -29.672 19.797 2.027 1 97.75 73 GLY B O 1
ATOM 2937 N N . PHE B 1 74 ? -28.062 19.266 3.418 1 98.38 74 PHE B N 1
ATOM 2938 C CA . PHE B 1 74 ? -27.078 19.234 2.33 1 98.38 74 PHE B CA 1
ATOM 2939 C C . PHE B 1 74 ? -27.328 18.031 1.419 1 98.38 74 PHE B C 1
ATOM 2941 O O . PHE B 1 74 ? -27.703 16.953 1.887 1 98.38 74 PHE B O 1
ATOM 2948 N N . GLU B 1 75 ? -27.094 18.188 0.166 1 97.88 75 GLU B N 1
ATOM 2949 C CA . GLU B 1 75 ? -27.422 17.156 -0.817 1 97.88 75 GLU B CA 1
ATOM 2950 C C . GLU B 1 75 ? -26.156 16.547 -1.407 1 97.88 75 GLU B C 1
ATOM 2952 O O . GLU B 1 75 ? -26.125 15.344 -1.704 1 97.88 75 GLU B O 1
ATOM 2957 N N . LYS B 1 76 ? -25.219 17.375 -1.708 1 97.81 76 LYS B N 1
ATOM 2958 C CA . LYS B 1 76 ? -23.938 16.906 -2.254 1 97.81 76 LYS B CA 1
ATOM 2959 C C . LYS B 1 76 ? -22.797 17.172 -1.279 1 97.81 76 LYS B C 1
ATOM 2961 O O . LYS B 1 76 ? -22.562 18.312 -0.867 1 97.81 76 LYS B O 1
ATOM 2966 N N . VAL B 1 77 ? -22.094 16.125 -0.908 1 98.5 77 VAL B N 1
ATOM 2967 C CA . VAL B 1 77 ? -21 16.234 0.064 1 98.5 77 VAL B CA 1
ATOM 2968 C C . VAL B 1 77 ? -19.734 15.609 -0.501 1 98.5 77 VAL B C 1
ATOM 2970 O O . VAL B 1 77 ? -19.75 14.477 -0.984 1 98.5 77 VAL B O 1
ATOM 2973 N N . ILE B 1 78 ? -18.703 16.359 -0.519 1 98.38 78 ILE B N 1
ATOM 2974 C CA . ILE B 1 78 ? -17.359 15.844 -0.816 1 98.38 78 ILE B CA 1
ATOM 2975 C C . ILE B 1 78 ? -16.547 15.758 0.47 1 98.38 78 ILE B C 1
ATOM 2977 O O . ILE B 1 78 ? -16.438 16.734 1.212 1 98.38 78 ILE B O 1
ATOM 2981 N N . VAL B 1 79 ? -16.094 14.609 0.761 1 98.69 79 VAL B N 1
ATOM 2982 C CA . VAL B 1 79 ? -15.211 14.398 1.909 1 98.69 79 VAL B CA 1
ATOM 2983 C C . VAL B 1 79 ? -13.758 14.359 1.448 1 98.69 79 VAL B C 1
ATOM 2985 O O . VAL B 1 79 ? -13.391 13.562 0.583 1 98.69 79 VAL B O 1
ATOM 2988 N N . GLN B 1 80 ? -12.906 15.211 1.98 1 98.81 80 GLN B N 1
ATOM 2989 C CA . GLN B 1 80 ? -11.492 15.219 1.628 1 98.81 80 GLN B CA 1
ATOM 2990 C C . GLN B 1 80 ? -10.617 14.961 2.854 1 98.81 80 GLN B C 1
ATOM 2992 O O . GLN B 1 80 ? -10.461 15.844 3.703 1 98.81 80 GLN B O 1
ATOM 2997 N N . PRO B 1 81 ? -10.047 13.742 2.939 1 98.69 81 PRO B N 1
ATOM 2998 C CA . PRO B 1 81 ? -9.039 13.508 3.977 1 98.69 81 PRO B CA 1
ATOM 2999 C C . PRO B 1 81 ? -7.742 14.281 3.727 1 98.69 81 PRO B C 1
ATOM 3001 O O . PRO B 1 81 ? -7.301 14.398 2.58 1 98.69 81 PRO B O 1
ATOM 3004 N N . LEU B 1 82 ? -7.141 14.797 4.773 1 98.88 82 LEU B N 1
ATOM 3005 C CA . LEU B 1 82 ? -5.848 15.461 4.652 1 98.88 82 LEU B CA 1
ATOM 3006 C C . LEU B 1 82 ? -4.715 14.508 5.016 1 98.88 82 LEU B C 1
ATOM 3008 O O . LEU B 1 82 ? -3.617 14.945 5.367 1 98.88 82 LEU B O 1
ATOM 3012 N N . HIS B 1 83 ? -4.973 13.227 4.984 1 98.25 83 HIS B N 1
ATOM 3013 C CA . HIS B 1 83 ? -4.004 12.195 5.328 1 98.25 83 HIS B CA 1
ATOM 3014 C C . HIS B 1 83 ? -3.014 11.961 4.191 1 98.25 83 HIS B C 1
ATOM 3016 O O . HIS B 1 83 ? -3.311 12.266 3.035 1 98.25 83 HIS B O 1
ATOM 3022 N N . ILE B 1 84 ? -1.91 11.406 4.539 1 98.56 84 ILE B N 1
ATOM 3023 C CA . ILE B 1 84 ? -0.825 11.203 3.586 1 98.56 84 ILE B CA 1
ATOM 3024 C C . ILE B 1 84 ? -1.002 9.867 2.877 1 98.56 84 ILE B C 1
ATOM 3026 O O . ILE B 1 84 ? -0.878 9.781 1.652 1 98.56 84 ILE B O 1
ATOM 3030 N N . ILE B 1 85 ? -1.326 8.789 3.602 1 98.38 85 ILE B N 1
ATOM 3031 C CA . ILE B 1 85 ? -1.472 7.461 3.023 1 98.38 85 ILE B CA 1
ATOM 3032 C C . ILE B 1 85 ? -2.885 6.938 3.277 1 98.38 85 ILE B C 1
ATOM 3034 O O . ILE B 1 85 ? -3.574 7.41 4.184 1 98.38 85 ILE B O 1
ATOM 3038 N N . PRO B 1 86 ? -3.322 6.004 2.457 1 97.44 86 PRO B N 1
ATOM 3039 C CA . PRO B 1 86 ? -4.613 5.363 2.707 1 97.44 86 PRO B CA 1
ATOM 3040 C C . PRO B 1 86 ? -4.539 4.293 3.793 1 97.44 86 PRO B C 1
ATOM 3042 O O . PRO B 1 86 ? -4.895 3.135 3.551 1 97.44 86 PRO B O 1
ATOM 3045 N N . GLY B 1 87 ? -4.152 4.719 5.004 1 95.81 87 GLY B N 1
ATOM 3046 C CA . GLY B 1 87 ? -3.975 3.811 6.129 1 95.81 87 GLY B CA 1
ATOM 3047 C C . GLY B 1 87 ? -5.23 3.645 6.965 1 95.81 87 GLY B C 1
ATOM 3048 O O . GLY B 1 87 ? -6.344 3.705 6.438 1 95.81 87 GLY B O 1
ATOM 3049 N N . GLY B 1 88 ? -5.043 3.367 8.227 1 93.69 88 GLY B N 1
ATOM 3050 C CA . GLY B 1 88 ? -6.145 3.082 9.141 1 93.69 88 GLY B CA 1
ATOM 3051 C C . GLY B 1 88 ? -7.117 4.238 9.281 1 93.69 88 GLY B C 1
ATOM 3052 O O . GLY B 1 88 ? -8.328 4.031 9.352 1 93.69 88 GLY B O 1
ATOM 3053 N N . GLU B 1 89 ? -6.609 5.496 9.328 1 95.38 89 GLU B N 1
ATOM 3054 C CA . GLU B 1 89 ? -7.469 6.672 9.445 1 95.38 89 GLU B CA 1
ATOM 3055 C C . GLU B 1 89 ? -8.352 6.84 8.203 1 95.38 89 GLU B C 1
ATOM 3057 O O . GLU B 1 89 ? -9.516 7.207 8.312 1 95.38 89 GLU B O 1
ATOM 3062 N N . TYR B 1 90 ? -7.754 6.574 7.086 1 96.31 90 TYR B N 1
ATOM 3063 C CA . TYR B 1 90 ? -8.523 6.637 5.844 1 96.31 90 TYR B CA 1
ATOM 3064 C C . TYR B 1 90 ? -9.602 5.562 5.816 1 96.31 90 TYR B C 1
ATOM 3066 O O . TYR B 1 90 ? -10.742 5.836 5.445 1 96.31 90 TYR B O 1
ATOM 3074 N N . ASP B 1 91 ? -9.242 4.352 6.223 1 93.69 91 ASP B N 1
ATOM 3075 C CA . ASP B 1 91 ? -10.227 3.275 6.32 1 93.69 91 ASP B CA 1
ATOM 3076 C C . ASP B 1 91 ? -11.398 3.684 7.207 1 93.69 91 ASP B C 1
ATOM 3078 O O . ASP B 1 91 ? -12.555 3.398 6.887 1 93.69 91 ASP B O 1
ATOM 3082 N N . PHE B 1 92 ? -11.023 4.344 8.344 1 95.44 92 PHE B N 1
ATOM 3083 C CA . PHE B 1 92 ? -12.039 4.809 9.281 1 95.44 92 PHE B CA 1
ATOM 3084 C C . PHE B 1 92 ? -12.992 5.793 8.602 1 95.44 92 PHE B C 1
ATOM 3086 O O . PHE B 1 92 ? -14.211 5.66 8.711 1 95.44 92 PHE B O 1
ATOM 3093 N N . ILE B 1 93 ? -12.477 6.695 7.863 1 96.44 93 ILE B N 1
ATOM 3094 C CA . ILE B 1 93 ? -13.273 7.703 7.176 1 96.44 93 ILE B CA 1
ATOM 3095 C C . ILE B 1 93 ? -14.18 7.031 6.145 1 96.44 93 ILE B C 1
ATOM 3097 O O . ILE B 1 93 ? -15.367 7.348 6.055 1 96.44 93 ILE B O 1
ATOM 3101 N N . VAL B 1 94 ? -13.609 6.098 5.371 1 94.62 94 VAL B N 1
ATOM 3102 C CA . VAL B 1 94 ? -14.375 5.387 4.352 1 94.62 94 VAL B CA 1
ATOM 3103 C C . VAL B 1 94 ? -15.547 4.66 5.004 1 94.62 94 VAL B C 1
ATOM 3105 O O . VAL B 1 94 ? -16.672 4.715 4.504 1 94.62 94 VAL B O 1
ATOM 3108 N N . ARG B 1 95 ? -15.266 4.008 6.129 1 93.25 95 ARG B N 1
ATOM 3109 C CA . ARG B 1 95 ? -16.312 3.279 6.836 1 93.25 95 ARG B CA 1
ATOM 3110 C C . ARG B 1 95 ? -17.422 4.223 7.297 1 93.25 95 ARG B C 1
ATOM 3112 O O . ARG B 1 95 ? -18.609 3.912 7.168 1 93.25 95 ARG B O 1
ATOM 3119 N N . VAL B 1 96 ? -17.047 5.359 7.84 1 95.62 96 VAL B N 1
ATOM 3120 C CA . VAL B 1 96 ? -18.016 6.328 8.32 1 95.62 96 VAL B CA 1
ATOM 3121 C C . VAL B 1 96 ? -18.859 6.852 7.152 1 95.62 96 VAL B C 1
ATOM 3123 O O . VAL B 1 96 ? -20.078 6.918 7.238 1 95.62 96 VAL B O 1
ATOM 3126 N N . VAL B 1 97 ? -18.219 7.176 6.059 1 96.31 97 VAL B N 1
ATOM 3127 C CA . VAL B 1 97 ? -18.875 7.738 4.891 1 96.31 97 VAL B CA 1
ATOM 3128 C C . VAL B 1 97 ? -19.859 6.723 4.312 1 96.31 97 VAL B C 1
ATOM 3130 O O . VAL B 1 97 ? -20.953 7.082 3.871 1 96.31 97 VAL B O 1
ATOM 3133 N N . GLN B 1 98 ? -19.438 5.449 4.32 1 92.5 98 GLN B N 1
ATOM 3134 C CA . GLN B 1 98 ? -20.281 4.391 3.789 1 92.5 98 GLN B CA 1
ATOM 3135 C C . GLN B 1 98 ? -21.609 4.332 4.535 1 92.5 98 GLN B C 1
ATOM 3137 O O . GLN B 1 98 ? -22.656 4.027 3.941 1 92.5 98 GLN B O 1
ATOM 3142 N N . ARG B 1 99 ? -21.641 4.668 5.766 1 93.38 99 ARG B N 1
ATOM 3143 C CA . ARG B 1 99 ? -22.844 4.637 6.59 1 93.38 99 ARG B CA 1
ATOM 3144 C C . ARG B 1 99 ? -23.797 5.758 6.199 1 93.38 99 ARG B C 1
ATOM 3146 O O . ARG B 1 99 ? -24.984 5.703 6.516 1 93.38 99 ARG B O 1
ATOM 3153 N N . TYR B 1 100 ? -23.281 6.746 5.461 1 95.5 100 TYR B N 1
ATOM 3154 C CA . TYR B 1 100 ? -24.109 7.902 5.133 1 95.5 100 TYR B CA 1
ATOM 3155 C C . TYR B 1 100 ? -24.422 7.941 3.641 1 95.5 100 TYR B C 1
ATOM 3157 O O . TYR B 1 100 ? -24.953 8.938 3.137 1 95.5 100 TYR B O 1
ATOM 3165 N N . ARG B 1 101 ? -24.047 6.906 2.822 1 90.31 101 ARG B N 1
ATOM 3166 C CA . ARG B 1 101 ? -24.266 6.879 1.38 1 90.31 101 ARG B CA 1
ATOM 3167 C C . ARG B 1 101 ? -25.734 7.109 1.037 1 90.31 101 ARG B C 1
ATOM 3169 O O . ARG B 1 101 ? -26.047 7.773 0.045 1 90.31 101 ARG B O 1
ATOM 3176 N N . GLY B 1 102 ? -26.75 6.805 1.774 1 92.25 102 GLY B N 1
ATOM 3177 C CA . GLY B 1 102 ? -28.172 6.969 1.504 1 92.25 102 GLY B CA 1
ATOM 3178 C C . GLY B 1 102 ? -28.75 8.234 2.111 1 92.25 102 GLY B C 1
ATOM 3179 O O . GLY B 1 102 ? -29.922 8.539 1.912 1 92.25 102 GLY B O 1
ATOM 3180 N N . SER B 1 103 ? -27.812 9.031 2.635 1 96.12 103 SER B N 1
ATOM 3181 C CA . SER B 1 103 ? -28.281 10.203 3.369 1 96.12 103 SER B CA 1
ATOM 3182 C C . SER B 1 103 ? -28.141 11.469 2.537 1 96.12 103 SER B C 1
ATOM 3184 O O . SER B 1 103 ? -28.688 12.516 2.889 1 96.12 103 SER B O 1
ATOM 3186 N N . PHE B 1 104 ? -27.438 11.406 1.369 1 97.81 104 PHE B N 1
ATOM 3187 C CA . PHE B 1 104 ? -27.172 12.523 0.468 1 97.81 104 PHE B CA 1
ATOM 3188 C C . PHE B 1 104 ? -27.484 12.133 -0.974 1 97.81 104 PHE B C 1
ATOM 3190 O O . PHE B 1 104 ? -27.5 10.953 -1.315 1 97.81 104 PHE B O 1
ATOM 3197 N N . GLU B 1 105 ? -27.844 13.078 -1.755 1 97.19 105 GLU B N 1
ATOM 3198 C CA . GLU B 1 105 ? -27.938 12.789 -3.182 1 97.19 105 GLU B CA 1
ATOM 3199 C C . GLU B 1 105 ? -26.609 12.219 -3.709 1 97.19 105 GLU B C 1
ATOM 3201 O O . GLU B 1 105 ? -26.609 11.312 -4.543 1 97.19 105 GLU B O 1
ATOM 3206 N N . GLU B 1 106 ? -25.578 12.828 -3.205 1 96.38 106 GLU B N 1
ATOM 3207 C CA . GLU B 1 106 ? -24.25 12.359 -3.566 1 96.38 106 GLU B CA 1
ATOM 3208 C C . GLU B 1 106 ? -23.266 12.586 -2.428 1 96.38 106 GLU B C 1
ATOM 3210 O O . GLU B 1 106 ? -23.25 13.648 -1.805 1 96.38 106 GLU B O 1
ATOM 3215 N N . ILE B 1 107 ? -22.469 11.602 -2.121 1 97.56 107 ILE B N 1
ATOM 3216 C CA . ILE B 1 107 ? -21.328 11.734 -1.211 1 97.56 107 ILE B CA 1
ATOM 3217 C C . ILE B 1 107 ? -20.109 11.016 -1.794 1 97.56 107 ILE B C 1
ATOM 3219 O O . ILE B 1 107 ? -20.203 9.859 -2.211 1 97.56 107 ILE B O 1
ATOM 3223 N N . LYS B 1 108 ? -19.031 11.703 -1.97 1 96.62 108 LYS B N 1
ATOM 3224 C CA . LYS B 1 108 ? -17.797 11.164 -2.539 1 96.62 108 LYS B CA 1
ATOM 3225 C C . LYS B 1 108 ? -16.609 11.461 -1.638 1 96.62 108 LYS B C 1
ATOM 3227 O O . LYS B 1 108 ? -16.641 12.406 -0.845 1 96.62 108 LYS B O 1
ATOM 3232 N N . ILE B 1 109 ? -15.656 10.648 -1.745 1 97.06 109 ILE B N 1
ATOM 3233 C CA . ILE B 1 109 ? -14.461 10.797 -0.917 1 97.06 109 ILE B CA 1
ATOM 3234 C C . ILE B 1 109 ? -13.242 11.055 -1.804 1 97.06 109 ILE B C 1
ATOM 3236 O O . ILE B 1 109 ? -13.039 10.359 -2.801 1 97.06 109 ILE B O 1
ATOM 3240 N N . GLY B 1 110 ? -12.484 12.07 -1.492 1 97.44 110 GLY B N 1
ATOM 3241 C CA . GLY B 1 110 ? -11.195 12.289 -2.131 1 97.44 110 GLY B CA 1
ATOM 3242 C C . GLY B 1 110 ? -10.109 11.359 -1.616 1 97.44 110 GLY B C 1
ATOM 3243 O O . GLY B 1 110 ? -10.227 10.812 -0.518 1 97.44 110 GLY B O 1
ATOM 3244 N N . ARG B 1 111 ? -9.047 11.195 -2.342 1 97.06 111 ARG B N 1
ATOM 3245 C CA . ARG B 1 111 ? -7.965 10.297 -1.973 1 97.06 111 ARG B CA 1
ATOM 3246 C C . ARG B 1 111 ? -6.891 11.031 -1.173 1 97.06 111 ARG B C 1
ATOM 3248 O O . ARG B 1 111 ? -6.766 12.258 -1.272 1 97.06 111 ARG B O 1
ATOM 3255 N N . PRO B 1 112 ? -6.098 10.328 -0.325 1 98.19 112 PRO B N 1
ATOM 3256 C CA . PRO B 1 112 ? -4.938 10.922 0.344 1 98.19 112 PRO B CA 1
ATOM 3257 C C . PRO B 1 112 ? -3.816 11.281 -0.63 1 98.19 112 PRO B C 1
ATOM 3259 O O . PRO B 1 112 ? -3.969 11.109 -1.843 1 98.19 112 PRO B O 1
ATOM 3262 N N . VAL B 1 113 ? -2.752 11.758 -0.06 1 98.69 113 VAL B N 1
ATOM 3263 C CA . VAL B 1 113 ? -1.684 12.336 -0.868 1 98.69 113 VAL B CA 1
ATOM 3264 C C . VAL B 1 113 ? -1.002 11.242 -1.686 1 98.69 113 VAL B C 1
ATOM 3266 O O . VAL B 1 113 ? -0.807 11.391 -2.895 1 98.69 113 VAL B O 1
ATOM 3269 N N . LEU B 1 114 ? -0.647 10.125 -1.03 1 98.56 114 LEU B N 1
ATOM 3270 C CA . LEU B 1 114 ? 0.043 9.016 -1.674 1 98.56 114 LEU B CA 1
ATOM 3271 C C . LEU B 1 114 ? -0.924 7.875 -1.975 1 98.56 114 LEU B C 1
ATOM 3273 O O . LEU B 1 114 ? -1.04 6.934 -1.19 1 98.56 114 LEU B O 1
ATOM 3277 N N . PHE B 1 115 ? -1.527 7.973 -3.174 1 97.06 115 PHE B N 1
ATOM 3278 C CA . PHE B 1 115 ? -2.59 7.027 -3.5 1 97.06 115 PHE B CA 1
ATOM 3279 C C . PHE B 1 115 ? -2.301 6.324 -4.82 1 97.06 115 PHE B C 1
ATOM 3281 O O . PHE B 1 115 ? -1.748 5.223 -4.836 1 97.06 115 PHE B O 1
ATOM 3288 N N . TYR B 1 116 ? -2.406 7.008 -5.93 1 95.38 116 TYR B N 1
ATOM 3289 C CA . TYR B 1 116 ? -2.176 6.414 -7.242 1 95.38 116 TYR B CA 1
ATOM 3290 C C . TYR B 1 116 ? -0.738 6.633 -7.695 1 95.38 116 TYR B C 1
ATOM 3292 O O . TYR B 1 116 ? -0.202 7.734 -7.566 1 95.38 116 TYR B O 1
ATOM 3300 N N . LYS B 1 117 ? -0.145 5.605 -8.133 1 95.75 117 LYS B N 1
ATOM 3301 C CA . LYS B 1 117 ? 1.114 5.727 -8.859 1 95.75 117 LYS B CA 1
ATOM 3302 C C . LYS B 1 117 ? 0.945 5.328 -10.328 1 95.75 117 LYS B C 1
ATOM 3304 O O . LYS B 1 117 ? 1.353 4.238 -10.727 1 95.75 117 LYS B O 1
ATOM 3309 N N . GLY B 1 118 ? 0.293 6.242 -11.078 1 89.31 118 GLY B N 1
ATOM 3310 C CA . GLY B 1 118 ? 0.044 5.98 -12.484 1 89.31 118 GLY B CA 1
ATOM 3311 C C . GLY B 1 118 ? 1.305 6.004 -13.328 1 89.31 118 GLY B C 1
ATOM 3312 O O . GLY B 1 118 ? 2.229 6.773 -13.055 1 89.31 118 GLY B O 1
ATOM 3313 N N . ILE B 1 119 ? 1.342 5.059 -14.297 1 80.75 119 ILE B N 1
ATOM 3314 C CA . ILE B 1 119 ? 2.475 5.039 -15.219 1 80.75 119 ILE B CA 1
ATOM 3315 C C . ILE B 1 119 ? 2.051 5.598 -16.578 1 80.75 119 ILE B C 1
ATOM 3317 O O . ILE B 1 119 ? 2.895 5.965 -17.391 1 80.75 119 ILE B O 1
ATOM 3321 N N . ASP B 1 120 ? 0.678 5.59 -16.797 1 76.69 120 ASP B N 1
ATOM 3322 C CA . ASP B 1 120 ? 0.137 6.172 -18.016 1 76.69 120 ASP B CA 1
ATOM 3323 C C . ASP B 1 120 ? -0.714 7.402 -17.719 1 76.69 120 ASP B C 1
ATOM 3325 O O . ASP B 1 120 ? -0.928 7.742 -16.547 1 76.69 120 ASP B O 1
ATOM 3329 N N . GLU B 1 121 ? -1.093 8.055 -18.688 1 76.19 121 GLU B N 1
ATOM 3330 C CA . GLU B 1 121 ? -1.773 9.336 -18.531 1 76.19 121 GLU B CA 1
ATOM 3331 C C . GLU B 1 121 ? -3.186 9.148 -17.984 1 76.19 121 GLU B C 1
ATOM 3333 O O . GLU B 1 121 ? -3.807 10.102 -17.516 1 76.19 121 GLU B O 1
ATOM 3338 N N . GLU B 1 122 ? -3.643 7.996 -17.844 1 82.19 122 GLU B N 1
ATOM 3339 C CA . GLU B 1 122 ? -5.027 7.766 -17.438 1 82.19 122 GLU B CA 1
ATOM 3340 C C . GLU B 1 122 ? -5.168 7.742 -15.922 1 82.19 122 GLU B C 1
ATOM 3342 O O . GLU B 1 122 ? -6.254 7.988 -15.391 1 82.19 122 GLU B O 1
ATOM 3347 N N . ILE B 1 123 ? -4.102 7.41 -15.234 1 88.19 123 ILE B N 1
ATOM 3348 C CA . ILE B 1 123 ? -4.09 7.355 -13.781 1 88.19 123 ILE B CA 1
ATOM 3349 C C . ILE B 1 123 ? -3.061 8.344 -13.234 1 88.19 123 ILE B C 1
ATOM 3351 O O . ILE B 1 123 ? -1.925 8.391 -13.711 1 88.19 123 ILE B O 1
ATOM 3355 N N . PRO B 1 124 ? -3.484 9.164 -12.297 1 93.06 124 PRO B N 1
ATOM 3356 C CA . PRO B 1 124 ? -2.547 10.172 -11.797 1 93.06 124 PRO B CA 1
ATOM 3357 C C . PRO B 1 124 ? -1.335 9.555 -11.102 1 93.06 124 PRO B C 1
ATOM 3359 O O . PRO B 1 124 ? -1.41 8.43 -10.602 1 93.06 124 PRO B O 1
ATOM 3362 N N . ASP B 1 125 ? -0.256 10.258 -11.188 1 96.25 125 ASP B N 1
ATOM 3363 C CA . ASP B 1 125 ? 0.954 9.914 -10.445 1 96.25 125 ASP B CA 1
ATOM 3364 C C . ASP B 1 125 ? 1.108 10.797 -9.203 1 96.25 125 ASP B C 1
ATOM 3366 O O . ASP B 1 125 ? 1.906 11.734 -9.203 1 96.25 125 ASP B O 1
ATOM 3370 N N . ASP B 1 126 ? 0.418 10.398 -8.148 1 97.56 126 ASP B N 1
ATOM 3371 C CA . ASP B 1 126 ? 0.38 11.18 -6.918 1 97.56 126 ASP B CA 1
ATOM 3372 C C . ASP B 1 126 ? 1.759 11.242 -6.262 1 97.56 126 ASP B C 1
ATOM 3374 O O . ASP B 1 126 ? 2.061 12.188 -5.527 1 97.56 126 ASP B O 1
ATOM 3378 N N . TYR B 1 127 ? 2.592 10.258 -6.508 1 98.31 127 TYR B N 1
ATOM 3379 C CA . TYR B 1 127 ? 3.912 10.188 -5.895 1 98.31 127 TYR B CA 1
ATOM 3380 C C . TYR B 1 127 ? 4.852 11.227 -6.5 1 98.31 127 TYR B C 1
ATOM 3382 O O . TYR B 1 127 ? 5.602 11.891 -5.785 1 98.31 127 TYR B O 1
ATOM 3390 N N . SER B 1 128 ? 4.809 11.344 -7.797 1 97.25 128 SER B N 1
ATOM 3391 C CA . SER B 1 128 ? 5.609 12.375 -8.445 1 97.25 128 SER B CA 1
ATOM 3392 C C . SER B 1 128 ? 5.133 13.766 -8.062 1 97.25 128 SER B C 1
ATOM 3394 O O . SER B 1 128 ? 5.941 14.672 -7.863 1 97.25 128 SER B O 1
ATOM 3396 N N . VAL B 1 129 ? 3.793 13.93 -8 1 98.12 129 VAL B N 1
ATOM 3397 C CA . VAL B 1 129 ? 3.229 15.203 -7.582 1 98.12 129 VAL B CA 1
ATOM 3398 C C . VAL B 1 129 ? 3.727 15.555 -6.18 1 98.12 129 VAL B C 1
ATOM 3400 O O . VAL B 1 129 ? 4.141 16.688 -5.926 1 98.12 129 VAL B O 1
ATOM 3403 N N . MET B 1 130 ? 3.719 14.594 -5.289 1 98.69 130 MET B N 1
ATOM 3404 C CA . MET B 1 130 ? 4.219 14.781 -3.928 1 98.69 130 MET B CA 1
ATOM 3405 C C . MET B 1 130 ? 5.703 15.125 -3.936 1 98.69 130 MET B C 1
ATOM 3407 O O . MET B 1 130 ? 6.133 16.047 -3.242 1 98.69 130 MET B O 1
ATOM 3411 N N . ALA B 1 131 ? 6.488 14.383 -4.691 1 98.25 131 ALA B N 1
ATOM 3412 C CA . ALA B 1 131 ? 7.926 14.633 -4.773 1 98.25 131 ALA B CA 1
ATOM 3413 C C . ALA B 1 131 ? 8.203 16.062 -5.25 1 98.25 131 ALA B C 1
ATOM 3415 O O . ALA B 1 131 ? 9.055 16.75 -4.688 1 98.25 131 ALA B O 1
ATOM 3416 N N . ASP B 1 132 ? 7.465 16.5 -6.242 1 98.31 132 ASP B N 1
ATOM 3417 C CA . ASP B 1 132 ? 7.609 17.859 -6.762 1 98.31 132 ASP B CA 1
ATOM 3418 C C . ASP B 1 132 ? 7.262 18.891 -5.695 1 98.31 132 ASP B C 1
ATOM 3420 O O . ASP B 1 132 ? 7.93 19.922 -5.578 1 98.31 132 ASP B O 1
ATOM 3424 N N . ALA B 1 133 ? 6.258 18.594 -4.949 1 98.62 133 ALA B N 1
ATOM 3425 C CA . ALA B 1 133 ? 5.754 19.547 -3.961 1 98.62 133 ALA B CA 1
ATOM 3426 C C . ALA B 1 133 ? 6.773 19.781 -2.852 1 98.62 133 ALA B C 1
ATOM 3428 O O . ALA B 1 133 ? 6.832 20.859 -2.27 1 98.62 133 ALA B O 1
ATOM 3429 N N . ILE B 1 134 ? 7.641 18.766 -2.588 1 98.06 134 ILE B N 1
ATOM 3430 C CA . ILE B 1 134 ? 8.469 18.906 -1.396 1 98.06 134 ILE B CA 1
ATOM 3431 C C . ILE B 1 134 ? 9.938 19 -1.798 1 98.06 134 ILE B C 1
ATOM 3433 O O . ILE B 1 134 ? 10.828 19.047 -0.938 1 98.06 134 ILE B O 1
ATOM 3437 N N . GLU B 1 135 ? 10.258 19.062 -3.084 1 97.5 135 GLU B N 1
ATOM 3438 C CA . GLU B 1 135 ? 11.641 18.984 -3.557 1 97.5 135 GLU B CA 1
ATOM 3439 C C . GLU B 1 135 ? 12.484 20.125 -3.006 1 97.5 135 GLU B C 1
ATOM 3441 O O . GLU B 1 135 ? 13.672 19.953 -2.742 1 97.5 135 GLU B O 1
ATOM 3446 N N . ASN B 1 136 ? 11.852 21.281 -2.719 1 96.88 136 ASN B N 1
ATOM 3447 C CA . ASN B 1 136 ? 12.602 22.469 -2.326 1 96.88 136 ASN B CA 1
ATOM 3448 C C . ASN B 1 136 ? 13.07 22.375 -0.878 1 96.88 136 ASN B C 1
ATOM 3450 O O . ASN B 1 136 ? 13.969 23.125 -0.468 1 96.88 136 ASN B O 1
ATOM 3454 N N . ILE B 1 137 ? 12.469 21.5 -0.116 1 97.44 137 ILE B N 1
ATOM 3455 C CA . ILE B 1 137 ? 12.898 21.422 1.275 1 97.44 137 ILE B CA 1
ATOM 3456 C C . ILE B 1 137 ? 13.898 20.281 1.442 1 97.44 137 ILE B C 1
ATOM 3458 O O . ILE B 1 137 ? 14.492 20.109 2.512 1 97.44 137 ILE B O 1
ATOM 3462 N N . ILE B 1 138 ? 14.102 19.469 0.46 1 97.06 138 ILE B N 1
ATOM 3463 C CA . ILE B 1 138 ? 15.094 18.406 0.468 1 97.06 138 ILE B CA 1
ATOM 3464 C C . ILE B 1 138 ? 16.438 18.938 -0.008 1 97.06 138 ILE B C 1
ATOM 3466 O O . ILE B 1 138 ? 16.547 19.469 -1.115 1 97.06 138 ILE B O 1
ATOM 3470 N N . PRO B 1 139 ? 17.438 18.828 0.826 1 94.56 139 PRO B N 1
ATOM 3471 C CA . PRO B 1 139 ? 18.75 19.344 0.407 1 94.56 139 PRO B CA 1
ATOM 3472 C C . PRO B 1 139 ? 19.359 18.562 -0.751 1 94.56 139 PRO B C 1
ATOM 3474 O O . PRO B 1 139 ? 19.188 17.344 -0.822 1 94.56 139 PRO B O 1
ATOM 3477 N N . LYS B 1 140 ? 20.109 19.203 -1.581 1 88.19 140 LYS B N 1
ATOM 3478 C CA . LYS B 1 140 ? 20.703 18.578 -2.756 1 88.19 140 LYS B CA 1
ATOM 3479 C C . LYS B 1 140 ? 22.031 17.922 -2.41 1 88.19 140 LYS B C 1
ATOM 3481 O O . LYS B 1 140 ? 22.391 16.875 -2.969 1 88.19 140 LYS B O 1
ATOM 3486 N N . ASP B 1 141 ? 22.75 18.438 -1.457 1 85.88 141 ASP B N 1
ATOM 3487 C CA . ASP B 1 141 ? 24.125 18.016 -1.255 1 85.88 141 ASP B CA 1
ATOM 3488 C C . ASP B 1 141 ? 24.297 17.297 0.089 1 85.88 141 ASP B C 1
ATOM 3490 O O . ASP B 1 141 ? 25.266 16.578 0.298 1 85.88 141 ASP B O 1
ATOM 3494 N N . ASN B 1 142 ? 23.375 17.547 1.017 1 91.12 142 ASN B N 1
ATOM 3495 C CA . ASN B 1 142 ? 23.453 16.938 2.34 1 91.12 142 ASN B CA 1
ATOM 3496 C C . ASN B 1 142 ? 22.5 15.766 2.477 1 91.12 142 ASN B C 1
ATOM 3498 O O . ASN B 1 142 ? 21.562 15.625 1.683 1 91.12 142 ASN B O 1
ATOM 3502 N N . LEU B 1 143 ? 22.812 14.93 3.477 1 95 143 LEU B N 1
ATOM 3503 C CA . LEU B 1 143 ? 21.875 13.859 3.807 1 95 143 LEU B CA 1
ATOM 3504 C C . LEU B 1 143 ? 20.594 14.43 4.406 1 95 143 LEU B C 1
ATOM 3506 O O . LEU B 1 143 ? 20.609 15.492 5.035 1 95 143 LEU B O 1
ATOM 3510 N N . SER B 1 144 ? 19.547 13.797 4.156 1 97.62 144 SER B N 1
ATOM 3511 C CA . SER B 1 144 ? 18.297 14.156 4.812 1 97.62 144 SER B CA 1
ATOM 3512 C C . SER B 1 144 ? 17.484 12.922 5.195 1 97.62 144 SER B C 1
ATOM 3514 O O . SER B 1 144 ? 17.578 11.891 4.531 1 97.62 144 SER B O 1
ATOM 3516 N N . ILE B 1 145 ? 16.891 13 6.32 1 98.5 145 ILE B N 1
ATOM 3517 C CA . ILE B 1 145 ? 15.93 11.992 6.766 1 98.5 145 ILE B CA 1
ATOM 3518 C C . ILE B 1 145 ? 14.539 12.625 6.902 1 98.5 145 ILE B C 1
ATOM 3520 O O . ILE B 1 145 ? 14.359 13.57 7.672 1 98.5 145 ILE B O 1
ATOM 3524 N N . LEU B 1 146 ? 13.625 12.188 6.082 1 98.88 146 LEU B N 1
ATOM 3525 C CA . LEU B 1 146 ? 12.227 12.586 6.176 1 98.88 146 LEU B CA 1
ATOM 3526 C C . LEU B 1 146 ? 11.469 11.688 7.145 1 98.88 146 LEU B C 1
ATOM 3528 O O . LEU B 1 146 ? 11.344 10.484 6.914 1 98.88 146 LEU B O 1
ATOM 3532 N N . MET B 1 147 ? 10.938 12.289 8.203 1 98.81 147 MET B N 1
ATOM 3533 C CA . MET B 1 147 ? 10.273 11.531 9.266 1 98.81 147 MET B CA 1
ATOM 3534 C C . MET B 1 147 ? 8.781 11.383 8.969 1 98.81 147 MET B C 1
ATOM 3536 O O . MET B 1 147 ? 8.016 12.336 9.109 1 98.81 147 MET B O 1
ATOM 3540 N N . GLY B 1 148 ? 8.391 10.18 8.547 1 98.5 148 GLY B N 1
ATOM 3541 C CA . GLY B 1 148 ? 6.973 9.867 8.453 1 98.5 148 GLY B CA 1
ATOM 3542 C C . GLY B 1 148 ? 6.398 9.32 9.75 1 98.5 148 GLY B C 1
ATOM 3543 O O . GLY B 1 148 ? 7.145 8.859 10.617 1 98.5 148 GLY B O 1
ATOM 3544 N N . HIS B 1 149 ? 5.125 9.438 9.93 1 97.25 149 HIS B N 1
ATOM 3545 C CA . HIS B 1 149 ? 4.5 8.789 11.078 1 97.25 149 HIS B CA 1
ATOM 3546 C C . HIS B 1 149 ? 4.59 7.27 10.969 1 97.25 149 HIS B C 1
ATOM 3548 O O . HIS B 1 149 ? 4.941 6.594 11.938 1 97.25 149 HIS B O 1
ATOM 3554 N N . GLY B 1 150 ? 4.293 6.844 9.703 1 95.75 150 GLY B N 1
ATOM 3555 C CA . GLY B 1 150 ? 4.207 5.406 9.484 1 95.75 150 GLY B CA 1
ATOM 3556 C C . GLY B 1 150 ? 2.943 4.789 10.055 1 95.75 150 GLY B C 1
ATOM 3557 O O . GLY B 1 150 ? 2.039 5.504 10.484 1 95.75 150 GLY B O 1
ATOM 3558 N N . SER B 1 151 ? 2.793 3.459 9.898 1 93.5 151 SER B N 1
ATOM 3559 C CA . SER B 1 151 ? 1.602 2.73 10.32 1 93.5 151 SER B CA 1
ATOM 3560 C C . SER B 1 151 ? 1.856 1.227 10.359 1 93.5 151 SER B C 1
ATOM 3562 O O . SER B 1 151 ? 2.764 0.729 9.688 1 93.5 151 SER B O 1
ATOM 3564 N N . THR B 1 152 ? 1.107 0.557 11.203 1 90.81 152 THR B N 1
ATOM 3565 C CA . THR B 1 152 ? 1.094 -0.9 11.148 1 90.81 152 THR B CA 1
ATOM 3566 C C . THR B 1 152 ? 0.163 -1.388 10.039 1 90.81 152 THR B C 1
ATOM 3568 O O . THR B 1 152 ? 0.182 -2.566 9.68 1 90.81 152 THR B O 1
ATOM 3571 N N . HIS B 1 153 ? -0.63 -0.469 9.523 1 93.81 153 HIS B N 1
ATOM 3572 C CA . HIS B 1 153 ? -1.477 -0.739 8.367 1 93.81 153 HIS B CA 1
ATOM 3573 C C . HIS B 1 153 ? -0.64 -1.078 7.137 1 93.81 153 HIS B C 1
ATOM 3575 O O . HIS B 1 153 ? 0.452 -0.536 6.957 1 93.81 153 HIS B O 1
ATOM 3581 N N . TRP B 1 154 ? -1.13 -1.963 6.285 1 94.88 154 TRP B N 1
ATOM 3582 C CA . TRP B 1 154 ? -0.362 -2.432 5.137 1 94.88 154 TRP B CA 1
ATOM 3583 C C . TRP B 1 154 ? -0.07 -1.286 4.172 1 94.88 154 TRP B C 1
ATOM 3585 O O . TRP B 1 154 ? 0.873 -1.358 3.381 1 94.88 154 TRP B O 1
ATOM 3595 N N . ALA B 1 155 ? -0.818 -0.196 4.266 1 96.5 155 ALA B N 1
ATOM 3596 C CA . ALA B 1 155 ? -0.608 0.965 3.402 1 96.5 155 ALA B CA 1
ATOM 3597 C C . ALA B 1 155 ? 0.702 1.67 3.742 1 96.5 155 ALA B C 1
ATOM 3599 O O . ALA B 1 155 ? 1.138 2.568 3.018 1 96.5 155 ALA B O 1
ATOM 3600 N N . ASN B 1 156 ? 1.349 1.253 4.844 1 97.56 156 ASN B N 1
ATOM 3601 C CA . ASN B 1 156 ? 2.666 1.799 5.148 1 97.56 156 ASN B CA 1
ATOM 3602 C C . ASN B 1 156 ? 3.621 1.654 3.969 1 97.56 156 ASN B C 1
ATOM 3604 O O . ASN B 1 156 ? 4.57 2.428 3.834 1 97.56 156 ASN B O 1
ATOM 3608 N N . ALA B 1 157 ? 3.318 0.72 3.084 1 98.44 157 ALA B N 1
ATOM 3609 C CA . ALA B 1 157 ? 4.133 0.454 1.9 1 98.44 157 ALA B CA 1
ATOM 3610 C C . ALA B 1 157 ? 4.227 1.692 1.014 1 98.44 157 ALA B C 1
ATOM 3612 O O . ALA B 1 157 ? 5.164 1.825 0.223 1 98.44 157 ALA B O 1
ATOM 3613 N N . CYS B 1 158 ? 3.291 2.607 1.158 1 98.62 158 CYS B N 1
ATOM 3614 C CA . CYS B 1 158 ? 3.287 3.828 0.361 1 98.62 158 CYS B CA 1
ATOM 3615 C C . CYS B 1 158 ? 4.551 4.645 0.607 1 98.62 158 CYS B C 1
ATOM 3617 O O . CYS B 1 158 ? 5.062 5.297 -0.304 1 98.62 158 CYS B O 1
ATOM 3619 N N . TYR B 1 159 ? 5.082 4.605 1.844 1 98.75 159 TYR B N 1
ATOM 3620 C CA . TYR B 1 159 ? 6.316 5.32 2.143 1 98.75 159 TYR B CA 1
ATOM 3621 C C . TYR B 1 159 ? 7.496 4.719 1.391 1 98.75 159 TYR B C 1
ATOM 3623 O O . TYR B 1 159 ? 8.398 5.438 0.957 1 98.75 159 TYR B O 1
ATOM 3631 N N . SER B 1 160 ? 7.496 3.375 1.238 1 98.62 160 SER B N 1
ATOM 3632 C CA . SER B 1 160 ? 8.531 2.701 0.459 1 98.62 160 SER B CA 1
ATOM 3633 C C . SER B 1 160 ? 8.461 3.094 -1.013 1 98.62 160 SER B C 1
ATOM 3635 O O . SER B 1 160 ? 9.484 3.287 -1.661 1 98.62 160 SER B O 1
ATOM 3637 N N . CYS B 1 161 ? 7.223 3.182 -1.479 1 98.69 161 CYS B N 1
ATOM 3638 C CA . CYS B 1 161 ? 7.051 3.598 -2.865 1 98.69 161 CYS B CA 1
ATOM 3639 C C . CYS B 1 161 ? 7.574 5.012 -3.078 1 98.69 161 CYS B C 1
ATOM 3641 O O . CYS B 1 161 ? 8.281 5.277 -4.051 1 98.69 161 CYS B O 1
ATOM 3643 N N . LEU B 1 162 ? 7.254 5.906 -2.135 1 98.81 162 LEU B N 1
ATOM 3644 C CA . LEU B 1 162 ? 7.762 7.27 -2.23 1 98.81 162 LEU B CA 1
ATOM 3645 C C . LEU B 1 162 ? 9.289 7.285 -2.211 1 98.81 162 LEU B C 1
ATOM 3647 O O . LEU B 1 162 ? 9.914 8.062 -2.934 1 98.81 162 LEU B O 1
ATOM 3651 N N . GLN B 1 163 ? 9.914 6.449 -1.372 1 98.62 163 GLN B N 1
ATOM 3652 C CA . GLN B 1 163 ? 11.367 6.348 -1.311 1 98.62 163 GLN B CA 1
ATOM 3653 C C . GLN B 1 163 ? 11.953 6.02 -2.68 1 98.62 163 GLN B C 1
ATOM 3655 O O . GLN B 1 163 ? 12.93 6.637 -3.109 1 98.62 163 GLN B O 1
ATOM 3660 N N . LEU B 1 164 ? 11.391 5.07 -3.375 1 97.94 164 LEU B N 1
ATOM 3661 C CA . LEU B 1 164 ? 11.883 4.684 -4.691 1 97.94 164 LEU B CA 1
ATOM 3662 C C . LEU B 1 164 ? 11.711 5.824 -5.691 1 97.94 164 LEU B C 1
ATOM 3664 O O . LEU B 1 164 ? 12.586 6.062 -6.523 1 97.94 164 LEU B O 1
ATOM 3668 N N . VAL B 1 165 ? 10.594 6.512 -5.602 1 97.94 165 VAL B N 1
ATOM 3669 C CA . VAL B 1 165 ? 10.32 7.621 -6.512 1 97.94 165 VAL B CA 1
ATOM 3670 C C . VAL B 1 165 ? 11.336 8.734 -6.293 1 97.94 165 VAL B C 1
ATOM 3672 O O . VAL B 1 165 ? 11.859 9.305 -7.254 1 97.94 165 VAL B O 1
ATOM 3675 N N . LEU B 1 166 ? 11.617 9.039 -5.004 1 97.75 166 LEU B N 1
ATOM 3676 C CA . LEU B 1 166 ? 12.617 10.062 -4.699 1 97.75 166 LEU B CA 1
ATOM 3677 C C . LEU B 1 166 ? 13.977 9.68 -5.277 1 97.75 166 LEU B C 1
ATOM 3679 O O . LEU B 1 166 ? 14.68 10.531 -5.832 1 97.75 166 LEU B O 1
ATOM 3683 N N . ARG B 1 167 ? 14.312 8.445 -5.211 1 95.31 167 ARG B N 1
ATOM 3684 C CA . ARG B 1 167 ? 15.578 7.977 -5.773 1 95.31 167 ARG B CA 1
ATOM 3685 C C . ARG B 1 167 ? 15.594 8.141 -7.289 1 95.31 167 ARG B C 1
ATOM 3687 O O . ARG B 1 167 ? 16.594 8.586 -7.859 1 95.31 167 ARG B O 1
ATOM 3694 N N . GLU B 1 168 ? 14.555 7.773 -7.887 1 94.19 168 GLU B N 1
ATOM 3695 C CA . GLU B 1 168 ? 14.453 7.906 -9.336 1 94.19 168 GLU B CA 1
ATOM 3696 C C . GLU B 1 168 ? 14.578 9.367 -9.766 1 94.19 168 GLU B C 1
ATOM 3698 O O . GLU B 1 168 ? 15.07 9.656 -10.859 1 94.19 168 GLU B O 1
ATOM 3703 N N . ARG B 1 169 ? 14.164 10.234 -8.883 1 94.19 169 ARG B N 1
ATOM 3704 C CA . ARG B 1 169 ? 14.195 11.664 -9.164 1 94.19 169 ARG B CA 1
ATOM 3705 C C . ARG B 1 169 ? 15.555 12.258 -8.812 1 94.19 169 ARG B C 1
ATOM 3707 O O . ARG B 1 169 ? 15.742 13.477 -8.898 1 94.19 169 ARG B O 1
ATOM 3714 N N . GLY B 1 170 ? 16.469 11.461 -8.352 1 93.19 170 GLY B N 1
ATOM 3715 C CA . GLY B 1 170 ? 17.844 11.898 -8.117 1 93.19 170 GLY B CA 1
ATOM 3716 C C . GLY B 1 170 ? 18.109 12.273 -6.676 1 93.19 170 GLY B C 1
ATOM 3717 O O . GLY B 1 170 ? 19.203 12.758 -6.348 1 93.19 170 GLY B O 1
ATOM 3718 N N . PHE B 1 171 ? 17.094 12.016 -5.781 1 95.69 171 PHE B N 1
ATOM 3719 C CA . PHE B 1 171 ? 17.297 12.305 -4.367 1 95.69 171 PHE B CA 1
ATOM 3720 C C . PHE B 1 171 ? 17.906 11.102 -3.652 1 95.69 171 PHE B C 1
ATOM 3722 O O . PHE B 1 171 ? 17.344 10.602 -2.682 1 95.69 171 PHE B O 1
ATOM 3729 N N . ASN B 1 172 ? 19.094 10.773 -4.016 1 92.81 172 ASN B N 1
ATOM 3730 C CA . ASN B 1 172 ? 19.766 9.57 -3.537 1 92.81 172 ASN B CA 1
ATOM 3731 C C . ASN B 1 172 ? 20.266 9.734 -2.104 1 92.81 172 ASN B C 1
ATOM 3733 O O . ASN B 1 172 ? 20.547 8.742 -1.422 1 92.81 172 ASN B O 1
ATOM 3737 N N . ASN B 1 173 ? 20.344 10.969 -1.641 1 93.5 173 ASN B N 1
ATOM 3738 C CA . ASN B 1 173 ? 20.828 11.258 -0.3 1 93.5 173 ASN B CA 1
ATOM 3739 C C . ASN B 1 173 ? 19.688 11.531 0.672 1 93.5 173 ASN B C 1
ATOM 3741 O O . ASN B 1 173 ? 19.906 12.109 1.739 1 93.5 173 ASN B O 1
ATOM 3745 N N . SER B 1 174 ? 18.484 11.234 0.272 1 96.75 174 SER B N 1
ATOM 3746 C CA . SER B 1 174 ? 17.312 11.445 1.108 1 96.75 174 SER B CA 1
ATOM 3747 C C . SER B 1 174 ? 16.656 10.117 1.481 1 96.75 174 SER B C 1
ATOM 3749 O O . SER B 1 174 ? 16.453 9.258 0.623 1 96.75 174 SER B O 1
ATOM 3751 N N . PHE B 1 175 ? 16.359 9.977 2.756 1 98.19 175 PHE B N 1
ATOM 3752 C CA . PHE B 1 175 ? 15.828 8.727 3.273 1 98.19 175 PHE B CA 1
ATOM 3753 C C . PHE B 1 175 ? 14.531 8.961 4.047 1 98.19 175 PHE B C 1
ATOM 3755 O O . PHE B 1 175 ? 14.422 9.945 4.789 1 98.19 175 PHE B O 1
ATOM 3762 N N . ILE B 1 176 ? 13.586 8.117 3.828 1 98.75 176 ILE B N 1
ATOM 3763 C CA . ILE B 1 176 ? 12.352 8.164 4.605 1 98.75 176 ILE B CA 1
ATOM 3764 C C . ILE B 1 176 ? 12.445 7.18 5.773 1 98.75 176 ILE B C 1
ATOM 3766 O O . ILE B 1 176 ? 12.789 6.012 5.582 1 98.75 176 ILE B O 1
ATOM 3770 N N . ALA B 1 177 ? 12.227 7.668 6.965 1 98.62 177 ALA B N 1
ATOM 3771 C CA . ALA B 1 177 ? 12.148 6.863 8.18 1 98.62 177 ALA B CA 1
ATOM 3772 C C . ALA B 1 177 ? 10.852 7.129 8.93 1 98.62 177 ALA B C 1
ATOM 3774 O O . ALA B 1 177 ? 10.484 8.281 9.164 1 98.62 177 ALA B O 1
ATOM 3775 N N . ASN B 1 178 ? 10.172 6.051 9.305 1 98.06 178 ASN B N 1
ATOM 3776 C CA . ASN B 1 178 ? 8.883 6.203 9.977 1 98.06 178 ASN B CA 1
ATOM 3777 C C . ASN B 1 178 ? 9.016 6.004 11.484 1 98.06 178 ASN B C 1
ATOM 3779 O O . ASN B 1 178 ? 9.805 5.176 11.945 1 98.06 178 ASN B O 1
ATOM 3783 N N . VAL B 1 179 ? 8.172 6.789 12.219 1 96.56 179 VAL B N 1
ATOM 3784 C CA . VAL B 1 179 ? 8.094 6.609 13.664 1 96.56 179 VAL B CA 1
ATOM 3785 C C . VAL B 1 179 ? 7.551 5.219 13.977 1 96.56 179 VAL B C 1
ATOM 3787 O O . VAL B 1 179 ? 8.102 4.504 14.82 1 96.56 179 VAL B O 1
ATOM 3790 N N . GLU B 1 180 ? 6.473 4.941 13.234 1 92.44 180 GLU B N 1
ATOM 3791 C CA . GLU B 1 180 ? 5.855 3.619 13.32 1 92.44 180 GLU B CA 1
ATOM 3792 C C . GLU B 1 180 ? 5.797 2.947 11.953 1 92.44 180 GLU B C 1
ATOM 3794 O O . GLU B 1 180 ? 5.148 3.453 11.039 1 92.44 180 GLU B O 1
ATOM 3799 N N . GLY B 1 181 ? 6.617 1.879 11.812 1 94.31 181 GLY B N 1
ATOM 3800 C CA . GLY B 1 181 ? 6.543 1.132 10.562 1 94.31 181 GLY B CA 1
ATOM 3801 C C . GLY B 1 181 ? 7.844 1.15 9.781 1 94.31 181 GLY B C 1
ATOM 3802 O O . GLY B 1 181 ? 8.758 1.908 10.109 1 94.31 181 GLY B O 1
ATOM 3803 N N . TYR B 1 182 ? 7.914 0.441 8.703 1 96.88 182 TYR B N 1
ATOM 3804 C CA . TYR B 1 182 ? 9.086 0.288 7.848 1 96.88 182 TYR B CA 1
ATOM 3805 C C . TYR B 1 182 ? 9.086 1.331 6.734 1 96.88 182 TYR B C 1
ATOM 3807 O O . TYR B 1 182 ? 8.039 1.623 6.148 1 96.88 182 TYR B O 1
ATOM 3815 N N . PRO B 1 183 ? 10.297 1.867 6.387 1 97.56 183 PRO B N 1
ATOM 3816 C CA . PRO B 1 183 ? 11.539 1.795 7.16 1 97.56 183 PRO B CA 1
ATOM 3817 C C . PRO B 1 183 ? 11.484 2.605 8.453 1 97.56 183 PRO B C 1
ATOM 3819 O O . PRO B 1 183 ? 10.773 3.611 8.523 1 97.56 183 PRO B O 1
ATOM 3822 N N . ASP B 1 184 ? 12.047 2.123 9.398 1 96.94 184 ASP B N 1
ATOM 3823 C CA . ASP B 1 184 ? 12.109 2.912 10.625 1 96.94 184 ASP B CA 1
ATOM 3824 C C . ASP B 1 184 ? 13.461 3.609 10.766 1 96.94 184 ASP B C 1
ATOM 3826 O O . ASP B 1 184 ? 14.312 3.508 9.883 1 96.94 184 ASP B O 1
ATOM 3830 N N . PHE B 1 185 ? 13.617 4.371 11.805 1 97.81 185 PHE B N 1
ATOM 3831 C CA . PHE B 1 185 ? 14.805 5.18 12.055 1 97.81 185 PHE B CA 1
ATOM 3832 C C . PHE B 1 185 ? 16.062 4.312 12.078 1 97.81 185 PHE B C 1
ATOM 3834 O O . PHE B 1 185 ? 17.078 4.668 11.477 1 97.81 185 PHE B O 1
ATOM 3841 N N . ASN B 1 186 ? 16.031 3.17 12.695 1 95.81 186 ASN B N 1
ATOM 3842 C CA . ASN B 1 186 ? 17.188 2.287 12.805 1 95.81 186 ASN B CA 1
ATOM 3843 C C . ASN B 1 186 ? 17.609 1.751 11.438 1 95.81 186 ASN B C 1
ATOM 3845 O O . ASN B 1 186 ? 18.797 1.673 11.141 1 95.81 186 ASN B O 1
ATOM 3849 N N . ASN B 1 187 ? 16.625 1.364 10.602 1 95.25 187 ASN B N 1
ATOM 3850 C CA . ASN B 1 187 ? 16.938 0.932 9.242 1 95.25 187 ASN B CA 1
ATOM 3851 C C . ASN B 1 187 ? 17.75 1.979 8.492 1 95.25 187 ASN B C 1
ATOM 3853 O O . ASN B 1 187 ? 18.766 1.649 7.855 1 95.25 187 ASN B O 1
ATOM 3857 N N . VAL B 1 188 ? 17.328 3.199 8.633 1 96.94 188 VAL B N 1
ATOM 3858 C CA . VAL B 1 188 ? 17.922 4.289 7.855 1 96.94 188 VAL B CA 1
ATOM 3859 C C . VAL B 1 188 ? 19.312 4.617 8.391 1 96.94 188 VAL B C 1
ATOM 3861 O O . VAL B 1 188 ? 20.266 4.754 7.617 1 96.94 188 VAL B O 1
ATOM 3864 N N . VAL B 1 189 ? 19.453 4.691 9.695 1 95.81 189 VAL B N 1
ATOM 3865 C CA . VAL B 1 189 ? 20.75 5.023 10.305 1 95.81 189 VAL B CA 1
ATOM 3866 C C . VAL B 1 189 ? 21.766 3.936 9.984 1 95.81 189 VAL B C 1
ATOM 3868 O O . VAL B 1 189 ? 22.922 4.234 9.648 1 95.81 189 VAL B O 1
ATOM 3871 N N . ASN B 1 190 ? 21.344 2.711 10.117 1 94.12 190 ASN B N 1
ATOM 3872 C CA . ASN B 1 190 ? 22.219 1.603 9.766 1 94.12 190 ASN B CA 1
ATOM 3873 C C . ASN B 1 190 ? 22.688 1.689 8.312 1 94.12 190 ASN B C 1
ATOM 3875 O O . ASN B 1 190 ? 23.859 1.467 8.016 1 94.12 190 ASN B O 1
ATOM 3879 N N . HIS B 1 191 ? 21.766 1.988 7.453 1 93.56 191 HIS B N 1
ATOM 3880 C CA . HIS B 1 191 ? 22.094 2.125 6.039 1 93.56 191 HIS B CA 1
ATOM 3881 C C . HIS B 1 191 ? 23.109 3.244 5.816 1 93.56 191 HIS B C 1
ATOM 3883 O O . HIS B 1 191 ? 24.094 3.064 5.098 1 93.56 191 HIS B O 1
ATOM 3889 N N . ILE B 1 192 ? 22.875 4.367 6.449 1 93.06 192 ILE B N 1
ATOM 3890 C CA . ILE B 1 192 ? 23.75 5.527 6.289 1 93.06 192 ILE B CA 1
ATOM 3891 C C . ILE B 1 192 ? 25.141 5.211 6.828 1 93.06 192 ILE B C 1
ATOM 3893 O O . ILE B 1 192 ? 26.141 5.469 6.164 1 93.06 192 ILE B O 1
ATOM 3897 N N . THR B 1 193 ? 25.188 4.613 7.953 1 90.31 193 THR B N 1
ATOM 3898 C CA . THR B 1 193 ? 26.469 4.348 8.602 1 90.31 193 THR B CA 1
ATOM 3899 C C . THR B 1 193 ? 27.25 3.285 7.84 1 90.31 193 THR B C 1
ATOM 3901 O O . THR B 1 193 ? 28.484 3.32 7.809 1 90.31 193 THR B O 1
ATOM 3904 N N . LYS B 1 194 ? 26.594 2.43 7.148 1 88.25 194 LYS B N 1
ATOM 3905 C CA . LYS B 1 194 ? 27.25 1.357 6.402 1 88.25 194 LYS B CA 1
ATOM 3906 C C . LYS B 1 194 ? 27.734 1.848 5.043 1 88.25 194 LYS B C 1
ATOM 3908 O O . LYS B 1 194 ? 28.75 1.365 4.523 1 88.25 194 LYS B O 1
ATOM 3913 N N . ASN B 1 195 ? 27.062 2.797 4.496 1 84.31 195 ASN B N 1
ATOM 3914 C CA . ASN B 1 195 ? 27.297 3.1 3.09 1 84.31 195 ASN B CA 1
ATOM 3915 C C . ASN B 1 195 ? 27.953 4.465 2.914 1 84.31 195 ASN B C 1
ATOM 3917 O O . ASN B 1 195 ? 28.391 4.812 1.814 1 84.31 195 ASN B O 1
ATOM 3921 N N . TYR B 1 196 ? 27.969 5.152 3.957 1 79.31 196 TYR B N 1
ATOM 3922 C CA . TYR B 1 196 ? 28.594 6.469 3.875 1 79.31 196 TYR B CA 1
ATOM 3923 C C . TYR B 1 196 ? 29.828 6.551 4.785 1 79.31 196 TYR B C 1
ATOM 3925 O O . TYR B 1 196 ? 29.766 6.152 5.949 1 79.31 196 TYR B O 1
ATOM 3933 N N . THR B 1 197 ? 30.969 6.609 4.102 1 72.75 197 THR B N 1
ATOM 3934 C CA . THR B 1 197 ? 32.219 6.871 4.836 1 72.75 197 THR B CA 1
ATOM 3935 C C . THR B 1 197 ? 32.375 8.367 5.105 1 72.75 197 THR B C 1
ATOM 3937 O O . THR B 1 197 ? 32.219 9.188 4.199 1 72.75 197 THR B O 1
ATOM 3940 N N . PHE B 1 198 ? 32.188 8.633 6.289 1 63.41 198 PHE B N 1
ATOM 3941 C CA . PHE B 1 198 ? 32.219 10.055 6.633 1 63.41 198 PHE B CA 1
ATOM 3942 C C . PHE B 1 198 ? 33.656 10.516 6.91 1 63.41 198 PHE B C 1
ATOM 3944 O O . PHE B 1 198 ? 34.344 9.914 7.719 1 63.41 198 PHE B O 1
ATOM 3951 N N . THR B 1 199 ? 34.281 10.695 5.777 1 55.66 199 THR B N 1
ATOM 3952 C CA . THR B 1 199 ? 35.5 11.422 6.074 1 55.66 199 THR B CA 1
ATOM 3953 C C . THR B 1 199 ? 35.188 12.797 6.66 1 55.66 199 THR B C 1
ATOM 3955 O O . THR B 1 199 ? 34.062 13.266 6.586 1 55.66 199 THR B O 1
ATOM 3958 N N . GLU B 1 200 ? 36 13.602 6.988 1 51.31 200 GLU B N 1
ATOM 3959 C CA . GLU B 1 200 ? 35.875 14.82 7.773 1 51.31 200 GLU B CA 1
ATOM 3960 C C . GLU B 1 200 ? 34.625 15.609 7.379 1 51.31 200 GLU B C 1
ATOM 3962 O O . GLU B 1 200 ? 33.812 15.977 8.234 1 51.31 200 GLU B O 1
ATOM 3967 N N . LYS B 1 201 ? 34.531 16.75 6.445 1 54.56 201 LYS B N 1
ATOM 3968 C CA . LYS B 1 201 ? 33.719 17.953 6.422 1 54.56 201 LYS B CA 1
ATOM 3969 C C . LYS B 1 201 ? 32.375 17.703 5.738 1 54.56 201 LYS B C 1
ATOM 3971 O O . LYS B 1 201 ? 31.344 18.188 6.203 1 54.56 201 LYS B O 1
ATOM 3976 N N . GLU B 1 202 ? 32.156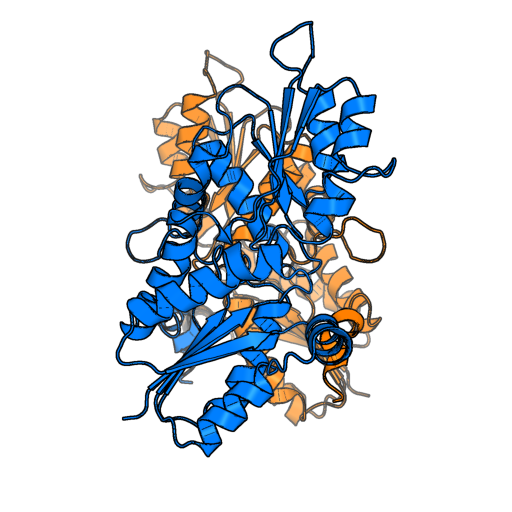 17.328 4.508 1 56.94 202 GLU B N 1
ATOM 3977 C CA . GLU B 1 202 ? 30.984 17.547 3.656 1 56.94 202 GLU B CA 1
ATOM 3978 C C . GLU B 1 202 ? 29.875 16.547 3.963 1 56.94 202 GLU B C 1
ATOM 3980 O O . GLU B 1 202 ? 28.703 16.906 4.012 1 56.94 202 GLU B O 1
ATOM 3985 N N . HIS B 1 203 ? 30.141 15.203 4.176 1 59.97 203 HIS B N 1
ATOM 3986 C CA . HIS B 1 203 ? 29.062 14.219 4.211 1 59.97 203 HIS B CA 1
ATOM 3987 C C . HIS B 1 203 ? 28.594 13.961 5.641 1 59.97 203 HIS B C 1
ATOM 3989 O O . HIS B 1 203 ? 27.812 13.039 5.891 1 59.97 203 HIS B O 1
ATOM 3995 N N . LYS B 1 204 ? 28.688 15.047 6.484 1 79.81 204 LYS B N 1
ATOM 3996 C CA . LYS B 1 204 ? 28.359 14.766 7.879 1 79.81 204 LYS B CA 1
ATOM 3997 C C . LYS B 1 204 ? 27.141 15.57 8.328 1 79.81 204 LYS B C 1
ATOM 3999 O O . LYS B 1 204 ? 26.797 15.562 9.508 1 79.81 204 LYS B O 1
ATOM 4004 N N . LYS B 1 205 ? 26.547 16.203 7.363 1 92 205 LYS B N 1
ATOM 4005 C CA . LYS B 1 205 ? 25.375 16.984 7.719 1 92 205 LYS B CA 1
ATOM 4006 C C . LYS B 1 205 ? 24.094 16.234 7.398 1 92 205 LYS B C 1
ATOM 4008 O O . LYS B 1 205 ? 23.969 15.617 6.336 1 92 205 LYS B O 1
ATOM 4013 N N . ILE B 1 206 ? 23.172 16.25 8.391 1 96.38 206 ILE B N 1
ATOM 4014 C CA . ILE B 1 206 ? 21.875 15.617 8.18 1 96.38 206 ILE B CA 1
ATOM 4015 C C . ILE B 1 206 ? 20.75 16.609 8.484 1 96.38 206 ILE B C 1
ATOM 4017 O O . ILE B 1 206 ? 20.734 17.234 9.547 1 96.38 206 ILE B O 1
ATOM 4021 N N . LYS B 1 207 ? 19.938 16.844 7.531 1 98 207 LYS B N 1
ATOM 4022 C CA . LYS B 1 207 ? 18.703 17.609 7.738 1 98 207 LYS B CA 1
ATOM 4023 C C . LYS B 1 207 ? 17.531 16.703 8.062 1 98 207 LYS B C 1
ATOM 4025 O O . LYS B 1 207 ? 17.266 15.742 7.332 1 98 207 LYS B O 1
ATOM 4030 N N . LEU B 1 208 ? 16.891 16.938 9.203 1 98.56 208 LEU B N 1
ATOM 4031 C CA . LEU B 1 208 ? 15.688 16.219 9.594 1 98.56 208 LEU B CA 1
ATOM 4032 C C . LEU B 1 208 ? 14.445 16.984 9.164 1 98.56 208 LEU B C 1
ATOM 4034 O O . LEU B 1 208 ? 14.305 18.172 9.469 1 98.56 208 LEU B O 1
ATOM 4038 N N . ILE B 1 209 ? 13.555 16.312 8.43 1 98.75 209 ILE B N 1
ATOM 4039 C CA . ILE B 1 209 ? 12.391 16.969 7.855 1 98.75 209 ILE B CA 1
ATOM 4040 C C . ILE B 1 209 ? 11.133 16.156 8.172 1 98.75 209 ILE B C 1
ATOM 4042 O O . ILE B 1 209 ? 11.047 14.977 7.832 1 98.75 209 ILE B O 1
ATOM 4046 N N . PRO B 1 210 ? 10.078 16.797 8.773 1 98.69 210 PRO B N 1
ATOM 4047 C CA . PRO B 1 210 ? 8.812 16.078 8.945 1 98.69 210 PRO B CA 1
ATOM 4048 C C . PRO B 1 210 ? 8.133 15.758 7.617 1 98.69 210 PRO B C 1
ATOM 4050 O O . PRO B 1 210 ? 7.945 16.641 6.785 1 98.69 210 PRO B O 1
ATOM 4053 N N . LEU B 1 211 ? 7.863 14.492 7.383 1 98.75 211 LEU B N 1
ATOM 4054 C CA . LEU B 1 211 ? 7.004 14.039 6.297 1 98.75 211 LEU B CA 1
ATOM 4055 C C . LEU B 1 211 ? 5.574 13.82 6.785 1 98.75 211 LEU B C 1
ATOM 4057 O O . LEU B 1 211 ? 5.012 12.742 6.609 1 98.75 211 LEU B O 1
ATOM 4061 N N . MET B 1 212 ? 5.004 14.773 7.488 1 98.56 212 MET B N 1
ATOM 4062 C CA . MET B 1 212 ? 3.684 14.805 8.109 1 98.56 212 MET B CA 1
ATOM 4063 C C . MET B 1 212 ? 2.994 16.141 7.855 1 98.56 212 MET B C 1
ATOM 4065 O O . MET B 1 212 ? 3.658 17.156 7.668 1 98.56 212 MET B O 1
ATOM 4069 N N . LEU B 1 213 ? 1.664 16.094 7.863 1 98.69 213 LEU B N 1
ATOM 4070 C CA . LEU B 1 213 ? 0.892 17.312 7.605 1 98.69 213 LEU B CA 1
ATOM 4071 C C . LEU B 1 213 ? 1.256 18.406 8.602 1 98.69 213 LEU B C 1
ATOM 4073 O O . LEU B 1 213 ? 1.434 19.562 8.219 1 98.69 213 LEU B O 1
ATOM 4077 N N . VAL B 1 214 ? 1.336 18.016 9.883 1 98.25 214 VAL B N 1
ATOM 4078 C CA . VAL B 1 214 ? 1.64 18.969 10.938 1 98.25 214 VAL B CA 1
ATOM 4079 C C . VAL B 1 214 ? 2.986 18.641 11.57 1 98.25 214 VAL B C 1
ATOM 4081 O O . VAL B 1 214 ? 3.4 17.469 11.578 1 98.25 214 VAL B O 1
ATOM 4084 N N . ALA B 1 215 ? 3.719 19.688 12.039 1 97.62 215 ALA B N 1
ATOM 4085 C CA . ALA B 1 215 ? 4.867 19.484 12.914 1 97.62 215 ALA B CA 1
ATOM 4086 C C . ALA B 1 215 ? 4.449 19.516 14.383 1 97.62 215 ALA B C 1
ATOM 4088 O O . ALA B 1 215 ? 4.688 20.5 15.086 1 97.62 215 ALA B O 1
ATOM 4089 N N . GLY B 1 216 ? 3.807 18.422 14.797 1 96 216 GLY B N 1
ATOM 4090 C CA . GLY B 1 216 ? 3.318 18.328 16.156 1 96 216 GLY B CA 1
ATOM 4091 C C . GLY B 1 216 ? 4.277 17.594 17.094 1 96 216 GLY B C 1
ATOM 4092 O O . GLY B 1 216 ? 5.473 17.891 17.109 1 96 216 GLY B O 1
ATOM 4093 N N . ASN B 1 217 ? 3.725 16.703 17.875 1 94.5 217 ASN B N 1
ATOM 4094 C CA . ASN B 1 217 ? 4.473 16.016 18.938 1 94.5 217 ASN B CA 1
ATOM 4095 C C . ASN B 1 217 ? 5.637 15.219 18.359 1 94.5 217 ASN B C 1
ATOM 4097 O O . ASN B 1 217 ? 6.766 15.328 18.844 1 94.5 217 ASN B O 1
ATOM 4101 N N . HIS B 1 218 ? 5.457 14.422 17.375 1 96.38 218 HIS B N 1
ATOM 4102 C CA . HIS B 1 218 ? 6.512 13.594 16.797 1 96.38 218 HIS B CA 1
ATOM 4103 C C . HIS B 1 218 ? 7.66 14.453 16.281 1 96.38 218 HIS B C 1
ATOM 4105 O O . HIS B 1 218 ? 8.828 14.102 16.438 1 96.38 218 HIS B O 1
ATOM 4111 N N . ALA B 1 219 ? 7.316 15.539 15.672 1 97.38 219 ALA B N 1
ATOM 4112 C CA . ALA B 1 219 ? 8.344 16.438 15.141 1 97.38 219 ALA B CA 1
ATOM 4113 C C . ALA B 1 219 ? 9.078 17.156 16.266 1 97.38 219 ALA B C 1
ATOM 4115 O O . ALA B 1 219 ? 10.305 17.203 16.297 1 97.38 219 ALA B O 1
ATOM 4116 N N . LEU B 1 220 ? 8.352 17.641 17.219 1 97.12 220 LEU B N 1
ATOM 4117 C CA . LEU B 1 220 ? 8.898 18.516 18.25 1 97.12 220 LEU B CA 1
ATOM 4118 C C . LEU B 1 220 ? 9.633 17.719 19.312 1 97.12 220 LEU B C 1
ATOM 4120 O O . LEU B 1 220 ? 10.625 18.188 19.875 1 97.12 220 LEU B O 1
ATOM 4124 N N . VAL B 1 221 ? 9.211 16.453 19.531 1 97.19 221 VAL B N 1
ATOM 4125 C CA . VAL B 1 221 ? 9.75 15.688 20.641 1 97.19 221 VAL B CA 1
ATOM 4126 C C . VAL B 1 221 ? 10.594 14.531 20.109 1 97.19 221 VAL B C 1
ATOM 4128 O O . VAL B 1 221 ? 11.805 14.477 20.344 1 97.19 221 VAL B O 1
ATOM 4131 N N . ASP B 1 222 ? 10.031 13.656 19.297 1 97.88 222 ASP B N 1
ATOM 4132 C CA . ASP B 1 222 ? 10.727 12.461 18.828 1 97.88 222 ASP B CA 1
ATOM 4133 C C . ASP B 1 222 ? 11.844 12.828 17.859 1 97.88 222 ASP B C 1
ATOM 4135 O O . ASP B 1 222 ? 12.914 12.219 17.875 1 97.88 222 ASP B O 1
ATOM 4139 N N . MET B 1 223 ? 11.578 13.781 17.031 1 98.44 223 MET B N 1
ATOM 4140 C CA . MET B 1 223 ? 12.555 14.133 16 1 98.44 223 MET B CA 1
ATOM 4141 C C . MET B 1 223 ? 13.602 15.094 16.547 1 98.44 223 MET B C 1
ATOM 4143 O O . MET B 1 223 ? 14.797 14.82 16.469 1 98.44 223 MET B O 1
ATOM 4147 N N . ALA B 1 224 ? 13.141 16.234 17.156 1 97.81 224 ALA B N 1
ATOM 4148 C CA . ALA B 1 224 ? 14.047 17.359 17.406 1 97.81 224 ALA B CA 1
ATOM 4149 C C . ALA B 1 224 ? 14.07 17.719 18.891 1 97.81 224 ALA B C 1
ATOM 4151 O O . ALA B 1 224 ? 14.586 18.766 19.281 1 97.81 224 ALA B O 1
ATOM 4152 N N . GLY B 1 225 ? 13.523 16.906 19.719 1 96.5 225 GLY B N 1
ATOM 4153 C CA . GLY B 1 225 ? 13.422 17.219 21.125 1 96.5 225 GLY B CA 1
ATOM 4154 C C . GLY B 1 225 ? 14.758 17.172 21.844 1 96.5 225 GLY B C 1
ATOM 4155 O O . GLY B 1 225 ? 15.773 16.781 21.266 1 96.5 225 GLY B O 1
ATOM 4156 N N . ASP B 1 226 ? 14.672 17.484 23.109 1 95.75 226 ASP B N 1
ATOM 4157 C CA . ASP B 1 226 ? 15.883 17.578 23.922 1 95.75 226 ASP B CA 1
ATOM 4158 C C . ASP B 1 226 ? 16.219 16.234 24.562 1 95.75 226 ASP B C 1
ATOM 4160 O O . ASP B 1 226 ? 17.328 16.031 25.062 1 95.75 226 ASP B O 1
ATOM 4164 N N . GLU B 1 227 ? 15.289 15.328 24.438 1 96.44 227 GLU B N 1
ATOM 4165 C CA . GLU B 1 227 ? 15.508 14.031 25.078 1 96.44 227 GLU B CA 1
ATOM 4166 C C . GLU B 1 227 ? 16.594 13.242 24.344 1 96.44 227 GLU B C 1
ATOM 4168 O O . GLU B 1 227 ? 16.812 13.438 23.156 1 96.44 227 GLU B O 1
ATOM 4173 N N . GLU B 1 228 ? 17.219 12.297 25.031 1 96.62 228 GLU B N 1
ATOM 4174 C CA . GLU B 1 228 ? 18.344 11.531 24.531 1 96.62 228 GLU B CA 1
ATOM 4175 C C . GLU B 1 228 ? 17.938 10.648 23.359 1 96.62 228 GLU B C 1
ATOM 4177 O O . GLU B 1 228 ? 18.75 10.359 22.469 1 96.62 228 GLU B O 1
ATOM 4182 N N . ASP B 1 229 ? 16.656 10.32 23.328 1 97.06 229 ASP B N 1
ATOM 4183 C CA . ASP B 1 229 ? 16.234 9.359 22.312 1 97.06 229 ASP B CA 1
ATOM 4184 C C . ASP B 1 229 ? 15.609 10.062 21.109 1 97.06 229 ASP B C 1
ATOM 4186 O O . ASP B 1 229 ? 15.039 9.414 20.234 1 97.06 229 ASP B O 1
ATOM 4190 N N . SER B 1 230 ? 15.719 11.367 21.156 1 98.38 230 SER B N 1
ATOM 4191 C CA . SER B 1 230 ? 15.281 12.062 19.938 1 98.38 230 SER B CA 1
ATOM 4192 C C . SER B 1 230 ? 16.188 11.734 18.766 1 98.38 230 SER B C 1
ATOM 4194 O O . SER B 1 230 ? 17.375 11.453 18.938 1 98.38 230 SER B O 1
ATOM 4196 N N . TRP B 1 231 ? 15.672 11.734 17.531 1 98.62 231 TRP B N 1
ATOM 4197 C CA . TRP B 1 231 ? 16.453 11.445 16.328 1 98.62 231 TRP B CA 1
ATOM 4198 C C . TRP B 1 231 ? 17.656 12.391 16.219 1 98.62 231 TRP B C 1
ATOM 4200 O O . TRP B 1 231 ? 18.766 11.961 15.906 1 98.62 231 TRP B O 1
ATOM 4210 N N . LYS B 1 232 ? 17.422 13.711 16.516 1 98.31 232 LYS B N 1
ATOM 4211 C CA . LYS B 1 232 ? 18.469 14.727 16.469 1 98.31 232 LYS B CA 1
ATOM 4212 C C . LYS B 1 232 ? 19.625 14.352 17.391 1 98.31 232 LYS B C 1
ATOM 4214 O O . LYS B 1 232 ? 20.781 14.344 16.969 1 98.31 232 LYS B O 1
ATOM 4219 N N . ASN B 1 233 ? 19.312 13.977 18.594 1 97.88 233 ASN B N 1
ATOM 4220 C CA . ASN B 1 233 ? 20.359 13.711 19.578 1 97.88 233 ASN B CA 1
ATOM 4221 C C . ASN B 1 233 ? 21.078 12.391 19.297 1 97.88 233 ASN B C 1
ATOM 4223 O O . ASN B 1 233 ? 22.281 12.281 19.5 1 97.88 233 ASN B O 1
ATOM 4227 N N . ILE B 1 234 ? 20.375 11.398 18.828 1 97.62 234 ILE B N 1
ATOM 4228 C CA . ILE B 1 234 ? 21.016 10.141 18.453 1 97.62 234 ILE B CA 1
ATOM 4229 C C . ILE B 1 234 ? 22 10.383 17.328 1 97.62 234 ILE B C 1
ATOM 4231 O O . ILE B 1 234 ? 23.156 9.938 17.391 1 97.62 234 ILE B O 1
ATOM 4235 N N . LEU B 1 235 ? 21.609 11.117 16.328 1 97 235 LEU B N 1
ATOM 4236 C CA . LEU B 1 235 ? 22.453 11.383 15.172 1 97 235 LEU B CA 1
ATOM 4237 C C . LEU B 1 235 ? 23.656 12.242 15.57 1 97 235 LEU B C 1
ATOM 4239 O O . LEU B 1 235 ? 24.766 12.023 15.086 1 97 235 LEU B O 1
ATOM 4243 N N . THR B 1 236 ? 23.391 13.203 16.484 1 95.75 236 THR B N 1
ATOM 4244 C CA . THR B 1 236 ? 24.484 14.031 16.984 1 95.75 236 THR B CA 1
ATOM 4245 C C . THR B 1 236 ? 25.531 13.188 17.703 1 95.75 236 THR B C 1
ATOM 4247 O O . THR B 1 236 ? 26.734 13.367 17.5 1 95.75 236 THR B O 1
ATOM 4250 N N . ARG B 1 237 ? 25.094 12.25 18.438 1 94.62 237 ARG B N 1
ATOM 4251 C CA . ARG B 1 237 ? 26 11.367 19.156 1 94.62 237 ARG B CA 1
ATOM 4252 C C . ARG B 1 237 ? 26.781 10.484 18.203 1 94.62 237 ARG B C 1
ATOM 4254 O O . ARG B 1 237 ? 27.922 10.078 18.5 1 94.62 237 ARG B O 1
ATOM 4261 N N . LEU B 1 238 ? 26.203 10.227 17.094 1 92.44 238 LEU B N 1
ATOM 4262 C CA . LEU B 1 238 ? 26.859 9.414 16.094 1 92.44 238 LEU B CA 1
ATOM 4263 C C . LEU B 1 238 ? 27.844 10.242 15.281 1 92.44 238 LEU B C 1
ATOM 4265 O O . LEU B 1 2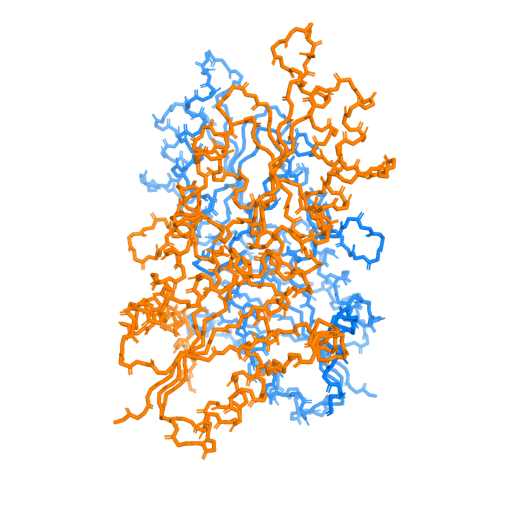38 ? 28.531 9.719 14.391 1 92.44 238 LEU B O 1
ATOM 4269 N N . GLY B 1 239 ? 27.875 11.586 15.516 1 91.19 239 GLY B N 1
ATOM 4270 C CA . GLY B 1 239 ? 28.906 12.43 14.93 1 91.19 239 GLY B CA 1
ATOM 4271 C C . GLY B 1 239 ? 28.391 13.297 13.797 1 91.19 239 GLY B C 1
ATOM 4272 O O . GLY B 1 239 ? 29.172 13.969 13.125 1 91.19 239 GLY B O 1
ATOM 4273 N N . PHE B 1 240 ? 27.078 13.336 13.664 1 93.69 240 PHE B N 1
ATOM 4274 C CA . PHE B 1 240 ? 26.5 14.133 12.578 1 93.69 240 PHE B CA 1
ATOM 4275 C C . PHE B 1 240 ? 26.203 15.547 13.055 1 93.69 240 PHE B C 1
ATOM 4277 O O . PHE B 1 240 ? 25.875 15.758 14.227 1 93.69 240 PHE B O 1
ATOM 4284 N N . GLN B 1 241 ? 26.391 16.5 12.18 1 94.69 241 GLN B N 1
ATOM 4285 C CA . GLN B 1 241 ? 25.781 17.812 12.359 1 94.69 241 GLN B CA 1
ATOM 4286 C C . GLN B 1 241 ? 24.328 17.812 11.906 1 94.69 241 GLN B C 1
ATOM 4288 O O . GLN B 1 241 ? 24.047 17.641 10.719 1 94.69 241 GLN B O 1
ATOM 4293 N N . VAL B 1 242 ? 23.422 18.062 12.844 1 96.69 242 VAL B N 1
ATOM 4294 C CA . VAL B 1 242 ? 22.016 17.844 12.547 1 96.69 242 VAL B CA 1
ATOM 4295 C C . VAL B 1 242 ? 21.281 19.172 12.492 1 96.69 242 VAL B C 1
ATOM 4297 O O . VAL B 1 242 ? 21.438 20.016 13.383 1 96.69 242 VAL B O 1
ATOM 4300 N N . GLU B 1 243 ? 20.562 19.375 11.453 1 96.94 243 GLU B N 1
ATOM 4301 C CA . GLU B 1 243 ? 19.625 20.484 11.305 1 96.94 243 GLU B CA 1
ATOM 4302 C C . GLU B 1 243 ? 18.172 19.984 11.289 1 96.94 243 GLU B C 1
ATOM 4304 O O . GLU B 1 243 ? 17.828 19.094 10.516 1 96.94 243 GLU B O 1
ATOM 4309 N N . ALA B 1 244 ? 17.359 20.547 12.156 1 97.81 244 ALA B N 1
ATOM 4310 C CA . ALA B 1 244 ? 15.945 20.156 12.203 1 97.81 244 ALA B CA 1
ATOM 4311 C C . ALA B 1 244 ? 15.07 21.188 11.508 1 97.81 244 ALA B C 1
ATOM 4313 O O . ALA B 1 244 ? 15.07 22.359 11.883 1 97.81 244 ALA B O 1
ATOM 4314 N N . TYR B 1 245 ? 14.422 20.828 10.469 1 97.88 245 TYR B N 1
ATOM 4315 C CA . TYR B 1 245 ? 13.398 21.625 9.797 1 97.88 245 TYR B CA 1
ATOM 4316 C C . TYR B 1 245 ? 12.023 21.375 10.406 1 97.88 245 TYR B C 1
ATOM 4318 O O . TYR B 1 245 ? 11.273 20.531 9.938 1 97.88 245 TYR B O 1
ATOM 4326 N N . ILE B 1 246 ? 11.578 22.172 11.406 1 97.5 246 ILE B N 1
ATOM 4327 C CA . ILE B 1 246 ? 10.375 21.891 12.188 1 97.5 246 ILE B CA 1
ATOM 4328 C C . ILE B 1 246 ? 9.172 22.594 11.555 1 97.5 246 ILE B C 1
ATOM 4330 O O . ILE B 1 246 ? 8.555 23.453 12.18 1 97.5 246 ILE B O 1
ATOM 4334 N N . HIS B 1 247 ? 8.844 22.219 10.383 1 98.12 247 HIS B N 1
ATOM 4335 C CA . HIS B 1 247 ? 7.68 22.703 9.641 1 98.12 247 HIS B CA 1
ATOM 4336 C C . HIS B 1 247 ? 6.898 21.531 9.039 1 98.12 247 HIS B C 1
ATOM 4338 O O . HIS B 1 247 ? 7.484 20.641 8.422 1 98.12 247 HIS B O 1
ATOM 4344 N N . GLY B 1 248 ? 5.598 21.516 9.266 1 98.38 248 GLY B N 1
ATOM 4345 C CA . GLY B 1 248 ? 4.762 20.5 8.641 1 98.38 248 GLY B CA 1
ATOM 4346 C C . GLY B 1 248 ? 4.586 20.719 7.152 1 98.38 248 GLY B C 1
ATOM 4347 O O . GLY B 1 248 ? 4.672 21.844 6.664 1 98.38 248 GLY B O 1
ATOM 4348 N N . LEU B 1 249 ? 4.309 19.656 6.445 1 98.81 249 LEU B N 1
ATOM 4349 C CA . LEU B 1 249 ? 4.105 19.734 5.004 1 98.81 249 LEU B CA 1
ATOM 4350 C C . LEU B 1 249 ? 2.961 20.672 4.66 1 98.81 249 LEU B C 1
ATOM 4352 O O . LEU B 1 249 ? 2.959 21.297 3.596 1 98.81 249 LEU B O 1
ATOM 4356 N N . GLY B 1 250 ? 1.99 20.781 5.59 1 98.81 250 GLY B N 1
ATOM 4357 C CA . GLY B 1 250 ? 0.834 21.641 5.371 1 98.81 250 GLY B CA 1
ATOM 4358 C C . GLY B 1 250 ? 1.196 23.109 5.227 1 98.81 250 GLY B C 1
ATOM 4359 O O . GLY B 1 250 ? 0.375 23.906 4.781 1 98.81 250 GLY B O 1
ATOM 4360 N N . GLU B 1 251 ? 2.395 23.484 5.578 1 98.69 251 GLU B N 1
ATOM 4361 C CA . GLU B 1 251 ? 2.848 24.859 5.465 1 98.69 251 GLU B CA 1
ATOM 4362 C C . GLU B 1 251 ? 3.299 25.188 4.039 1 98.69 251 GLU B C 1
ATOM 4364 O O . GLU B 1 251 ? 3.486 26.344 3.688 1 98.69 251 GLU B O 1
ATOM 4369 N N . ILE B 1 252 ? 3.525 24.156 3.232 1 98.69 252 ILE B N 1
ATOM 4370 C CA . ILE B 1 252 ? 4.039 24.297 1.875 1 98.69 252 ILE B CA 1
ATOM 4371 C C . ILE B 1 252 ? 2.879 24.5 0.902 1 98.69 252 ILE B C 1
ATOM 4373 O O . ILE B 1 252 ? 2.016 23.625 0.771 1 98.69 252 ILE B O 1
ATOM 4377 N N . GLU B 1 253 ? 2.904 25.562 0.188 1 98.62 253 GLU B N 1
ATOM 4378 C CA . GLU B 1 253 ? 1.803 25.922 -0.699 1 98.62 253 GLU B CA 1
ATOM 4379 C C . GLU B 1 253 ? 1.568 24.844 -1.753 1 98.62 253 GLU B C 1
ATOM 4381 O O . GLU B 1 253 ? 0.427 24.469 -2.01 1 98.62 253 GLU B O 1
ATOM 4386 N N . GLU B 1 254 ? 2.662 24.375 -2.33 1 98.75 254 GLU B N 1
ATOM 4387 C CA . GLU B 1 254 ? 2.561 23.359 -3.359 1 98.75 254 GLU B CA 1
ATOM 4388 C C . GLU B 1 254 ? 1.931 22.078 -2.805 1 98.75 254 GLU B C 1
ATOM 4390 O O . GLU B 1 254 ? 1.207 21.375 -3.516 1 98.75 254 GLU B O 1
ATOM 4395 N N . PHE B 1 255 ? 2.219 21.828 -1.577 1 98.81 255 PHE B N 1
ATOM 4396 C CA . PHE B 1 255 ? 1.635 20.656 -0.93 1 98.81 255 PHE B CA 1
ATOM 4397 C C . PHE B 1 255 ? 0.148 20.859 -0.67 1 98.81 255 PHE B C 1
ATOM 4399 O O . PHE B 1 255 ? -0.659 19.953 -0.883 1 98.81 255 PHE B O 1
ATOM 4406 N N . GLN B 1 256 ? -0.261 22.031 -0.23 1 98.88 256 GLN B N 1
ATOM 4407 C CA . GLN B 1 256 ? -1.667 22.375 -0.043 1 98.88 256 GLN B CA 1
ATOM 4408 C C . GLN B 1 256 ? -2.461 22.156 -1.327 1 98.88 256 GLN B C 1
ATOM 4410 O O . GLN B 1 256 ? -3.59 21.672 -1.289 1 98.88 256 GLN B O 1
ATOM 4415 N N . ASP B 1 257 ? -1.869 22.453 -2.436 1 98.81 257 ASP B N 1
ATOM 4416 C CA . ASP B 1 257 ? -2.525 22.391 -3.738 1 98.81 257 ASP B CA 1
ATOM 4417 C C . ASP B 1 257 ? -2.895 20.953 -4.105 1 98.81 257 ASP B C 1
ATOM 4419 O O . ASP B 1 257 ? -3.797 20.734 -4.91 1 98.81 257 ASP B O 1
ATOM 4423 N N . ILE B 1 258 ? -2.186 20 -3.533 1 98.81 258 ILE B N 1
ATOM 4424 C CA . ILE B 1 258 ? -2.49 18.594 -3.805 1 98.81 258 ILE B CA 1
ATOM 4425 C C . ILE B 1 258 ? -3.924 18.281 -3.383 1 98.81 258 ILE B C 1
ATOM 4427 O O . ILE B 1 258 ? -4.684 17.688 -4.141 1 98.81 258 ILE B O 1
ATOM 4431 N N . TYR B 1 259 ? -4.301 18.75 -2.213 1 98.81 259 TYR B N 1
ATOM 4432 C CA . TYR B 1 259 ? -5.648 18.5 -1.72 1 98.81 259 TYR B CA 1
ATOM 4433 C C . TYR B 1 259 ? -6.688 19.234 -2.568 1 98.81 259 TYR B C 1
ATOM 4435 O O . TYR B 1 259 ? -7.781 18.703 -2.803 1 98.81 259 TYR B O 1
ATOM 4443 N N . ILE B 1 260 ? -6.336 20.453 -3.008 1 98.75 260 ILE B N 1
ATOM 4444 C CA . ILE B 1 260 ? -7.23 21.203 -3.885 1 98.75 260 ILE B CA 1
ATOM 4445 C C . ILE B 1 260 ? -7.473 20.406 -5.172 1 98.75 260 ILE B C 1
ATOM 4447 O O . ILE B 1 260 ? -8.617 20.266 -5.613 1 98.75 260 ILE B O 1
ATOM 4451 N N . SER B 1 261 ? -6.402 19.875 -5.703 1 98.25 261 SER B N 1
ATOM 4452 C CA . SER B 1 261 ? -6.496 19.094 -6.934 1 98.25 261 SER B CA 1
ATOM 4453 C C . SER B 1 261 ? -7.328 17.844 -6.727 1 98.25 261 SER B C 1
ATOM 4455 O O . SER B 1 261 ? -8.094 17.438 -7.605 1 98.25 261 SER B O 1
ATOM 4457 N N . HIS B 1 262 ? -7.18 17.188 -5.582 1 98.19 262 HIS B N 1
ATOM 4458 C CA . HIS B 1 262 ? -7.941 15.969 -5.289 1 98.19 262 HIS B CA 1
ATOM 4459 C C . HIS B 1 262 ? -9.43 16.266 -5.195 1 98.19 262 HIS B C 1
ATOM 4461 O O . HIS B 1 262 ? -10.258 15.492 -5.688 1 98.19 262 HIS B O 1
ATOM 4467 N N . ILE B 1 263 ? -9.766 17.375 -4.578 1 98.56 263 ILE B N 1
ATOM 4468 C CA . ILE B 1 263 ? -11.164 17.781 -4.5 1 98.56 263 ILE B CA 1
ATOM 4469 C C . ILE B 1 263 ? -11.703 18.047 -5.902 1 98.56 263 ILE B C 1
ATOM 4471 O O . ILE B 1 263 ? -12.805 17.594 -6.242 1 98.56 263 ILE B O 1
ATOM 4475 N N . GLN B 1 264 ? -10.914 18.734 -6.723 1 97.88 264 GLN B N 1
ATOM 4476 C CA . GLN B 1 264 ? -11.305 19 -8.102 1 97.88 264 GLN B CA 1
ATOM 4477 C C . GLN B 1 264 ? -11.531 17.719 -8.883 1 97.88 264 GLN B C 1
ATOM 4479 O O . GLN B 1 264 ? -12.477 17.609 -9.664 1 97.88 264 GLN B O 1
ATOM 4484 N N . ASP B 1 265 ? -10.609 16.766 -8.703 1 96.44 265 ASP B N 1
ATOM 4485 C CA . ASP B 1 265 ? -10.758 15.484 -9.367 1 96.44 265 ASP B CA 1
ATOM 4486 C C . ASP B 1 265 ? -12.102 14.836 -9.023 1 96.44 265 ASP B C 1
ATOM 4488 O O . ASP B 1 265 ? -12.773 14.289 -9.898 1 96.44 265 ASP B O 1
ATOM 4492 N N . VAL B 1 266 ? -12.477 14.883 -7.742 1 96.44 266 VAL B N 1
ATOM 4493 C CA . VAL B 1 266 ? -13.719 14.273 -7.281 1 96.44 266 VAL B CA 1
ATOM 4494 C C . VAL B 1 266 ? -14.914 15.016 -7.875 1 96.44 266 VAL B C 1
ATOM 4496 O O . VAL B 1 266 ? -15.859 14.398 -8.367 1 96.44 266 VAL B O 1
ATOM 4499 N N . ILE B 1 267 ? -14.859 16.328 -7.809 1 95.81 267 ILE B N 1
ATOM 4500 C CA . ILE B 1 267 ? -15.938 17.156 -8.336 1 95.81 267 ILE B CA 1
ATOM 4501 C C . ILE B 1 267 ? -16.141 16.844 -9.82 1 95.81 267 ILE B C 1
ATOM 4503 O O . ILE B 1 267 ? -17.281 16.734 -10.281 1 95.81 267 ILE B O 1
ATOM 4507 N N . ASN B 1 268 ? -15.055 16.609 -10.484 1 94.44 268 ASN B N 1
ATOM 4508 C CA . ASN B 1 268 ? -15.109 16.391 -11.922 1 94.44 268 ASN B CA 1
ATOM 4509 C C . ASN B 1 268 ? -15.242 14.898 -12.25 1 94.44 268 ASN B C 1
ATOM 4511 O O . ASN B 1 268 ? -15.195 14.516 -13.422 1 94.44 268 ASN B O 1
ATOM 4515 N N . SER B 1 269 ? -15.328 14.047 -11.25 1 90.88 269 SER B N 1
ATOM 4516 C CA . SER B 1 269 ? -15.461 12.602 -11.391 1 90.88 269 SER B CA 1
ATOM 4517 C C . SER B 1 269 ? -14.297 12.016 -12.195 1 90.88 269 SER B C 1
ATOM 4519 O O . SER B 1 269 ? -14.5 11.188 -13.078 1 90.88 269 SER B O 1
ATOM 4521 N N . LYS B 1 270 ? -13.141 12.719 -11.836 1 86 270 LYS B N 1
ATOM 4522 C CA . LYS B 1 270 ? -11.93 12.172 -12.438 1 86 270 LYS B CA 1
ATOM 4523 C C . LYS B 1 270 ? -11.398 11 -11.617 1 86 270 LYS B C 1
ATOM 4525 O O . LYS B 1 270 ? -11.414 11.039 -10.391 1 86 270 LYS B O 1
ATOM 4530 N N . TYR B 1 271 ? -10.938 9.984 -12.156 1 75.25 271 TYR B N 1
ATOM 4531 C CA . TYR B 1 271 ? -10.273 8.828 -11.562 1 75.25 271 TYR B CA 1
ATOM 4532 C C . TYR B 1 271 ? -11.227 8.062 -10.648 1 75.25 271 TYR B C 1
ATOM 4534 O O . TYR B 1 271 ? -10.789 7.438 -9.68 1 75.25 271 TYR B O 1
ATOM 4542 N N . ASP B 1 272 ? -12.5 8.609 -10.484 1 62.84 272 ASP B N 1
ATOM 4543 C CA . ASP B 1 272 ? -13.523 7.914 -9.703 1 62.84 272 ASP B CA 1
ATOM 4544 C C . ASP B 1 272 ? -13.531 6.418 -10.016 1 62.84 272 ASP B C 1
ATOM 4546 O O . ASP B 1 272 ? -13.922 6.008 -11.109 1 62.84 272 ASP B O 1
ATOM 4550 N N . TYR B 1 273 ? -12.406 5.902 -9.781 1 50 273 TYR B N 1
ATOM 4551 C CA . TYR B 1 273 ? -12.25 4.5 -10.156 1 50 273 TYR B CA 1
ATOM 4552 C C . TYR B 1 273 ? -13.438 3.674 -9.688 1 50 273 TYR B C 1
ATOM 4554 O O . TYR B 1 273 ? -13.352 2.949 -8.695 1 50 273 TYR B O 1
ATOM 4562 N N . LYS B 1 274 ? -14.547 4.254 -9.18 1 43.53 274 LYS B N 1
ATOM 4563 C CA . LYS B 1 274 ? -15.594 3.238 -9.281 1 43.53 274 LYS B CA 1
ATOM 4564 C C . LYS B 1 274 ? -15.18 2.125 -10.242 1 43.53 274 LYS B C 1
ATOM 4566 O O . LYS B 1 274 ? -15.477 0.953 -10.008 1 43.53 274 LYS B O 1
ATOM 4571 N N . PHE B 1 275 ? -14.953 2.523 -11.578 1 38.38 275 PHE B N 1
ATOM 4572 C CA . PHE B 1 275 ? -14.914 2.137 -12.984 1 38.38 275 PHE B CA 1
ATOM 4573 C C . PHE B 1 275 ? -13.641 1.345 -13.281 1 38.38 275 PHE B C 1
ATOM 4575 O O . PHE B 1 275 ? -13.547 0.697 -14.328 1 38.38 275 PHE B O 1
ATOM 4582 N N . HIS B 1 276 ? -12.57 1.79 -12.695 1 37.56 276 HIS B N 1
ATOM 4583 C CA . HIS B 1 276 ? -11.5 0.888 -13.094 1 37.56 276 HIS B CA 1
ATOM 4584 C C . HIS B 1 276 ? -11.844 -0.56 -12.758 1 37.56 276 HIS B C 1
ATOM 4586 O O . HIS B 1 276 ? -11.031 -1.463 -12.992 1 37.56 276 HIS B O 1
ATOM 4592 N N . ARG B 1 277 ? -12.641 -0.65 -11.75 1 37.25 277 ARG B N 1
ATOM 4593 C CA . ARG B 1 277 ? -13.234 -1.958 -11.484 1 37.25 277 ARG B CA 1
ATOM 4594 C C . ARG B 1 277 ? -14.031 -2.455 -12.688 1 37.25 277 ARG B C 1
ATOM 4596 O O . ARG B 1 277 ? -14.492 -3.598 -12.703 1 37.25 277 ARG B O 1
ATOM 4603 N N . LYS B 1 278 ? -14.625 -1.45 -13.414 1 36.81 278 LYS B N 1
ATOM 4604 C CA . LYS B 1 278 ? -15.461 -1.98 -14.492 1 36.81 278 LYS B CA 1
ATOM 4605 C C . LYS B 1 278 ? -14.719 -3.07 -15.266 1 36.81 278 LYS B C 1
ATOM 4607 O O . LYS B 1 278 ? -15.352 -3.936 -15.883 1 36.81 278 LYS B O 1
ATOM 4612 N N . LYS B 1 279 ? -13.578 -2.59 -15.68 1 36.72 279 LYS B N 1
ATOM 4613 C CA . LYS B 1 279 ? -13.07 -3.617 -16.578 1 36.72 279 LYS B CA 1
ATOM 4614 C C . LYS B 1 279 ? -12.984 -4.973 -15.883 1 36.72 279 LYS B C 1
ATOM 4616 O O . LYS B 1 279 ? -13.156 -6.016 -16.516 1 36.72 279 LYS B O 1
ATOM 4621 N N . GLU B 1 280 ? -12.445 -4.918 -14.656 1 33.66 280 GLU B N 1
ATOM 4622 C CA . GLU B 1 280 ? -12.164 -6.254 -14.133 1 33.66 280 GLU B CA 1
ATOM 4623 C C . GLU B 1 280 ? -13.445 -6.922 -13.625 1 33.66 280 GLU B C 1
ATOM 4625 O O . GLU B 1 280 ? -13.648 -8.117 -13.844 1 33.66 280 GLU B O 1
ATOM 4630 N N . TYR B 1 281 ? -14.289 -6.242 -12.633 1 34.81 281 TYR B N 1
ATOM 4631 C CA . TYR B 1 281 ? -15.367 -6.945 -11.945 1 34.81 281 TYR B CA 1
ATOM 4632 C C . TYR B 1 281 ? -16.672 -6.848 -12.727 1 34.81 281 TYR B C 1
ATOM 4634 O O . TYR B 1 281 ? -17.719 -7.293 -12.258 1 34.81 281 TYR B O 1
ATOM 4642 N N . GLU B 1 282 ? -16.797 -6.082 -13.617 1 34.41 282 GLU B N 1
ATOM 4643 C CA . GLU B 1 282 ? -18.078 -6.258 -14.312 1 34.41 282 GLU B CA 1
ATOM 4644 C C . GLU B 1 282 ? -18.375 -7.734 -14.562 1 34.41 282 GLU B C 1
ATOM 4646 O O . GLU B 1 282 ? -19.375 -8.07 -15.188 1 34.41 282 GLU B O 1
ATOM 4651 N N . CYS B 1 283 ? -17.469 -8.633 -14.336 1 31.86 283 CYS B N 1
ATOM 4652 C CA . CYS B 1 283 ? -18 -9.969 -14.57 1 31.86 283 CYS B CA 1
ATOM 4653 C C . CYS B 1 283 ? -19.078 -10.305 -13.547 1 31.86 283 CYS B C 1
ATOM 4655 O O . CYS B 1 283 ? -19.562 -11.438 -13.5 1 31.86 283 CYS B O 1
ATOM 4657 N N . GLN B 1 284 ? -19.406 -9.531 -12.547 1 29.72 284 GLN B N 1
ATOM 4658 C CA . GLN B 1 284 ? -20.5 -9.992 -11.703 1 29.72 284 GLN B CA 1
ATOM 4659 C C . GLN B 1 284 ? -21.812 -10.039 -12.484 1 29.72 284 GLN B C 1
ATOM 4661 O O . GLN B 1 284 ? -22.859 -10.414 -11.93 1 29.72 284 GLN B O 1
ATOM 4666 N N . LYS B 1 285 ? -22.266 -9.133 -13.359 1 30.56 285 LYS B N 1
ATOM 4667 C CA . LYS B 1 285 ? -23.656 -9.438 -13.648 1 30.56 285 LYS B CA 1
ATOM 4668 C C . LYS B 1 285 ? -23.812 -10.875 -14.141 1 30.56 285 LYS B C 1
ATOM 4670 O O . LYS B 1 285 ? -23.531 -11.172 -15.305 1 30.56 285 LYS B O 1
ATOM 4675 N N . LEU B 1 286 ? -23.141 -11.93 -13.5 1 22.47 286 LEU B N 1
ATOM 4676 C CA . LEU B 1 286 ? -23.875 -13.141 -13.859 1 22.47 286 LEU B CA 1
ATOM 4677 C C . LEU B 1 286 ? -25.219 -13.172 -13.148 1 22.47 286 LEU B C 1
ATOM 4679 O O . LEU B 1 286 ? -25.312 -12.906 -11.945 1 22.47 286 LEU B O 1
#

pLDDT: mean 92.27, std 14.82, range [22.38, 98.94]

InterPro domains:
  IPR010388 Anaerobic cobalt chelatase [PF06180] (3-267)
  IPR010388 Anaerobic cobalt chelatase [PIRSF033579] (1-275)

Foldseek 3Di:
DAEAEEEEEQAALDPVQCVLFVVVLQVVLCVVCVRHHYAYAHQHVVSQVCCCVPVVDHHHHLLRVLVVCLVVPHAHYEYEYAFAWCFDSVVVNVVSVVVCCVSHVYYYYFHHQQDDCDPDPQIDRSLVLVCVLCVVVQDQQEAEEEEAQADPGPRSCSQVVSQVVCVVVVSVRYHYAHPDDPPHLVNVVVVCVVPDDDDDDRHQEYEYHYPASTLHDCLDPQDPNPDCNRVCNVSVVVPHHYHYDRHGSSNGPSSSVSSVVRSVCVVVVRPVVVPVCVVVPVVPPD/DAAAEEEEEQAALDPVQCVLFVVVLQVVLCVVCVRHHYAYAHQHVVSQVCCCVPVVDHHHHLLRVLVVCLVVPHAHYEYEYAFAWCFPSVVVNVVSQVVCCVSHVYYYYFHHQQDDCDPDPQIDRSLVLVCVLCVVVQDQQEAEEAEAQADPGPRSCSQVVSQVVCVVVVSVRYHYAYPDDPPHLVNVVVVCVVPDDDDPDRHQEYEYHYPASTLHDCLDPQDPRPDCNRVCNVSVVVPHHYHYDRHGSSNGPSSSVSSVVRSVCVVVVRPVVVPVCVVVPVVPVD

Organism: Clostridium kluyveri (strain ATCC 8527 / DSM 555 / NBRC 12016 / NCIMB 10680 / K1) (NCBI:txid431943)

Solvent-accessible surface area (backbone atoms only — not comparable to full-atom values): 29919 Å² total; per-residue (Å²): 133,46,34,33,35,39,41,34,34,60,70,65,75,48,63,69,43,36,53,51,9,60,48,47,43,53,50,50,47,42,67,74,39,75,79,37,48,73,44,66,22,30,70,36,50,68,38,38,51,45,30,33,74,75,69,67,40,87,61,33,40,57,61,54,40,53,49,51,40,43,75,71,58,36,31,37,38,38,36,38,47,65,44,55,45,67,28,64,68,45,52,50,50,52,55,53,50,60,75,44,54,88,60,30,85,40,68,46,71,36,63,33,52,45,41,37,56,35,84,52,93,83,40,61,38,29,47,60,54,50,49,62,42,48,48,86,78,52,65,89,82,36,37,30,40,32,39,27,58,58,33,83,40,54,42,28,22,41,56,32,32,45,46,53,50,39,40,76,72,66,40,74,51,53,41,62,21,15,79,36,29,57,48,24,57,65,58,49,51,53,49,47,63,73,73,45,79,66,59,83,80,71,74,33,34,33,38,39,34,46,55,32,51,53,43,46,64,59,42,53,40,48,38,58,22,89,49,75,81,6,51,42,42,46,42,38,73,73,67,33,49,69,43,74,49,89,51,21,42,33,61,36,67,60,44,41,46,51,59,52,50,33,48,50,30,52,77,68,60,46,77,59,46,82,53,67,38,44,76,70,55,56,57,55,84,114,132,45,33,32,36,40,41,33,34,61,70,66,77,48,64,70,44,35,52,51,10,59,49,47,42,54,50,50,46,43,68,72,40,74,80,38,48,75,44,66,22,30,70,36,47,70,39,38,50,46,30,33,73,75,67,68,40,86,62,33,39,59,61,53,41,51,49,51,42,43,75,72,58,37,32,37,38,38,35,38,48,64,42,56,44,67,29,64,70,44,51,50,50,51,54,51,50,60,76,44,54,86,60,30,85,38,68,48,72,34,65,34,53,46,43,36,56,35,84,52,94,83,40,60,40,30,46,58,54,49,49,63,42,47,47,87,78,53,64,89,82,36,38,28,40,32,40,26,57,58,33,81,39,54,42,28,21,40,57,33,31,44,47,53,51,39,40,75,72,66,39,74,50,53,42,62,21,15,78,34,28,58,48,25,55,66,58,49,50,53,50,46,63,72,72,47,80,66,59,86,77,72,72,32,36,34,38,38,34,47,56,31,52,54,45,47,67,60,43,53,40,48,36,58,23,90,49,73,81,6,50,42,41,47,42,38,72,73,66,34,49,68,44,73,48,89,51,20,42,33,60,35,66,59,42,41,45,51,58,52,49,34,48,49,30,51,76,68,59,46,79,57,53,77,51,69,41,44,76,68,55,57,58,56,87,112